Protein AF-A0A7Y2GAU6-F1 (afdb_monomer)

Sequence (431 aa):
MNALSLNPGHFRSIVGKLAIVAILATTTVGCLQSTEPDIDGARDGLGEFEGQIDPGANVILLKQLEIVTTDGIPVRIELVGRFVRPATGSGDVAMAVGVRNVDQRSLYAPAEIVLSGFQPSSVAPAWDNPDWTTCPGDSTLTVVPFPVTDQCLYGYNYSELLGADNVLTPGELSGEKLIVFMDPTGVSFAFNVQARFGLSPDRPRIAGLYYSDNNRNGRYDEGEPPFGGGWIHVAGPGLSDRVVSVDGDGHYAIPVRETGLYSLWAMPPPTFAPVEPTTSNPLEVVILGGSDGNVQSFLHADFGWTNSLQLPPVYFIESTDSLSLDQYAVDAIDLRAQVLSLRVGFSGCSPDHPLNLYMVGGLMESFPPQARLILDHDDRGELCDAYFERDLAFDLWPILRLTTGPDGQVMPVIIHFEAWDGQTYTFELNP

pLDDT: mean 77.51, std 20.77, range [23.2, 98.19]

Radius of gyration: 35.13 Å; Cα contacts (8 Å, |Δi|>4): 902; chains: 1; bounding box: 108×70×96 Å

Structure (mmCIF, N/CA/C/O backbone):
data_AF-A0A7Y2GAU6-F1
#
_entry.id   AF-A0A7Y2GAU6-F1
#
loop_
_atom_site.group_PDB
_atom_site.id
_atom_site.type_symbol
_atom_site.label_atom_id
_atom_site.label_alt_id
_atom_site.label_comp_id
_atom_site.label_asym_id
_atom_site.label_entity_id
_atom_site.label_seq_id
_atom_site.pdbx_PDB_ins_code
_atom_site.Cartn_x
_atom_site.Cartn_y
_atom_site.Cartn_z
_atom_site.occupancy
_atom_site.B_iso_or_equiv
_atom_site.auth_seq_id
_atom_site.auth_comp_id
_atom_site.auth_asym_id
_atom_site.auth_atom_id
_atom_site.pdbx_PDB_model_num
ATOM 1 N N . MET A 1 1 ? -71.398 -6.418 -7.559 1.00 35.41 1 MET A N 1
ATOM 2 C CA . MET A 1 1 ? -72.173 -7.572 -7.060 1.00 35.41 1 MET A CA 1
ATOM 3 C C . MET A 1 1 ? -71.473 -8.080 -5.809 1.00 35.41 1 MET A C 1
ATOM 5 O O . MET A 1 1 ? -70.287 -8.347 -5.909 1.00 35.41 1 MET A O 1
ATOM 9 N N . ASN A 1 2 ? -72.215 -8.132 -4.692 1.00 36.16 2 ASN A N 1
ATOM 10 C CA . ASN A 1 2 ? -71.919 -8.711 -3.362 1.00 36.16 2 ASN A CA 1
ATOM 11 C C . ASN A 1 2 ? -70.698 -8.102 -2.632 1.00 36.16 2 ASN A C 1
ATOM 13 O O . ASN A 1 2 ? -69.575 -8.331 -3.047 1.00 36.16 2 ASN A O 1
ATOM 17 N N . ALA A 1 3 ? -70.770 -7.258 -1.592 1.00 32.06 3 ALA A N 1
ATOM 18 C CA . ALA A 1 3 ? -71.671 -7.114 -0.436 1.00 32.06 3 ALA A CA 1
ATOM 19 C C . ALA A 1 3 ? -71.834 -8.392 0.401 1.00 32.06 3 ALA A C 1
ATOM 21 O O . ALA A 1 3 ? -72.439 -9.341 -0.085 1.00 32.06 3 ALA A O 1
ATOM 22 N N . LEU A 1 4 ? -71.310 -8.360 1.637 1.00 31.28 4 LEU A N 1
ATOM 23 C CA . LEU A 1 4 ? -71.784 -8.982 2.893 1.00 31.28 4 LEU A CA 1
ATOM 24 C C . LEU A 1 4 ? -70.668 -8.835 3.959 1.00 31.28 4 LEU A C 1
ATOM 26 O O . LEU A 1 4 ? -69.504 -8.995 3.620 1.00 31.28 4 LEU A O 1
ATOM 30 N N . SER A 1 5 ? -70.891 -8.713 5.265 1.00 31.38 5 SER A N 1
ATOM 31 C CA . SER A 1 5 ? -71.672 -7.802 6.118 1.00 31.38 5 SER A CA 1
ATOM 32 C C . SER A 1 5 ? -71.384 -8.220 7.575 1.00 31.38 5 SER A C 1
ATOM 34 O O . SER A 1 5 ? -71.290 -9.424 7.796 1.00 31.38 5 SER A O 1
ATOM 36 N N . LEU A 1 6 ? -71.430 -7.268 8.528 1.00 29.88 6 LEU A N 1
ATOM 37 C CA . LEU A 1 6 ? -71.850 -7.428 9.947 1.00 29.88 6 LEU A CA 1
ATOM 38 C C . LEU A 1 6 ? -70.950 -8.268 10.890 1.00 29.88 6 LEU A C 1
ATOM 40 O O . LEU A 1 6 ? -70.432 -9.300 10.503 1.00 29.88 6 LEU A O 1
ATOM 44 N N . ASN A 1 7 ? -70.814 -8.011 12.197 1.00 32.47 7 ASN A N 1
ATOM 45 C CA . ASN A 1 7 ? -70.992 -6.872 13.119 1.00 32.47 7 ASN A CA 1
ATOM 46 C C . ASN A 1 7 ? -70.456 -7.351 14.514 1.00 32.47 7 ASN A C 1
ATOM 48 O O . ASN A 1 7 ? -70.211 -8.547 14.676 1.00 32.47 7 ASN A O 1
ATOM 52 N N . PRO A 1 8 ? -70.302 -6.468 15.524 1.00 52.97 8 PRO A N 1
ATOM 53 C CA . PRO A 1 8 ? -69.562 -6.678 16.773 1.00 52.97 8 PRO A CA 1
ATOM 54 C C . PRO A 1 8 ? -70.441 -6.967 18.013 1.00 52.97 8 PRO A C 1
ATOM 56 O O . PRO A 1 8 ? -71.667 -6.907 17.968 1.00 52.97 8 PRO A O 1
ATOM 59 N N . GLY A 1 9 ? -69.776 -7.192 19.152 1.00 28.95 9 GLY A N 1
ATOM 60 C CA . GLY A 1 9 ? -70.305 -7.228 20.529 1.00 28.95 9 GLY A CA 1
ATOM 61 C C . GLY A 1 9 ? -69.359 -8.068 21.404 1.00 28.95 9 GLY A C 1
ATOM 62 O O . GLY A 1 9 ? -68.777 -9.013 20.895 1.00 28.95 9 GLY A O 1
ATOM 63 N N . HIS A 1 10 ? -69.095 -7.844 22.693 1.00 32.62 10 HIS A N 1
ATOM 64 C CA . HIS A 1 10 ? -69.683 -7.036 23.765 1.00 32.62 10 HIS A CA 1
ATOM 65 C C . HIS A 1 10 ? -68.724 -7.083 24.993 1.00 32.62 10 HIS A C 1
ATOM 67 O O . HIS A 1 10 ? -67.846 -7.937 25.021 1.00 32.62 10 HIS A O 1
ATOM 73 N N . PHE A 1 11 ? -69.013 -6.254 26.019 1.00 30.05 11 PHE A N 1
ATOM 74 C CA . PHE A 1 11 ? -68.671 -6.302 27.475 1.00 30.05 11 PHE A CA 1
ATOM 75 C C . PHE A 1 11 ? -67.866 -5.088 27.993 1.00 30.05 11 PHE A C 1
ATOM 77 O O . PHE A 1 11 ? -66.677 -4.969 27.748 1.00 30.05 11 PHE A O 1
ATOM 84 N N . ARG A 1 12 ? -68.544 -4.037 28.502 1.00 30.91 12 ARG A N 1
ATOM 85 C CA . ARG A 1 12 ? -68.995 -3.767 29.906 1.00 30.91 12 ARG A CA 1
ATOM 86 C C . ARG A 1 12 ? -67.833 -3.373 30.844 1.00 30.91 12 ARG A C 1
ATOM 88 O O . ARG A 1 12 ? -66.998 -4.205 31.141 1.00 30.91 12 ARG A O 1
ATOM 95 N N . SER A 1 13 ? -67.745 -2.087 31.227 1.00 30.36 13 SER A N 1
ATOM 96 C CA . SER A 1 13 ? -68.234 -1.482 32.501 1.00 30.36 13 SER A CA 1
ATOM 97 C C . SER A 1 13 ? -67.165 -1.563 33.611 1.00 30.36 13 SER A C 1
ATOM 99 O O . SER A 1 13 ? -66.624 -2.632 33.836 1.00 30.36 13 SER A O 1
ATOM 101 N N . ILE A 1 14 ? -66.761 -0.476 34.283 1.00 32.12 14 ILE A N 1
ATOM 102 C CA . ILE A 1 14 ? -67.414 0.054 35.496 1.00 32.12 14 ILE A CA 1
ATOM 103 C C . ILE A 1 14 ? -66.911 1.481 35.816 1.00 32.12 14 ILE A C 1
ATOM 105 O O . ILE A 1 14 ? -65.757 1.834 35.601 1.00 32.12 14 ILE A O 1
ATOM 109 N N . VAL A 1 15 ? -67.841 2.271 36.352 1.00 31.62 15 VAL A N 1
ATOM 110 C CA . VAL A 1 15 ? -67.754 3.646 36.861 1.00 31.62 15 VAL A CA 1
ATOM 111 C C . VAL A 1 15 ? -67.250 3.671 38.314 1.00 31.62 15 VAL A C 1
ATOM 113 O O . VAL A 1 15 ? -67.670 2.837 39.109 1.00 31.62 15 VAL A O 1
ATOM 116 N N . GLY A 1 16 ? -66.476 4.692 38.699 1.00 28.55 16 GLY A N 1
ATOM 117 C CA . GLY A 1 16 ? -66.222 5.057 40.101 1.00 28.55 16 GLY A CA 1
ATOM 118 C C . GLY A 1 16 ? -65.718 6.499 40.231 1.00 28.55 16 GLY A C 1
ATOM 119 O O . GLY A 1 16 ? -64.779 6.884 39.551 1.00 28.55 16 GLY A O 1
ATOM 120 N N . LYS A 1 17 ? -66.391 7.310 41.051 1.00 28.83 17 LYS A N 1
ATOM 121 C 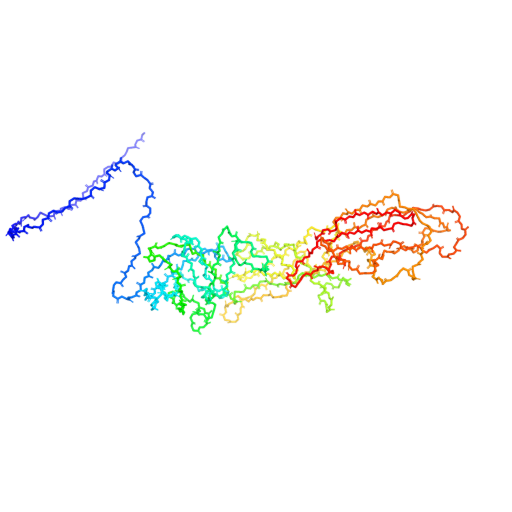CA . LYS A 1 17 ? -66.355 8.783 41.144 1.00 28.83 17 LYS A CA 1
ATOM 122 C C . LYS A 1 17 ? -65.925 9.237 42.556 1.00 28.83 17 LYS A C 1
ATOM 124 O O . LYS A 1 17 ? -66.260 8.537 43.504 1.00 28.83 17 LYS A O 1
ATOM 129 N N . LEU A 1 18 ? -65.433 10.491 42.645 1.00 27.39 18 LEU A N 1
ATOM 130 C CA . LEU A 1 18 ? -65.402 11.431 43.804 1.00 27.39 18 LEU A CA 1
ATOM 131 C C . LEU A 1 18 ? -64.428 11.108 44.971 1.00 27.39 18 LEU A C 1
ATOM 133 O O . LEU A 1 18 ? -64.270 9.949 45.311 1.00 27.39 18 LEU A O 1
ATOM 137 N N . ALA A 1 19 ? -63.837 12.042 45.740 1.00 28.66 19 ALA A N 1
ATOM 138 C CA . ALA A 1 19 ? -63.581 13.502 45.718 1.00 28.66 19 ALA A CA 1
ATOM 139 C C . ALA A 1 19 ? -62.899 13.915 47.065 1.00 28.66 19 ALA A C 1
ATOM 141 O O . ALA A 1 19 ? -62.862 13.094 47.976 1.00 28.66 19 ALA A O 1
ATOM 142 N N . ILE A 1 20 ? -62.531 15.212 47.206 1.00 26.89 20 ILE A N 1
ATOM 143 C CA . ILE A 1 20 ? -62.208 16.004 48.440 1.00 26.89 20 ILE A CA 1
ATOM 144 C C . ILE A 1 20 ? -60.694 16.066 48.774 1.00 26.89 20 ILE A C 1
ATOM 146 O O . ILE A 1 20 ? -60.113 15.062 49.157 1.00 26.89 20 ILE A O 1
ATOM 150 N N . VAL A 1 21 ? -59.938 17.135 48.451 1.00 27.30 21 VAL A N 1
ATOM 151 C CA . VAL A 1 21 ? -59.851 18.539 48.964 1.00 27.30 21 VAL A CA 1
ATOM 152 C C . VAL A 1 21 ? -59.234 18.674 50.368 1.00 27.30 21 VAL A C 1
ATOM 154 O O . VAL A 1 21 ? -59.873 18.342 51.359 1.00 27.30 21 VAL A O 1
ATOM 157 N N . ALA A 1 22 ? -58.056 19.312 50.444 1.00 26.36 22 ALA A N 1
ATOM 158 C CA . ALA A 1 22 ? -57.634 20.155 51.568 1.00 26.36 22 ALA A CA 1
ATOM 159 C C . ALA A 1 22 ? -56.689 21.274 51.076 1.00 26.36 22 ALA A C 1
ATOM 161 O O . ALA A 1 22 ? -55.848 21.059 50.208 1.00 26.36 22 ALA A O 1
ATOM 162 N N . ILE A 1 23 ? -56.908 22.472 51.617 1.00 28.95 23 ILE A N 1
ATOM 163 C CA . ILE A 1 23 ? -56.356 23.793 51.271 1.00 28.95 23 ILE A CA 1
ATOM 164 C C . ILE A 1 23 ? -55.433 24.255 52.429 1.00 28.95 23 ILE A C 1
ATOM 166 O O . ILE A 1 23 ? -55.592 23.749 53.537 1.00 28.95 23 ILE A O 1
ATOM 170 N N . LEU A 1 24 ? -54.598 25.282 52.170 1.00 27.36 24 LEU A N 1
ATOM 171 C CA . LEU A 1 24 ? -53.802 26.181 53.053 1.00 27.36 24 LEU A CA 1
ATOM 172 C C . LEU A 1 24 ? -52.313 25.779 53.207 1.00 27.36 24 LEU A C 1
ATOM 174 O O . LEU A 1 24 ? -52.019 24.623 53.457 1.00 27.36 24 LEU A O 1
ATOM 178 N N . ALA A 1 25 ? -51.312 26.665 53.107 1.00 26.89 25 ALA A N 1
ATOM 179 C CA . ALA A 1 25 ? -51.304 28.124 53.221 1.00 26.89 25 ALA A CA 1
ATOM 180 C C . ALA A 1 25 ? -50.181 28.785 52.390 1.00 26.89 25 ALA A C 1
ATOM 182 O O . ALA A 1 25 ? -49.070 28.278 52.269 1.00 26.89 25 ALA A O 1
ATOM 183 N N . THR A 1 26 ? -50.505 29.964 51.869 1.00 30.95 26 THR A N 1
ATOM 184 C CA . THR A 1 26 ? -49.633 30.991 51.287 1.00 30.95 26 THR A CA 1
ATOM 185 C C . THR A 1 26 ? -48.855 31.768 52.354 1.00 30.95 26 THR A C 1
ATOM 187 O O . THR A 1 26 ? -49.488 32.263 53.285 1.00 30.95 26 THR A O 1
ATOM 190 N N . THR A 1 27 ? -47.566 32.040 52.123 1.00 33.12 27 THR A N 1
ATOM 191 C CA . THR A 1 27 ? -46.953 33.361 52.373 1.00 33.12 27 THR A CA 1
ATOM 192 C C . THR A 1 27 ? -45.835 33.644 51.366 1.00 33.12 27 THR A C 1
ATOM 194 O O . THR A 1 27 ? -44.946 32.840 51.114 1.00 33.12 27 THR A O 1
ATOM 197 N N . THR A 1 28 ? -45.946 34.827 50.776 1.00 35.97 28 THR A N 1
ATOM 198 C CA . THR A 1 28 ? -45.123 35.472 49.750 1.00 35.97 28 THR A CA 1
ATOM 199 C C . THR A 1 28 ? -44.071 36.391 50.369 1.00 35.97 28 THR A C 1
ATOM 201 O O . THR A 1 28 ? -44.446 37.154 51.253 1.00 35.97 28 THR A O 1
ATOM 204 N N . VAL A 1 29 ? -42.847 36.422 49.825 1.00 34.25 29 VAL A N 1
ATOM 205 C CA . VAL A 1 29 ? -41.954 37.592 49.598 1.00 34.25 29 VAL A CA 1
ATOM 206 C C . VAL A 1 29 ? -40.907 37.093 48.581 1.00 34.25 29 VAL A C 1
ATOM 208 O O . VAL A 1 29 ? -40.386 36.007 48.780 1.00 34.25 29 VAL A O 1
ATOM 211 N N . GLY A 1 30 ? -40.526 37.722 47.475 1.00 26.80 30 GLY A N 1
ATOM 212 C CA . GLY A 1 30 ? -40.805 39.005 46.845 1.00 26.80 30 GLY A CA 1
ATOM 213 C C . GLY A 1 30 ? -40.007 39.033 45.525 1.00 26.80 30 GLY A C 1
ATOM 214 O O . GLY A 1 30 ? -38.991 38.353 45.399 1.00 26.80 30 GLY A O 1
ATOM 215 N N . CYS A 1 31 ? -40.531 39.755 44.537 1.00 34.31 31 CYS A N 1
ATOM 216 C CA . CYS A 1 31 ? -40.077 39.854 43.149 1.00 34.31 31 CYS A CA 1
ATOM 217 C C . CYS A 1 31 ? -38.592 40.202 42.954 1.00 34.31 31 CYS A C 1
ATOM 219 O O . CYS A 1 31 ? -38.034 40.941 43.757 1.00 34.31 31 CYS A O 1
ATOM 221 N N . LEU A 1 32 ? -38.052 39.856 41.778 1.00 28.55 32 LEU A N 1
ATOM 222 C CA . LEU A 1 32 ? -37.591 40.845 40.789 1.00 28.55 32 LEU A CA 1
ATOM 223 C C . LEU A 1 32 ? -37.551 40.207 39.387 1.00 28.55 32 LEU A C 1
ATOM 225 O O . LEU A 1 32 ? -36.882 39.204 39.163 1.00 28.55 32 LEU A O 1
ATOM 229 N N . GLN A 1 33 ? -38.311 40.793 38.459 1.00 36.81 33 GLN A N 1
ATOM 230 C CA . GLN A 1 33 ? -38.206 40.555 37.020 1.00 36.81 33 GLN A CA 1
ATOM 231 C C . GLN A 1 33 ? -36.880 41.118 36.494 1.00 36.81 33 GLN A C 1
ATOM 233 O O . GLN A 1 33 ? -36.485 42.216 36.881 1.00 36.81 33 GLN A O 1
ATOM 238 N N . SER A 1 34 ? -36.272 40.422 35.536 1.00 29.73 34 SER A N 1
ATOM 239 C CA . SER A 1 34 ? -35.301 40.997 34.604 1.00 29.73 34 SER A CA 1
ATOM 240 C C . SER A 1 34 ? -35.429 40.291 33.252 1.00 29.73 34 SER A C 1
ATOM 242 O O . SER A 1 34 ? -34.872 39.222 33.051 1.00 29.73 34 SER A O 1
ATOM 244 N N . THR A 1 35 ? -36.243 40.901 32.387 1.00 33.00 35 THR A N 1
ATOM 245 C CA . THR A 1 35 ? -36.209 40.909 30.911 1.00 33.00 35 THR A CA 1
ATOM 246 C C . THR A 1 35 ? -35.450 39.787 30.188 1.00 33.00 35 THR A C 1
ATOM 248 O O . THR A 1 35 ? -34.265 39.934 29.893 1.00 33.00 35 THR A O 1
ATOM 251 N N . GLU A 1 36 ? -36.177 38.760 29.754 1.00 32.50 36 GLU A N 1
ATOM 252 C CA . GLU A 1 36 ? -35.872 38.066 28.498 1.00 32.50 36 GLU A CA 1
ATOM 253 C C . GLU A 1 36 ? -36.775 38.640 27.394 1.00 32.50 36 GLU A C 1
ATOM 255 O O . GLU A 1 36 ? -37.948 38.929 27.663 1.00 32.50 36 GLU A O 1
ATOM 260 N N . PRO A 1 37 ? -36.268 38.860 26.169 1.00 33.69 37 PRO A N 1
ATOM 261 C CA . PRO A 1 37 ? -37.130 39.128 25.037 1.00 33.69 37 PRO A CA 1
ATOM 262 C C . PRO A 1 37 ? -37.823 37.833 24.610 1.00 33.69 37 PRO A C 1
ATOM 264 O O . PRO A 1 37 ? -37.183 36.849 24.251 1.00 33.69 37 PRO A O 1
ATOM 267 N N . ASP A 1 38 ? -39.148 37.897 24.632 1.00 33.28 38 ASP A N 1
ATOM 268 C CA . ASP A 1 38 ? -40.065 36.967 23.990 1.00 33.28 38 ASP A CA 1
ATOM 269 C C . ASP A 1 38 ? -39.805 36.958 22.473 1.00 33.28 38 ASP A C 1
ATOM 271 O O . ASP A 1 38 ? -39.935 37.991 21.806 1.00 33.28 38 ASP A O 1
ATOM 275 N N . ILE A 1 39 ? -39.400 35.809 21.931 1.00 33.59 39 ILE A N 1
ATOM 276 C CA . ILE A 1 39 ? -39.427 35.542 20.491 1.00 33.59 39 ILE A CA 1
ATOM 277 C C . ILE A 1 39 ? -40.222 34.256 20.288 1.00 33.59 39 ILE A C 1
ATOM 279 O O . ILE A 1 39 ? -39.676 33.155 20.240 1.00 33.59 39 ILE A O 1
ATOM 283 N N . ASP A 1 40 ? -41.534 34.421 20.163 1.00 37.00 40 ASP A N 1
ATOM 284 C CA . ASP A 1 40 ? -42.416 33.410 19.600 1.00 37.00 40 ASP A CA 1
ATOM 285 C C . ASP A 1 40 ? -42.200 33.355 18.077 1.00 37.00 40 ASP A C 1
ATOM 287 O O . ASP A 1 40 ? -42.348 34.353 17.363 1.00 37.00 40 ASP A O 1
ATOM 291 N N . GLY A 1 41 ? -41.794 32.188 17.578 1.00 28.23 41 GLY A N 1
ATOM 292 C CA . GLY A 1 41 ? -41.442 31.988 16.176 1.00 28.23 41 GLY A CA 1
ATOM 293 C C . GLY A 1 41 ? -41.022 30.557 15.857 1.00 28.23 41 GLY A C 1
ATOM 294 O O . GLY A 1 41 ? -39.849 30.305 15.639 1.00 28.23 41 GLY A O 1
ATOM 295 N N . ALA A 1 42 ? -42.008 29.656 15.809 1.00 25.64 42 ALA A N 1
ATOM 296 C CA . ALA A 1 42 ? -42.032 28.393 15.058 1.00 25.64 42 ALA A CA 1
ATOM 297 C C . ALA A 1 42 ? -40.849 27.404 15.216 1.00 25.64 42 ALA A C 1
ATOM 299 O O . ALA A 1 42 ? -39.735 27.592 14.740 1.00 25.64 42 ALA A O 1
ATOM 300 N N . ARG A 1 43 ? -41.191 26.257 15.811 1.00 34.47 43 ARG A N 1
ATOM 301 C CA . ARG A 1 43 ? -40.423 25.007 15.866 1.00 34.47 43 ARG A CA 1
ATOM 302 C C . ARG A 1 43 ? -39.966 24.548 14.476 1.00 34.47 43 ARG A C 1
ATOM 304 O O . ARG A 1 43 ? -40.780 24.560 13.563 1.00 34.47 43 ARG A O 1
ATOM 311 N N . ASP A 1 44 ? -38.724 24.062 14.391 1.00 27.22 44 ASP A N 1
ATOM 312 C CA . ASP A 1 44 ? -38.388 22.727 13.871 1.00 27.22 44 ASP A CA 1
ATOM 313 C C . ASP A 1 44 ? -36.916 22.374 14.189 1.00 27.22 44 ASP A C 1
ATOM 315 O O . ASP A 1 44 ? -35.991 23.065 13.769 1.00 27.22 44 ASP A O 1
ATOM 319 N N . GLY A 1 45 ? -36.707 21.284 14.945 1.00 25.88 45 GLY A N 1
ATOM 320 C CA . GLY A 1 45 ? -35.414 20.587 15.040 1.00 25.88 45 GLY A CA 1
ATOM 321 C C . GLY A 1 45 ? -34.507 20.842 16.254 1.00 25.88 45 GLY A C 1
ATOM 322 O O . GLY A 1 45 ? -33.294 20.736 16.105 1.00 25.88 45 GLY A O 1
ATOM 323 N N . LEU A 1 46 ? -35.025 21.135 17.453 1.00 24.16 46 LEU A N 1
ATOM 324 C CA . LEU A 1 46 ? -34.201 21.062 18.671 1.00 24.16 46 LEU A CA 1
ATOM 325 C C . LEU A 1 46 ? -34.109 19.603 19.139 1.00 24.16 46 LEU A C 1
ATOM 327 O O . LEU A 1 46 ? -35.044 19.072 19.734 1.00 24.16 46 LEU A O 1
ATOM 331 N N . GLY A 1 47 ? -32.986 18.948 18.844 1.00 23.20 47 GLY A N 1
ATOM 332 C CA . GLY A 1 47 ? -32.585 17.740 19.557 1.00 23.20 47 GLY A CA 1
ATOM 333 C C . GLY A 1 47 ? -32.124 18.133 20.956 1.00 23.20 47 GLY A C 1
ATOM 334 O O . GLY A 1 47 ? -30.998 18.597 21.121 1.00 23.20 47 GLY A O 1
ATOM 335 N N . GLU A 1 48 ? -33.005 17.995 21.946 1.00 26.80 48 GLU A N 1
ATOM 336 C CA . GLU A 1 48 ? -32.640 18.100 23.358 1.00 26.80 48 GLU A CA 1
ATOM 337 C C . GLU A 1 48 ? -31.654 16.984 23.724 1.00 26.80 48 GLU A C 1
ATOM 339 O O . GLU A 1 48 ? -31.868 15.806 23.432 1.00 26.80 48 GLU A O 1
ATOM 344 N N . PHE A 1 49 ? -30.553 17.372 24.362 1.00 33.81 49 PHE A N 1
ATOM 345 C CA . PHE A 1 49 ? -29.627 16.456 25.008 1.00 33.81 49 PHE A CA 1
ATOM 346 C C . PHE A 1 49 ? -30.124 16.182 26.430 1.00 33.81 49 PHE A C 1
ATOM 348 O O . PHE A 1 49 ? -30.126 17.086 27.263 1.00 33.81 49 PHE A O 1
ATOM 355 N N . GLU A 1 50 ? -30.488 14.938 26.734 1.00 37.44 50 GLU A N 1
ATOM 356 C CA . GLU A 1 50 ? -30.598 14.462 28.115 1.00 37.44 50 GLU A CA 1
ATOM 357 C C . GLU A 1 50 ? -29.304 13.731 28.487 1.00 37.44 50 GLU A C 1
ATOM 359 O O . GLU A 1 50 ? -29.186 12.510 28.388 1.00 37.44 50 GLU A O 1
ATOM 364 N N . GLY A 1 51 ? -28.302 14.487 28.934 1.00 42.69 51 GLY A N 1
ATOM 365 C CA . GLY A 1 51 ? -27.237 13.904 29.740 1.00 42.69 51 GLY A CA 1
ATOM 366 C C . GLY A 1 51 ? -27.844 13.474 31.069 1.00 42.69 51 GLY A C 1
ATOM 367 O O . GLY A 1 51 ? -28.059 14.313 31.942 1.00 42.69 51 GLY A O 1
ATOM 368 N N . GLN A 1 52 ? -28.158 12.188 31.235 1.00 42.03 52 GLN A N 1
ATOM 369 C CA . GLN A 1 52 ? -28.542 11.676 32.546 1.00 42.03 52 GLN A CA 1
ATOM 370 C C . GLN A 1 52 ? -27.311 11.683 33.452 1.00 42.03 52 GLN A C 1
ATOM 372 O O . GLN A 1 52 ? -26.419 10.841 33.348 1.00 42.03 52 GLN A O 1
ATOM 377 N N . ILE A 1 53 ? -27.265 12.658 34.357 1.00 49.81 53 ILE A N 1
ATOM 378 C CA . ILE A 1 53 ? -26.447 12.560 35.559 1.00 49.81 53 ILE A CA 1
ATOM 379 C C . ILE A 1 53 ? -27.199 11.602 36.474 1.00 49.81 53 ILE A C 1
ATOM 381 O O . ILE A 1 53 ? -28.307 11.919 36.901 1.00 49.81 53 ILE A O 1
ATOM 385 N N . ASP A 1 54 ? -26.619 10.441 36.769 1.00 49.69 54 ASP A N 1
ATOM 386 C CA . ASP A 1 54 ? -27.090 9.618 37.879 1.00 49.69 54 ASP A CA 1
ATOM 387 C C . ASP A 1 54 ? -26.466 10.179 39.171 1.00 49.69 54 ASP A C 1
ATOM 389 O O . ASP A 1 54 ? -25.276 9.946 39.433 1.00 49.69 54 ASP A O 1
ATOM 393 N N . PRO A 1 55 ? -27.222 10.935 39.994 1.00 47.53 55 PRO A N 1
ATOM 394 C CA . PRO A 1 55 ? -26.693 11.525 41.219 1.00 47.53 55 PRO A CA 1
ATOM 395 C C . PRO A 1 55 ? -26.271 10.467 42.253 1.00 47.53 55 PRO A C 1
ATOM 397 O O . PRO A 1 55 ? -25.587 10.810 43.216 1.00 47.53 55 PRO A O 1
ATOM 400 N N . GLY A 1 56 ? -26.650 9.193 42.076 1.00 49.41 56 GLY A N 1
ATOM 401 C CA . GLY A 1 56 ? -26.241 8.084 42.935 1.00 49.41 56 GLY A CA 1
ATOM 402 C C . GLY A 1 56 ? -24.912 7.428 42.546 1.00 49.41 56 GLY A C 1
ATOM 403 O O . GLY A 1 56 ? -24.291 6.794 43.399 1.00 49.41 56 GLY A O 1
ATOM 404 N N . ALA A 1 57 ? -24.451 7.581 41.297 1.00 53.66 57 ALA A N 1
ATOM 405 C CA . ALA A 1 57 ? -23.339 6.793 40.755 1.00 53.66 57 ALA A CA 1
ATOM 406 C C . ALA A 1 57 ? -22.021 7.564 40.545 1.00 53.66 57 ALA A C 1
ATOM 408 O O . ALA A 1 57 ? -20.996 6.927 40.299 1.00 53.66 57 ALA A O 1
ATOM 409 N N . ASN A 1 58 ? -22.001 8.904 40.646 1.00 65.38 58 ASN A N 1
ATOM 410 C CA . ASN A 1 58 ? -20.856 9.747 40.230 1.00 65.38 58 ASN A CA 1
ATOM 411 C C . ASN A 1 58 ? -20.407 9.490 38.774 1.00 65.38 58 ASN A C 1
ATOM 413 O O . ASN A 1 58 ? -19.240 9.697 38.431 1.00 65.38 58 ASN A O 1
ATOM 417 N N . VAL A 1 59 ? -21.331 9.029 37.929 1.00 70.81 59 VAL A N 1
ATOM 418 C CA . VAL A 1 59 ? -21.108 8.721 36.517 1.00 70.81 59 VAL A CA 1
ATOM 419 C C . VAL A 1 59 ? -21.925 9.684 35.661 1.00 70.81 59 VAL A C 1
ATOM 421 O O . VAL A 1 59 ? -23.096 9.933 35.942 1.00 70.81 59 VAL A O 1
ATOM 424 N N . ILE A 1 60 ? -21.300 10.207 34.612 1.00 77.31 60 ILE A N 1
ATOM 425 C CA . ILE A 1 60 ? -21.905 11.081 33.613 1.00 77.31 60 ILE A CA 1
ATOM 426 C C . ILE A 1 60 ? -21.761 10.392 32.259 1.00 77.31 60 ILE A C 1
ATOM 428 O O . ILE A 1 60 ? -20.646 10.098 31.829 1.00 77.31 60 ILE A O 1
ATOM 432 N N . LEU A 1 61 ? -22.875 10.141 31.572 1.00 79.81 61 LEU A N 1
ATOM 433 C CA . LEU A 1 61 ? -22.826 9.757 30.164 1.00 79.81 61 LEU A CA 1
ATOM 434 C C . LEU A 1 61 ? -22.464 10.998 29.340 1.00 79.81 61 LEU A C 1
ATOM 436 O O . LEU A 1 61 ? -23.261 11.926 29.225 1.00 79.81 61 LEU A O 1
ATOM 440 N N . LEU A 1 62 ? -21.253 11.023 28.786 1.00 77.44 62 LEU A N 1
ATOM 441 C CA . LEU A 1 62 ? -20.750 12.155 28.004 1.00 77.44 62 LEU A CA 1
ATOM 442 C C . LEU A 1 62 ? -21.301 12.123 26.585 1.00 77.44 62 LEU A C 1
ATOM 444 O O . LEU A 1 62 ? -21.728 13.141 26.043 1.00 77.44 62 LEU A O 1
ATOM 448 N N . LYS A 1 63 ? -21.271 10.939 25.969 1.00 79.88 63 LYS A N 1
ATOM 449 C CA . LYS A 1 63 ? -21.688 10.758 24.584 1.00 79.88 63 LYS A CA 1
ATOM 450 C C . LYS A 1 63 ? -22.011 9.300 24.305 1.00 79.88 63 LYS A C 1
ATOM 452 O O . LYS A 1 63 ? -21.241 8.420 24.673 1.00 79.88 63 LYS A O 1
ATOM 457 N N . GLN A 1 64 ? -23.097 9.064 23.581 1.00 83.69 64 GLN A N 1
ATOM 458 C CA . GLN A 1 64 ? -23.298 7.816 22.857 1.00 83.69 64 GLN A CA 1
ATOM 459 C C . GLN A 1 64 ? -22.824 8.016 21.415 1.00 83.69 64 GLN A C 1
ATOM 461 O O . GLN A 1 64 ? -23.195 8.998 20.764 1.00 83.69 64 GLN A O 1
ATOM 466 N N . LEU A 1 65 ? -21.964 7.120 20.946 1.00 77.75 65 LEU A N 1
ATOM 467 C CA . LEU A 1 65 ? -21.372 7.162 19.614 1.00 77.75 65 LEU A CA 1
ATOM 468 C C . LEU A 1 65 ? -21.816 5.926 18.841 1.00 77.75 65 LEU A C 1
ATOM 470 O O . LEU A 1 65 ? -21.784 4.815 19.368 1.00 77.75 65 LEU A O 1
ATOM 474 N N . GLU A 1 66 ? -22.189 6.129 17.583 1.00 81.06 66 GLU A N 1
ATOM 475 C CA . GLU A 1 66 ? -22.290 5.062 16.597 1.00 81.06 66 GLU A CA 1
ATOM 476 C C . GLU A 1 66 ? -21.042 5.144 15.718 1.00 81.06 66 GLU A C 1
ATOM 478 O O . GLU A 1 66 ? -20.861 6.104 14.970 1.00 81.06 66 GLU A O 1
ATOM 483 N N . ILE A 1 67 ? -20.135 4.184 15.879 1.00 69.88 67 ILE A N 1
ATOM 484 C CA . ILE A 1 67 ? -18.873 4.134 15.144 1.00 69.88 67 ILE A CA 1
ATOM 485 C C . ILE A 1 67 ? -18.980 3.120 14.016 1.00 69.88 67 ILE A C 1
ATOM 487 O O . ILE A 1 67 ? -19.460 2.005 14.213 1.00 69.88 67 ILE A O 1
ATOM 491 N N . VAL A 1 68 ? -18.503 3.480 12.830 1.00 57.44 68 VAL A N 1
ATOM 492 C CA . VAL A 1 68 ? -18.363 2.524 11.731 1.00 57.44 68 VAL A CA 1
ATOM 493 C C . VAL A 1 68 ? -17.040 1.796 11.933 1.00 57.44 68 VAL A C 1
ATOM 495 O O . VAL A 1 68 ? -15.975 2.406 11.855 1.00 57.44 68 VAL A O 1
ATOM 498 N N . THR A 1 69 ? -17.093 0.497 12.232 1.00 57.00 69 THR A N 1
ATOM 499 C CA . THR A 1 69 ? -15.878 -0.325 12.267 1.00 57.00 69 THR A CA 1
ATOM 500 C C . THR A 1 69 ? -15.339 -0.531 10.855 1.00 57.00 69 THR A C 1
ATOM 502 O O . THR A 1 69 ? -16.047 -0.351 9.867 1.00 57.00 69 THR A O 1
ATOM 505 N N . THR A 1 70 ? -14.085 -0.955 10.731 1.00 50.09 70 THR A N 1
ATOM 506 C CA . THR A 1 70 ? -13.410 -1.213 9.444 1.00 50.09 70 THR A CA 1
ATOM 507 C C . THR A 1 70 ? -14.117 -2.246 8.551 1.00 50.09 70 THR A C 1
ATOM 509 O O . THR A 1 70 ? -13.809 -2.342 7.368 1.00 50.09 70 THR A O 1
ATOM 512 N N . ASP A 1 71 ? -15.084 -3.008 9.075 1.00 49.53 71 ASP A N 1
ATOM 513 C CA . ASP A 1 71 ? -15.964 -3.901 8.308 1.00 49.53 71 ASP A CA 1
ATOM 514 C C . ASP A 1 71 ? -17.296 -3.257 7.866 1.00 49.53 71 ASP A C 1
ATOM 516 O O . ASP A 1 71 ? -18.168 -3.957 7.355 1.00 49.53 71 ASP A O 1
ATOM 520 N N . GLY A 1 72 ? -17.459 -1.944 8.049 1.00 51.72 72 GLY A N 1
ATOM 521 C CA . GLY A 1 72 ? -18.622 -1.170 7.610 1.00 51.72 72 GLY A CA 1
ATOM 522 C C . GLY A 1 72 ? -19.873 -1.335 8.476 1.00 51.72 72 GLY A C 1
ATOM 523 O O . GLY A 1 72 ? -20.916 -0.778 8.140 1.00 51.72 72 GLY A O 1
ATOM 524 N N . ILE A 1 73 ? -19.804 -2.091 9.577 1.00 56.31 73 ILE A N 1
ATOM 525 C CA . ILE A 1 73 ? -20.964 -2.350 10.438 1.00 56.31 73 ILE A CA 1
ATOM 526 C C . ILE A 1 73 ? -20.935 -1.385 11.633 1.00 56.31 73 ILE A C 1
ATOM 528 O O . ILE A 1 73 ? -19.967 -1.408 12.394 1.00 56.31 73 ILE A O 1
ATOM 532 N N . PRO A 1 74 ? -21.989 -0.592 11.878 1.00 67.00 74 PRO A N 1
ATOM 533 C CA . PRO A 1 74 ? -22.017 0.335 13.006 1.00 67.00 74 PRO A CA 1
ATOM 534 C C . PRO A 1 74 ? -22.004 -0.387 14.365 1.00 67.00 74 PRO A C 1
ATOM 536 O O . PRO A 1 74 ? -22.718 -1.374 14.559 1.00 67.00 74 PRO A O 1
ATOM 539 N N . VAL A 1 75 ? -21.173 0.076 15.301 1.00 73.31 75 VAL A N 1
ATOM 540 C CA . VAL A 1 75 ? -21.140 -0.332 16.719 1.00 73.31 75 VAL A CA 1
ATOM 541 C C . VAL A 1 75 ? -21.596 0.842 17.570 1.00 73.31 75 VAL A C 1
ATOM 543 O O . VAL A 1 75 ? -21.179 1.973 17.324 1.00 73.31 75 VAL A O 1
ATOM 546 N N . ARG A 1 76 ? -22.369 0.581 18.624 1.00 85.50 76 ARG A N 1
ATOM 547 C CA . ARG A 1 76 ? -22.658 1.592 19.650 1.00 85.50 76 ARG A CA 1
ATOM 548 C C . ARG A 1 76 ? -21.728 1.500 20.859 1.00 85.50 76 ARG A C 1
ATOM 550 O O . ARG A 1 76 ? -21.623 0.454 21.496 1.00 85.50 76 ARG A O 1
ATOM 557 N N . ILE A 1 77 ? -21.130 2.630 21.223 1.00 88.62 77 ILE A N 1
ATOM 558 C CA . ILE A 1 77 ? -20.343 2.795 22.451 1.00 88.62 77 ILE A CA 1
ATOM 559 C C . ILE A 1 77 ? -20.842 3.994 23.260 1.00 88.62 77 ILE A C 1
ATOM 561 O O . ILE A 1 77 ? -21.457 4.917 22.723 1.00 88.62 77 ILE A O 1
ATOM 565 N N . GLU A 1 78 ? -20.542 3.994 24.552 1.00 91.06 78 GLU A N 1
ATOM 566 C CA . GLU A 1 78 ? -20.786 5.105 25.467 1.00 91.06 78 GLU A CA 1
ATOM 567 C C . GLU A 1 78 ? -19.461 5.619 26.032 1.00 91.06 78 GLU A C 1
ATOM 569 O O . GLU A 1 78 ? -18.638 4.842 26.513 1.00 91.06 78 GLU A O 1
ATOM 574 N N . LEU A 1 79 ? -19.269 6.936 26.025 1.00 89.25 79 LEU A N 1
ATOM 575 C CA . LEU A 1 79 ? -18.221 7.592 26.797 1.00 89.25 79 LEU A CA 1
ATOM 576 C C . LEU A 1 79 ? -18.754 7.941 28.173 1.00 89.25 79 LEU A C 1
ATOM 578 O O . LEU A 1 79 ? -19.728 8.683 28.316 1.00 89.25 79 LEU A O 1
ATOM 582 N N . VAL A 1 80 ? -18.096 7.393 29.182 1.00 89.75 80 VAL A N 1
ATOM 583 C CA . VAL A 1 80 ? -18.542 7.407 30.566 1.00 89.75 80 VAL A CA 1
ATOM 584 C C . VAL A 1 80 ? -17.542 8.222 31.375 1.00 89.75 80 VAL A C 1
ATOM 586 O O . VAL A 1 80 ? -16.417 7.789 31.605 1.00 89.75 80 VAL A O 1
ATOM 589 N N . GLY A 1 81 ? -17.947 9.421 31.782 1.00 86.44 81 GLY A N 1
ATOM 590 C CA . GLY A 1 81 ? -17.161 10.324 32.614 1.00 86.44 81 GLY A CA 1
ATOM 591 C C . GLY A 1 81 ? -17.405 10.098 34.106 1.00 86.44 81 GLY A C 1
ATOM 592 O O . GLY A 1 81 ? -18.529 9.826 34.529 1.00 86.44 81 GLY A O 1
ATOM 593 N N . ARG A 1 82 ? -16.369 10.269 34.926 1.00 81.12 82 ARG A N 1
ATOM 594 C CA . ARG A 1 82 ? -16.439 10.331 36.390 1.00 81.12 82 ARG A CA 1
ATOM 595 C C . ARG A 1 82 ? -15.635 11.512 36.921 1.00 81.12 82 ARG A C 1
ATOM 597 O O . ARG A 1 82 ? -14.647 11.935 36.325 1.00 81.12 82 ARG A O 1
ATOM 604 N N . PHE A 1 83 ? -16.049 12.004 38.089 1.00 66.19 83 PHE A N 1
ATOM 605 C CA . PHE A 1 83 ? -15.334 13.012 38.881 1.00 66.19 83 PHE A CA 1
ATOM 606 C C . PHE A 1 83 ? -14.958 14.294 38.120 1.00 66.19 83 PHE A C 1
ATOM 608 O O . PHE A 1 83 ? -13.784 14.643 38.057 1.00 66.19 83 PHE A O 1
ATOM 615 N N . VAL A 1 84 ? -15.946 15.046 37.626 1.00 67.88 84 VAL A N 1
ATOM 616 C CA . VAL A 1 84 ? -15.691 16.404 37.115 1.00 67.88 84 VAL A CA 1
ATOM 617 C C . VAL A 1 84 ? -15.298 17.294 38.286 1.00 67.88 84 VAL A C 1
ATOM 619 O O . VAL A 1 84 ? -16.132 17.629 39.131 1.00 67.88 84 VAL A O 1
ATOM 622 N N . ARG A 1 85 ? -14.012 17.627 38.387 1.00 68.31 85 ARG A N 1
ATOM 623 C CA . ARG A 1 85 ? -13.499 18.501 39.443 1.00 68.31 85 ARG A CA 1
ATOM 624 C C . ARG A 1 85 ? -12.578 19.554 38.847 1.00 68.31 85 ARG A C 1
ATOM 626 O O . ARG A 1 85 ? -11.826 19.234 37.927 1.00 68.31 85 ARG A O 1
ATOM 633 N N . PRO A 1 86 ? -12.575 20.772 39.410 1.00 64.12 86 PRO A N 1
ATOM 634 C CA . PRO A 1 86 ? -11.490 21.700 39.167 1.00 64.12 86 PRO A CA 1
ATOM 635 C C . PRO A 1 86 ? -10.166 21.023 39.540 1.00 64.12 86 PRO A C 1
ATOM 637 O O . PRO A 1 86 ? -10.032 20.519 40.663 1.00 64.12 86 PRO A O 1
ATOM 640 N N . ALA A 1 87 ? -9.197 20.995 38.628 1.00 63.16 87 ALA A N 1
ATOM 641 C CA . ALA A 1 87 ? -7.828 20.682 38.993 1.00 63.16 87 ALA A CA 1
ATOM 642 C C . ALA A 1 87 ? -7.368 21.770 39.973 1.00 63.16 87 ALA A C 1
ATOM 644 O O . ALA A 1 87 ? -7.665 22.958 39.817 1.00 63.16 87 ALA A O 1
ATOM 645 N N . THR A 1 88 ? -6.742 21.366 41.072 1.00 57.75 88 THR A N 1
ATOM 646 C CA . THR A 1 88 ? -6.487 22.266 42.199 1.00 57.75 88 THR A CA 1
ATOM 647 C C . THR A 1 88 ? -5.671 23.490 41.773 1.00 57.75 88 THR A C 1
ATOM 649 O O . THR A 1 88 ? -4.504 23.353 41.423 1.00 57.75 88 THR A O 1
ATOM 652 N N . GLY A 1 89 ? -6.260 24.685 41.886 1.00 58.69 89 GLY A N 1
ATOM 653 C CA . GLY A 1 89 ? -5.550 25.968 41.819 1.00 58.69 89 GLY A CA 1
ATOM 654 C C . GLY A 1 89 ? -5.377 26.611 40.436 1.00 58.69 89 GLY A C 1
ATOM 655 O O . GLY A 1 89 ? -4.890 27.738 40.404 1.00 58.69 89 GLY A O 1
ATOM 656 N N . SER A 1 90 ? -5.782 25.965 39.334 1.00 63.66 90 SER A N 1
ATOM 657 C CA . SER A 1 90 ? -5.562 26.476 37.962 1.00 63.66 90 SER A CA 1
ATOM 658 C C . SER A 1 90 ? -6.827 26.869 37.189 1.00 63.66 90 SER A C 1
ATOM 660 O O . SER A 1 90 ? -6.717 27.586 36.203 1.00 63.66 90 SER A O 1
ATOM 662 N N . GLY A 1 91 ? -8.019 26.455 37.636 1.00 69.81 91 GLY A N 1
ATOM 663 C CA . GLY A 1 91 ? -9.263 26.646 36.870 1.00 69.81 91 GLY A CA 1
ATOM 664 C C . GLY A 1 91 ? -9.518 25.553 35.826 1.00 69.81 91 GLY A C 1
ATOM 665 O O . GLY A 1 91 ? -10.617 25.488 35.288 1.00 69.81 91 GLY A O 1
ATOM 666 N N . ASP A 1 92 ? -8.556 24.650 35.616 1.00 81.12 92 ASP A N 1
ATOM 667 C CA . ASP A 1 92 ? -8.703 23.501 34.720 1.00 81.12 92 ASP A CA 1
ATOM 668 C C . ASP A 1 92 ? -9.776 22.539 35.225 1.00 81.12 92 ASP A C 1
ATOM 670 O O . ASP A 1 92 ? -10.036 22.438 36.426 1.00 81.12 92 ASP A O 1
ATOM 674 N N . VAL A 1 93 ? -10.352 21.761 34.317 1.00 83.06 93 VAL A N 1
ATOM 675 C CA . VAL A 1 93 ? -11.339 20.731 34.639 1.00 83.06 93 VAL A CA 1
ATOM 676 C C . VAL A 1 93 ? -10.750 19.368 34.316 1.00 83.06 93 VAL A C 1
ATOM 678 O O . VAL A 1 93 ? -10.369 19.105 33.180 1.00 83.06 93 VAL A O 1
ATOM 681 N N . ALA A 1 94 ? -10.697 18.482 35.307 1.00 85.75 94 ALA A N 1
ATOM 682 C CA . ALA A 1 94 ? -10.270 17.103 35.113 1.00 85.75 94 ALA A CA 1
ATOM 683 C C . ALA A 1 94 ? -11.475 16.158 35.125 1.00 85.75 94 ALA A C 1
ATOM 685 O O . ALA A 1 94 ? -12.408 16.333 35.914 1.00 85.75 94 ALA A O 1
ATOM 686 N N . MET A 1 95 ? -11.437 15.147 34.260 1.00 87.19 95 MET A N 1
ATOM 687 C CA . MET A 1 95 ? -12.475 14.131 34.135 1.00 87.19 95 MET A CA 1
ATOM 688 C C . MET A 1 95 ? -11.844 12.767 33.861 1.00 87.19 95 MET A C 1
ATOM 690 O O . MET A 1 95 ? -11.046 12.626 32.940 1.00 87.19 95 MET A O 1
ATOM 694 N N . ALA A 1 96 ? -12.202 11.751 34.643 1.00 89.94 96 ALA A N 1
ATOM 695 C CA . ALA A 1 96 ? -11.838 10.372 34.329 1.00 89.94 96 ALA A CA 1
ATOM 696 C C . ALA A 1 96 ? -12.831 9.831 33.296 1.00 89.94 96 ALA A C 1
ATOM 698 O O . ALA A 1 96 ? -14.034 9.868 33.540 1.00 89.94 96 ALA A O 1
ATOM 699 N N . VAL A 1 97 ? -12.356 9.371 32.143 1.00 92.31 97 VAL A N 1
ATOM 700 C CA . VAL A 1 97 ? -13.199 8.942 31.024 1.00 92.31 97 VAL A CA 1
ATOM 701 C C . VAL A 1 97 ? -12.897 7.494 30.672 1.00 92.31 97 VAL A C 1
ATOM 703 O O . VAL A 1 97 ? -11.769 7.157 30.308 1.00 92.31 97 VAL A O 1
ATOM 706 N N . GLY A 1 98 ? -13.915 6.643 30.757 1.00 93.25 98 GLY A N 1
ATOM 707 C CA . GLY A 1 98 ? -13.905 5.274 30.249 1.00 93.25 98 GLY A CA 1
ATOM 708 C C . GLY A 1 98 ? -14.805 5.118 29.024 1.00 93.25 98 GLY A C 1
ATOM 709 O O . GLY A 1 98 ? -15.676 5.951 28.759 1.00 93.25 98 GLY A O 1
ATOM 710 N N . VAL A 1 99 ? -14.617 4.025 28.291 1.00 92.69 99 VAL A N 1
ATOM 711 C CA . VAL A 1 99 ? -15.454 3.631 27.156 1.00 92.69 99 VAL A CA 1
ATOM 712 C C . VAL A 1 99 ? -16.231 2.380 27.528 1.00 92.69 99 VAL A C 1
ATOM 714 O O . VAL A 1 99 ? -15.642 1.364 27.891 1.00 92.69 99 VAL A O 1
ATOM 717 N N . ARG A 1 100 ? -17.557 2.435 27.434 1.00 93.38 100 ARG A N 1
ATOM 718 C CA . ARG A 1 100 ? -18.423 1.271 27.604 1.00 93.38 100 ARG A CA 1
ATOM 719 C C . ARG A 1 100 ? -18.895 0.769 26.252 1.00 93.38 100 ARG A C 1
ATOM 721 O O . ARG A 1 100 ? -19.416 1.532 25.439 1.00 93.38 100 ARG A O 1
ATOM 728 N N . ASN A 1 101 ? -18.772 -0.532 26.043 1.00 91.25 101 ASN A N 1
ATOM 729 C CA . ASN A 1 101 ? -19.362 -1.193 24.895 1.00 91.25 101 ASN A CA 1
ATOM 730 C C . ASN A 1 101 ? -20.834 -1.512 25.185 1.00 91.25 101 ASN A C 1
ATOM 732 O O . ASN A 1 101 ? -21.132 -2.330 26.051 1.00 91.25 101 ASN A O 1
ATOM 736 N N . VAL A 1 102 ? -21.761 -0.867 24.476 1.00 90.62 102 VAL A N 1
ATOM 737 C CA . VAL A 1 102 ? -23.211 -1.118 24.617 1.00 90.62 102 VAL A CA 1
ATOM 738 C C . VAL A 1 102 ? -23.790 -1.898 23.438 1.00 90.62 102 VAL A C 1
ATOM 740 O O . VAL A 1 102 ? -25.006 -2.075 23.323 1.00 90.62 102 VAL A O 1
ATOM 743 N N . ASP A 1 103 ? -22.923 -2.373 22.551 1.00 85.62 103 ASP A N 1
ATOM 744 C CA . ASP A 1 103 ? -23.270 -3.269 21.462 1.00 85.62 103 ASP A CA 1
ATOM 745 C C . ASP A 1 103 ? -23.185 -4.740 21.905 1.00 85.62 103 ASP A C 1
ATOM 747 O O . ASP A 1 103 ? -22.816 -5.060 23.031 1.00 85.62 103 ASP A O 1
ATOM 751 N N . GLN A 1 104 ? -23.555 -5.658 21.014 1.00 82.12 104 GLN A N 1
ATOM 752 C CA . GLN A 1 104 ? -23.442 -7.106 21.213 1.00 82.12 104 GLN A CA 1
ATOM 753 C C . GLN A 1 104 ? -22.118 -7.676 20.679 1.00 82.12 104 GLN A C 1
ATOM 755 O O . GLN A 1 104 ? -21.887 -8.881 20.760 1.00 82.12 104 GLN A O 1
ATOM 760 N N . ARG A 1 105 ? -21.245 -6.834 20.114 1.00 78.19 105 ARG A N 1
ATOM 761 C CA . ARG A 1 105 ? -19.960 -7.232 19.524 1.00 78.19 105 ARG A CA 1
ATOM 762 C C . ARG A 1 105 ? -18.799 -6.775 20.391 1.00 78.19 105 ARG A C 1
ATOM 764 O O . ARG A 1 105 ? -18.782 -5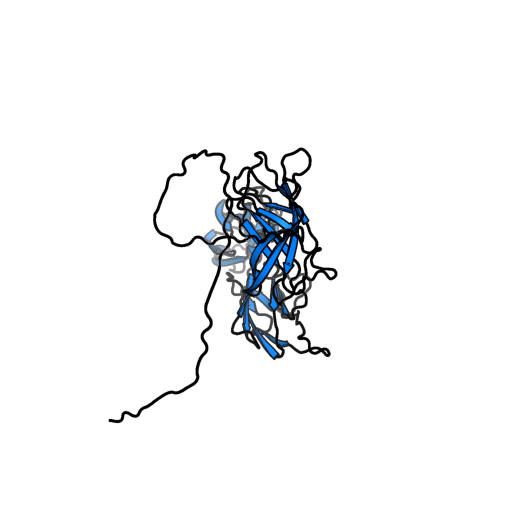.618 20.782 1.00 78.19 105 ARG A O 1
ATOM 771 N N . SER A 1 106 ? -17.808 -7.633 20.617 1.00 83.31 106 SER A N 1
ATOM 772 C CA . SER A 1 106 ? -16.555 -7.238 21.269 1.00 83.31 106 SER A CA 1
ATOM 773 C C . SER A 1 106 ? -15.739 -6.264 20.412 1.00 83.31 106 SER A C 1
ATOM 775 O O . SER A 1 106 ? -15.746 -6.365 19.180 1.00 83.31 106 SER A O 1
ATOM 777 N N . LEU A 1 107 ? -15.016 -5.354 21.066 1.00 82.81 107 LEU A N 1
ATOM 778 C CA . LEU A 1 107 ? -14.140 -4.362 20.436 1.00 82.81 107 LEU A CA 1
ATOM 779 C C . LEU A 1 107 ? -12.678 -4.613 20.801 1.00 82.81 107 LEU A C 1
ATOM 781 O O . LEU A 1 107 ? -12.386 -5.099 21.890 1.00 82.81 107 LEU A O 1
ATOM 785 N N . TYR A 1 108 ? -11.772 -4.285 19.883 1.00 82.50 108 TYR A N 1
ATOM 786 C CA . TYR A 1 108 ? -10.358 -4.651 19.958 1.00 82.50 108 TYR A CA 1
ATOM 787 C C . TYR A 1 108 ? -9.457 -3.451 19.658 1.00 82.50 108 TYR A C 1
ATOM 789 O O . TYR A 1 108 ? -9.916 -2.414 19.170 1.00 82.50 108 TYR A O 1
ATOM 797 N N . ALA A 1 109 ? -8.164 -3.605 19.932 1.00 77.25 109 ALA A N 1
ATOM 798 C CA . ALA A 1 109 ? -7.140 -2.648 19.534 1.00 77.25 109 ALA A CA 1
ATOM 799 C C . ALA A 1 109 ? -6.951 -2.607 17.994 1.00 77.25 109 ALA A C 1
ATOM 801 O O . ALA A 1 109 ? -7.129 -3.639 17.342 1.00 77.25 109 ALA A O 1
ATOM 802 N N . PRO A 1 110 ? -6.560 -1.461 17.399 1.00 77.19 110 PRO A N 1
ATOM 803 C CA . PRO A 1 110 ? -6.321 -0.181 18.066 1.00 77.19 110 PRO A CA 1
ATOM 804 C C . PRO A 1 110 ? -7.629 0.446 18.552 1.00 77.19 110 PRO A C 1
ATOM 806 O O . PRO A 1 110 ? -8.596 0.501 17.802 1.00 77.19 110 PRO A O 1
ATOM 809 N N . ALA A 1 111 ? -7.655 0.912 19.797 1.00 84.44 111 ALA A N 1
ATOM 810 C CA . ALA A 1 111 ? -8.783 1.635 20.370 1.00 84.44 111 ALA A CA 1
ATOM 811 C C . ALA A 1 111 ? -8.366 3.066 20.678 1.00 84.44 111 ALA A C 1
ATOM 813 O O . ALA A 1 111 ? -7.475 3.297 21.491 1.00 84.44 111 ALA A O 1
ATOM 814 N N . GLU A 1 112 ? -9.010 4.028 20.036 1.00 87.44 112 GLU A N 1
ATOM 815 C CA . GLU A 1 112 ? -8.671 5.440 20.144 1.00 87.44 112 GLU A CA 1
ATOM 816 C C . GLU A 1 112 ? -9.924 6.295 20.244 1.00 87.44 112 GLU A C 1
ATOM 818 O O . GLU A 1 112 ? -10.887 6.103 19.499 1.00 87.44 112 GLU A O 1
ATOM 823 N N . ILE A 1 113 ? -9.871 7.277 21.139 1.00 89.50 113 ILE A N 1
ATOM 824 C CA . ILE A 1 113 ? -10.844 8.359 21.254 1.00 89.50 113 ILE A CA 1
ATOM 825 C C . ILE A 1 113 ? -10.144 9.653 20.854 1.00 89.50 113 ILE A C 1
ATOM 827 O O . ILE A 1 113 ? -9.056 9.943 21.344 1.00 89.50 113 ILE A O 1
ATOM 831 N N . VAL A 1 114 ? -10.766 10.437 19.977 1.00 88.06 114 VAL A N 1
ATOM 832 C CA . VAL A 1 114 ? -10.219 11.710 19.499 1.00 88.06 114 VAL A CA 1
ATOM 833 C C . VAL A 1 114 ? -11.179 12.838 19.813 1.00 88.06 114 VAL A C 1
ATOM 835 O O . VAL A 1 114 ? -12.348 12.802 19.423 1.00 88.06 114 VAL A O 1
ATOM 838 N N . LEU A 1 115 ? -10.667 13.852 20.505 1.00 90.50 115 LEU A N 1
ATOM 839 C CA . LEU A 1 115 ? -11.386 15.081 20.811 1.00 90.50 115 LEU A CA 1
ATOM 840 C C . LEU A 1 115 ? -10.993 16.184 19.824 1.00 90.50 115 LEU A C 1
ATOM 842 O O . LEU A 1 115 ? -9.845 16.271 19.393 1.00 90.50 115 LEU A O 1
ATOM 846 N N . SER A 1 116 ? -11.951 17.029 19.462 1.00 89.12 116 SER A N 1
ATOM 847 C CA . SER A 1 116 ? -11.770 18.184 18.566 1.00 89.12 116 SER A CA 1
ATOM 848 C C . SER A 1 116 ? -12.918 19.175 18.777 1.00 89.12 116 SER A C 1
ATOM 850 O O . SER A 1 116 ? -13.723 18.984 19.686 1.00 89.12 116 SER A O 1
ATOM 852 N N . GLY A 1 117 ? -13.068 20.222 17.959 1.00 85.25 117 GLY A N 1
ATOM 853 C CA . GLY A 1 117 ? -14.323 20.987 17.973 1.00 85.25 117 GLY A CA 1
ATOM 854 C C . GLY A 1 117 ? -14.549 21.864 19.200 1.00 85.25 117 GLY A C 1
ATOM 855 O O . GLY A 1 117 ? -15.704 22.160 19.494 1.00 85.25 117 GLY A O 1
ATOM 856 N N . PHE A 1 118 ? -13.502 22.236 19.940 1.00 86.88 118 PHE A N 1
ATOM 857 C CA . PHE A 1 118 ? -13.669 22.921 21.220 1.00 86.88 118 PHE A CA 1
ATOM 858 C C . PHE A 1 118 ? -14.300 24.313 21.070 1.00 86.88 118 PHE A C 1
ATOM 860 O O . PHE A 1 118 ? -13.859 25.139 20.264 1.00 86.88 118 PHE A O 1
ATOM 867 N N . GLN A 1 119 ? -15.335 24.572 21.871 1.00 86.25 119 GLN A N 1
ATOM 868 C CA . GLN A 1 119 ? -16.023 25.858 21.967 1.00 86.25 119 GLN A CA 1
ATOM 869 C C . GLN A 1 119 ? -16.245 26.240 23.439 1.00 86.25 119 GLN A C 1
ATOM 871 O O . GLN A 1 119 ? -16.893 25.473 24.145 1.00 86.25 119 GLN A O 1
ATOM 876 N N . PRO A 1 120 ? -15.786 27.417 23.903 1.00 86.12 120 PRO A N 1
ATOM 877 C CA . PRO A 1 120 ? -14.987 28.381 23.148 1.00 86.12 120 PRO A CA 1
ATOM 878 C C . PRO A 1 120 ? -13.606 27.814 22.792 1.00 86.12 120 PRO A C 1
ATOM 880 O O . PRO A 1 120 ? -13.096 26.924 23.463 1.00 86.12 120 PRO A O 1
ATOM 883 N N . SER A 1 121 ? -12.975 28.367 21.754 1.00 83.81 121 SER A N 1
ATOM 884 C CA . SER A 1 121 ? -11.643 27.937 21.297 1.00 83.81 121 SER A CA 1
ATOM 885 C C . SER A 1 121 ? -10.519 28.221 22.302 1.00 83.81 121 SER A C 1
ATOM 887 O O . SER A 1 121 ? -9.368 27.889 22.045 1.00 83.81 121 SER A O 1
ATOM 889 N N . SER A 1 122 ? -10.830 28.884 23.420 1.00 81.75 122 SER A N 1
ATOM 890 C CA . SER A 1 122 ? -9.928 29.056 24.559 1.00 81.75 122 SER A CA 1
ATOM 891 C C . SER A 1 122 ? -9.804 27.799 25.421 1.00 81.75 122 SER A C 1
ATOM 893 O O . SER A 1 122 ? -8.905 27.755 26.254 1.00 81.75 122 SER A O 1
ATOM 895 N N . VAL A 1 123 ? -10.684 26.808 25.241 1.00 85.94 123 VAL A N 1
ATOM 896 C CA . VAL A 1 123 ? -10.607 25.515 25.925 1.00 85.94 123 VAL A CA 1
ATOM 897 C C . VAL A 1 123 ? -9.934 24.491 25.022 1.00 85.94 123 VAL A C 1
ATOM 899 O O . VAL A 1 123 ? -10.278 24.362 23.850 1.00 85.94 123 VAL A O 1
ATOM 902 N N . ALA A 1 124 ? -8.992 23.742 25.582 1.00 89.06 124 ALA A N 1
ATOM 903 C CA . ALA A 1 124 ? -8.342 22.613 24.926 1.00 89.06 124 ALA A CA 1
ATOM 904 C C . ALA A 1 124 ? -7.817 21.632 25.984 1.00 89.06 124 ALA A C 1
ATOM 906 O O . ALA A 1 124 ? -7.675 22.009 27.151 1.00 89.06 124 ALA A O 1
ATOM 907 N N . PRO A 1 125 ? -7.499 20.381 25.619 1.00 90.88 125 PRO A N 1
ATOM 908 C CA . PRO A 1 125 ? -6.737 19.507 26.496 1.00 90.88 125 PRO A CA 1
ATOM 909 C C . PRO A 1 125 ? -5.393 20.129 26.893 1.00 90.88 125 PRO A C 1
ATOM 911 O O . PRO A 1 125 ? -4.767 20.838 26.101 1.00 90.88 125 PRO A O 1
ATOM 914 N N . ALA A 1 126 ? -4.945 19.863 28.119 1.00 89.19 126 ALA A N 1
ATOM 915 C CA . ALA A 1 126 ? -3.619 20.263 28.578 1.00 89.19 126 ALA A CA 1
ATOM 916 C C . ALA A 1 126 ? -2.530 19.655 27.674 1.00 89.19 126 ALA A C 1
ATOM 918 O O . ALA A 1 126 ? -2.672 18.535 27.193 1.00 89.19 126 ALA A O 1
ATOM 919 N N . TRP A 1 127 ? -1.452 20.404 27.433 1.00 80.50 127 TRP A N 1
ATOM 920 C CA . TRP A 1 127 ? -0.467 20.121 26.376 1.00 80.50 127 TRP A CA 1
ATOM 921 C C . TRP A 1 127 ? 0.157 18.713 26.424 1.00 80.50 127 TRP A C 1
ATOM 923 O O . TRP A 1 127 ? 0.454 18.142 25.382 1.00 80.50 127 TRP A O 1
ATOM 933 N N . ASP A 1 128 ? 0.342 18.144 27.613 1.00 84.12 128 ASP A N 1
ATOM 934 C CA . ASP A 1 128 ? 0.944 16.825 27.851 1.00 84.12 128 ASP A CA 1
ATOM 935 C C . ASP A 1 128 ? -0.081 15.733 28.208 1.00 84.12 128 ASP A C 1
ATOM 937 O O . ASP A 1 128 ? 0.292 14.635 28.622 1.00 84.12 128 ASP A O 1
ATOM 941 N N . ASN A 1 129 ? -1.376 16.030 28.087 1.00 91.81 129 ASN A N 1
ATOM 942 C CA . ASN A 1 129 ? -2.440 15.118 28.488 1.00 91.81 129 ASN A CA 1
ATOM 943 C C . ASN A 1 129 ? -2.882 14.121 27.393 1.00 91.81 129 ASN A C 1
ATOM 945 O O . ASN A 1 129 ? -3.107 12.960 27.743 1.00 91.81 129 ASN A O 1
ATOM 949 N N . PRO A 1 130 ? -3.036 14.510 26.112 1.00 92.56 130 PRO A N 1
ATOM 950 C CA . PRO A 1 130 ? -3.280 13.567 25.019 1.00 92.56 130 PRO A CA 1
ATOM 951 C C . PRO A 1 130 ? -2.075 12.655 24.761 1.00 92.56 130 PRO A C 1
ATOM 953 O O . PRO A 1 130 ? -0.931 13.079 24.899 1.00 92.56 130 PRO A O 1
ATOM 956 N N . ASP A 1 131 ? -2.325 11.427 24.299 1.00 91.38 131 ASP A N 1
ATOM 957 C CA . ASP A 1 131 ? -1.256 10.510 23.873 1.00 91.38 131 ASP A CA 1
ATOM 958 C C . ASP A 1 131 ? -0.622 10.965 22.546 1.00 91.38 131 ASP A C 1
ATOM 960 O O . ASP A 1 131 ? 0.549 10.701 22.283 1.00 91.38 131 ASP A O 1
ATOM 964 N N . TRP A 1 132 ? -1.393 11.667 21.712 1.00 88.62 132 TRP A N 1
ATOM 965 C CA . TRP A 1 132 ? -0.898 12.383 20.540 1.00 88.62 132 TRP A CA 1
ATOM 966 C C . TRP A 1 132 ? -1.773 13.601 20.237 1.00 88.62 132 TRP A C 1
ATOM 968 O O . TRP A 1 132 ? -2.951 13.652 20.594 1.00 88.62 132 TRP A O 1
ATOM 978 N N . THR A 1 133 ? -1.193 14.594 19.566 1.00 86.75 133 THR A N 1
ATOM 979 C CA . THR A 1 133 ? -1.901 15.793 19.103 1.00 86.75 133 THR A CA 1
ATOM 980 C C . THR A 1 133 ? -1.498 16.084 17.666 1.00 86.75 133 THR A C 1
ATOM 982 O O . THR A 1 133 ? -0.322 15.986 17.328 1.00 86.75 133 THR A O 1
ATOM 985 N N . THR A 1 134 ? -2.458 16.462 16.827 1.00 83.50 134 THR A N 1
ATOM 986 C CA . THR A 1 134 ? -2.187 16.942 15.466 1.00 83.50 134 THR A CA 1
ATOM 987 C C . THR A 1 134 ? -2.975 18.210 15.210 1.00 83.50 134 THR A C 1
ATOM 989 O O . THR A 1 134 ? -4.196 18.215 15.339 1.00 83.50 134 THR A O 1
ATOM 992 N N . CYS A 1 135 ? -2.289 19.282 14.830 1.00 83.00 135 CYS A N 1
ATOM 993 C CA . CYS A 1 135 ? -2.899 20.572 14.528 1.00 83.00 135 CYS A CA 1
ATOM 994 C C . CYS A 1 135 ? -2.723 20.942 13.048 1.00 83.00 135 CYS A C 1
ATOM 996 O O . CYS A 1 135 ? -1.774 20.480 12.410 1.00 83.00 135 CYS A O 1
ATOM 998 N N . PRO A 1 136 ? -3.594 21.801 12.489 1.00 76.69 136 PRO A N 1
ATOM 999 C CA . PRO A 1 136 ? -3.412 22.325 11.141 1.00 76.69 136 PRO A CA 1
ATOM 1000 C C . PRO A 1 136 ? -2.042 23.002 11.003 1.00 76.69 136 PRO A C 1
ATOM 1002 O O . PRO A 1 136 ? -1.696 23.871 11.803 1.00 76.69 136 PRO A O 1
ATOM 1005 N N . GLY A 1 137 ? -1.274 22.612 9.983 1.00 68.75 137 GLY A N 1
ATOM 1006 C CA . GLY A 1 137 ? 0.058 23.165 9.713 1.00 68.75 137 GLY A CA 1
ATOM 1007 C C . GLY A 1 137 ? 1.228 22.437 10.387 1.00 68.75 137 GLY A C 1
ATOM 1008 O O . GLY A 1 137 ? 2.366 22.862 10.200 1.00 68.75 137 GLY A O 1
ATOM 1009 N N . ASP A 1 138 ? 0.985 21.348 11.122 1.00 66.88 138 ASP A N 1
ATOM 1010 C CA . ASP A 1 138 ? 2.054 20.456 11.581 1.00 66.88 138 ASP A CA 1
ATOM 1011 C C . ASP A 1 138 ? 2.528 19.563 10.421 1.00 66.88 138 ASP A C 1
ATOM 1013 O O . ASP A 1 138 ? 1.822 18.656 9.983 1.00 66.88 138 ASP A O 1
ATOM 1017 N N . SER A 1 139 ? 3.715 19.850 9.881 1.00 52.75 139 SER A N 1
ATOM 1018 C CA . SER A 1 139 ? 4.293 19.144 8.731 1.00 52.75 139 SER A CA 1
ATOM 1019 C C . SER A 1 139 ? 5.126 17.915 9.115 1.00 52.75 139 SER A C 1
ATOM 1021 O O . SER A 1 139 ? 5.861 17.406 8.273 1.00 52.75 139 SER A O 1
ATOM 1023 N N . THR A 1 140 ? 5.092 17.475 10.380 1.00 49.38 140 THR A N 1
ATOM 1024 C CA . THR A 1 140 ? 6.007 16.439 10.900 1.00 49.38 140 THR A CA 1
ATOM 1025 C C . THR A 1 140 ? 5.368 15.074 11.171 1.00 49.38 140 THR A C 1
ATOM 1027 O O . THR A 1 140 ? 6.072 14.150 11.577 1.00 49.38 140 THR A O 1
ATOM 1030 N N . LEU A 1 141 ? 4.066 14.899 10.915 1.00 47.00 141 LEU A N 1
ATOM 1031 C CA . LEU A 1 141 ? 3.345 13.653 11.205 1.00 47.00 141 LEU A CA 1
ATOM 1032 C C . LEU A 1 141 ? 2.938 12.906 9.927 1.00 47.00 141 LEU A C 1
ATOM 1034 O O . LEU A 1 141 ? 2.139 13.395 9.133 1.00 47.00 141 LEU A O 1
ATOM 1038 N N . THR A 1 142 ? 3.475 11.695 9.755 1.00 43.75 142 THR A N 1
ATOM 1039 C CA . THR A 1 142 ? 3.342 10.862 8.546 1.00 43.75 142 THR A CA 1
ATOM 1040 C C . THR A 1 142 ? 2.125 9.931 8.532 1.00 43.75 142 THR A C 1
ATOM 1042 O O . THR A 1 142 ? 1.782 9.413 7.475 1.00 43.75 142 THR A O 1
ATOM 1045 N N . VAL A 1 143 ? 1.400 9.742 9.643 1.00 48.97 143 VAL A N 1
ATOM 1046 C CA . VAL A 1 143 ? 0.157 8.943 9.666 1.00 48.97 143 VAL A CA 1
ATOM 1047 C C . VAL A 1 143 ? -0.806 9.498 10.716 1.00 48.97 143 VAL A C 1
ATOM 1049 O O . VAL A 1 143 ? -0.653 9.230 11.906 1.00 48.97 143 VAL A O 1
ATOM 1052 N N . VAL A 1 144 ? -1.825 10.251 10.290 1.00 47.19 144 VAL A N 1
ATOM 1053 C CA . VAL A 1 144 ? -2.948 10.618 11.168 1.00 47.19 144 VAL A CA 1
ATOM 1054 C C . VAL A 1 144 ? -4.094 9.624 10.978 1.00 47.19 144 VAL A C 1
ATOM 1056 O O . VAL A 1 144 ? -4.547 9.413 9.854 1.00 47.19 144 VAL A O 1
ATOM 1059 N N . PRO A 1 145 ? -4.598 9.011 12.059 1.00 49.97 145 PRO A N 1
ATOM 1060 C CA . PRO A 1 145 ? -5.626 7.979 11.971 1.00 49.97 145 PRO A CA 1
ATOM 1061 C C . PRO A 1 145 ? -7.035 8.482 11.624 1.00 49.97 145 PRO A C 1
ATOM 1063 O O . PRO A 1 145 ? -7.940 7.673 11.416 1.00 49.97 145 PRO A O 1
ATOM 1066 N N . PHE A 1 146 ? -7.212 9.802 11.561 1.00 53.38 146 PHE A N 1
ATOM 1067 C CA . PHE A 1 146 ? -8.452 10.498 11.233 1.00 53.38 146 PHE A CA 1
ATOM 1068 C C . PHE A 1 146 ? -8.157 11.603 10.205 1.00 53.38 146 PHE A C 1
ATOM 1070 O O . PHE A 1 146 ? -7.038 12.120 10.185 1.00 53.38 146 PHE A O 1
ATOM 1077 N N . PRO A 1 147 ? -9.125 11.982 9.348 1.00 52.12 147 PRO A N 1
ATOM 1078 C CA . PRO A 1 147 ? -8.916 13.032 8.354 1.00 52.12 147 PRO A CA 1
ATOM 1079 C C . PRO A 1 147 ? -8.521 14.355 9.022 1.00 52.12 147 PRO A C 1
ATOM 1081 O O . PRO A 1 147 ? -9.124 14.762 10.017 1.00 52.12 147 PRO A O 1
ATOM 1084 N N . VAL A 1 148 ? -7.512 15.026 8.458 1.00 54.00 148 VAL A N 1
ATOM 1085 C CA . VAL A 1 148 ? -7.041 16.337 8.926 1.00 54.00 148 VAL A CA 1
ATOM 1086 C C . VAL A 1 148 ? -8.196 17.336 8.830 1.00 54.00 148 VAL A C 1
ATOM 1088 O O . VAL A 1 148 ? -8.834 17.451 7.784 1.00 54.00 148 VAL A O 1
ATOM 1091 N N . THR A 1 149 ? -8.485 18.036 9.925 1.00 58.00 149 THR A N 1
ATOM 1092 C CA . THR A 1 149 ? -9.515 19.089 9.972 1.00 58.00 149 THR A CA 1
ATOM 1093 C C . THR A 1 149 ? -8.857 20.461 10.094 1.00 58.00 149 THR A C 1
ATOM 1095 O O . THR A 1 149 ? -7.680 20.538 10.431 1.00 58.00 149 THR A O 1
ATOM 1098 N N . ASP A 1 150 ? -9.613 21.549 9.917 1.00 66.94 150 ASP A N 1
ATOM 1099 C CA . ASP A 1 150 ? -9.151 22.926 10.195 1.00 66.94 150 ASP A CA 1
ATOM 1100 C C . ASP A 1 150 ? -8.934 23.206 11.702 1.00 66.94 150 ASP A C 1
ATOM 1102 O O . ASP A 1 150 ? -8.750 24.349 12.123 1.00 66.94 150 ASP A O 1
ATOM 1106 N N . GLN A 1 151 ? -8.986 22.173 12.547 1.00 77.19 151 GLN A N 1
ATOM 1107 C CA . GLN A 1 151 ? -8.833 22.241 13.994 1.00 77.19 151 GLN A CA 1
ATOM 1108 C C . GLN A 1 151 ? -7.877 21.159 14.502 1.00 77.19 151 GLN A C 1
ATOM 1110 O O . GLN A 1 151 ? -7.660 20.139 13.848 1.00 77.19 151 GLN A O 1
ATOM 1115 N N . CYS A 1 152 ? -7.314 21.382 15.692 1.00 84.06 152 CYS A N 1
ATOM 1116 C CA . CYS A 1 152 ? -6.486 20.380 16.352 1.00 84.06 152 CYS A CA 1
ATOM 1117 C C . CYS A 1 152 ? -7.303 19.139 16.743 1.00 84.06 152 CYS A C 1
ATOM 1119 O O . CYS A 1 152 ? -8.433 19.242 17.232 1.00 84.06 152 CYS A O 1
ATOM 1121 N N . LEU A 1 153 ? -6.689 17.976 16.550 1.00 86.25 153 LEU A N 1
ATOM 1122 C CA . LEU A 1 153 ? -7.142 16.667 16.993 1.00 86.25 153 LEU A CA 1
ATOM 1123 C C . LEU A 1 153 ? -6.299 16.236 18.194 1.00 86.25 153 LEU A C 1
ATOM 1125 O O . LEU A 1 153 ? -5.071 16.300 18.141 1.00 86.25 153 LEU A O 1
ATOM 1129 N N . TYR A 1 154 ? -6.959 15.776 19.252 1.00 90.75 154 TYR A N 1
ATOM 1130 C CA . TYR A 1 154 ? -6.319 15.332 20.490 1.00 90.75 154 TYR A CA 1
ATOM 1131 C C . TYR A 1 154 ? -6.686 13.873 20.752 1.00 90.75 154 TYR A C 1
ATOM 1133 O O . TYR A 1 154 ? -7.846 13.567 21.044 1.00 90.75 154 TYR A O 1
ATOM 1141 N N . GLY A 1 155 ? -5.719 12.974 20.593 1.00 89.50 155 GLY A N 1
ATOM 1142 C CA . GLY A 1 155 ? -5.931 11.534 20.631 1.00 89.50 155 GLY A CA 1
ATOM 1143 C C . GLY A 1 155 ? -5.595 10.890 21.969 1.00 89.50 155 GLY A C 1
ATOM 1144 O O . GLY A 1 155 ? -4.594 11.212 22.604 1.00 89.50 155 GLY A O 1
ATOM 1145 N N . TYR A 1 156 ? -6.430 9.930 22.357 1.00 92.88 156 TYR A N 1
ATOM 1146 C CA . TYR A 1 156 ? -6.296 9.122 23.563 1.00 92.88 156 TYR A CA 1
ATOM 1147 C C . TYR A 1 156 ? -6.379 7.634 23.199 1.00 92.88 156 TYR A C 1
ATOM 1149 O O . TYR A 1 156 ? -7.399 7.171 22.687 1.00 92.88 156 TYR A O 1
ATOM 1157 N N . ASN A 1 157 ? -5.317 6.880 23.467 1.00 91.25 157 ASN A N 1
ATOM 1158 C CA . ASN A 1 157 ? -5.160 5.465 23.151 1.00 91.25 157 ASN A CA 1
ATOM 1159 C C . ASN A 1 157 ? -5.659 4.569 24.299 1.00 91.25 157 ASN A C 1
ATOM 1161 O O . ASN A 1 157 ? -5.043 4.468 25.358 1.00 91.25 157 ASN A O 1
ATOM 1165 N N . TYR A 1 158 ? -6.769 3.881 24.068 1.00 92.81 158 TYR A N 1
ATOM 1166 C CA . TYR A 1 158 ? -7.400 2.933 24.984 1.00 92.81 158 TYR A CA 1
ATOM 1167 C C . TYR A 1 158 ? -7.018 1.471 24.713 1.00 92.81 158 TYR A C 1
ATOM 1169 O O . TYR A 1 158 ? -7.580 0.586 25.348 1.00 92.81 158 TYR A O 1
ATOM 1177 N N . SER A 1 159 ? -6.094 1.187 23.791 1.00 85.75 159 SER A N 1
ATOM 1178 C CA . SER A 1 159 ? -5.799 -0.182 23.327 1.00 85.75 159 SER A CA 1
ATOM 1179 C C . SER A 1 159 ? -5.394 -1.142 24.449 1.00 85.75 159 SER A C 1
ATOM 1181 O O . SER A 1 159 ? -5.803 -2.296 24.432 1.00 85.75 159 SER A O 1
ATOM 1183 N N . GLU A 1 160 ? -4.649 -0.659 25.446 1.00 87.94 160 GLU A N 1
ATOM 1184 C CA . GLU A 1 160 ? -4.230 -1.439 26.626 1.00 87.94 160 GLU A CA 1
ATOM 1185 C C . GLU A 1 160 ? -5.224 -1.345 27.798 1.00 87.94 160 GLU A C 1
ATOM 1187 O O . GLU A 1 160 ? -4.977 -1.857 28.886 1.00 87.94 160 GLU A O 1
ATOM 1192 N N . LEU A 1 161 ? -6.343 -0.643 27.603 1.00 92.19 161 LEU A N 1
ATOM 1193 C CA . LEU A 1 161 ? -7.380 -0.418 28.612 1.00 92.19 161 LEU A CA 1
ATOM 1194 C C . LEU A 1 161 ? -8.668 -1.199 28.307 1.00 92.19 161 LEU A C 1
ATOM 1196 O O . LEU A 1 161 ? -9.661 -1.039 29.017 1.00 92.19 161 LEU A O 1
ATOM 1200 N N . LEU A 1 162 ? -8.687 -2.013 27.250 1.00 86.81 162 LEU A N 1
ATOM 1201 C CA . LEU A 1 162 ? -9.842 -2.813 26.848 1.00 86.81 162 LEU A CA 1
ATOM 1202 C C . LEU A 1 162 ? -9.964 -4.053 27.744 1.00 86.81 162 LEU A C 1
ATOM 1204 O O . LEU A 1 162 ? -9.431 -5.101 27.414 1.00 86.81 162 LEU A O 1
ATOM 1208 N N . GLY A 1 163 ? -10.629 -3.941 28.891 1.00 80.38 163 GLY A N 1
ATOM 1209 C CA . GLY A 1 163 ? -10.822 -5.093 29.779 1.00 80.38 163 GLY A CA 1
ATOM 1210 C C . GLY A 1 163 ? -9.515 -5.695 30.318 1.00 80.38 163 GLY A C 1
ATOM 1211 O O . GLY A 1 163 ? -8.437 -5.114 30.203 1.00 80.38 163 GLY A O 1
ATOM 1212 N N . ALA A 1 164 ? -9.602 -6.862 30.960 1.00 77.38 164 ALA A N 1
ATOM 1213 C CA . ALA A 1 164 ? -8.425 -7.567 31.494 1.00 77.38 164 ALA A CA 1
ATOM 1214 C C . ALA A 1 164 ? -7.682 -8.404 30.434 1.00 77.38 164 ALA A C 1
ATOM 1216 O O . ALA A 1 164 ? -6.547 -8.825 30.655 1.00 77.38 164 ALA A O 1
ATOM 1217 N N . ASP A 1 165 ? -8.337 -8.674 29.309 1.00 77.75 165 ASP A N 1
ATOM 1218 C CA . ASP A 1 165 ? -7.888 -9.527 28.211 1.00 77.75 165 ASP A CA 1
ATOM 1219 C C . ASP A 1 165 ? -7.585 -8.737 26.925 1.00 77.75 165 ASP A C 1
ATOM 1221 O O . ASP A 1 165 ? -7.381 -9.337 25.870 1.00 77.75 165 ASP A O 1
ATOM 1225 N N . ASN A 1 166 ? -7.499 -7.403 27.008 1.00 80.88 166 ASN A N 1
ATOM 1226 C CA . ASN A 1 166 ? -7.333 -6.486 25.871 1.00 80.88 166 ASN A CA 1
ATOM 1227 C C . ASN A 1 166 ? -8.488 -6.552 24.850 1.00 80.88 166 ASN A C 1
ATOM 1229 O O . ASN A 1 166 ? -8.324 -6.196 23.678 1.00 80.88 166 ASN A O 1
ATOM 1233 N N . VAL A 1 167 ? -9.668 -6.983 25.298 1.00 85.06 167 VAL A N 1
ATOM 1234 C CA . VAL A 1 167 ? -10.911 -7.013 24.537 1.00 85.06 167 VAL A CA 1
ATOM 1235 C C . VAL A 1 167 ? -11.991 -6.297 25.338 1.00 85.06 167 VAL A C 1
ATOM 1237 O O . VAL A 1 167 ? -12.203 -6.570 26.509 1.00 85.06 167 VAL A O 1
ATOM 1240 N N . LEU A 1 168 ? -12.724 -5.383 24.703 1.00 87.94 168 LEU A N 1
ATOM 1241 C CA . LEU A 1 168 ? -13.865 -4.732 25.338 1.00 87.94 168 LEU A CA 1
ATOM 1242 C C . LEU A 1 168 ? -15.140 -5.481 24.955 1.00 87.94 168 LEU A C 1
ATOM 1244 O O . LEU A 1 168 ? -15.732 -5.244 23.895 1.00 87.94 168 LEU A O 1
ATOM 1248 N N . THR A 1 169 ? -15.534 -6.430 25.795 1.00 89.81 169 THR A N 1
ATOM 1249 C CA . THR A 1 169 ? -16.685 -7.307 25.553 1.00 89.81 169 THR A CA 1
ATOM 1250 C C . THR A 1 169 ? -18.029 -6.574 25.726 1.00 89.81 169 THR A C 1
ATOM 1252 O O . THR A 1 169 ? -18.076 -5.476 26.288 1.00 89.81 169 THR A O 1
ATOM 1255 N N . PRO A 1 170 ? -19.151 -7.112 25.204 1.00 91.00 170 PRO A N 1
ATOM 1256 C CA . PRO A 1 170 ? -20.475 -6.506 25.361 1.00 91.00 170 PRO A CA 1
ATOM 1257 C C . PRO A 1 170 ? -20.830 -6.188 26.819 1.00 91.00 170 PRO A C 1
ATOM 1259 O O . PRO A 1 170 ? -20.845 -7.070 27.674 1.00 91.00 170 PRO A O 1
ATOM 1262 N N . GLY A 1 171 ? -21.164 -4.928 27.096 1.00 88.69 171 GLY A N 1
ATOM 1263 C CA . GLY A 1 171 ? -21.506 -4.427 28.431 1.00 88.69 171 GLY A CA 1
ATOM 1264 C C . GLY A 1 171 ? -20.307 -4.047 29.306 1.00 88.69 171 GLY A C 1
ATOM 1265 O O . GLY A 1 171 ? -20.503 -3.480 30.383 1.00 88.69 171 GLY A O 1
ATOM 1266 N N . GLU A 1 172 ? -19.081 -4.324 28.865 1.00 92.94 172 GLU A N 1
ATOM 1267 C CA . GLU A 1 172 ? -17.864 -4.021 29.613 1.00 92.94 172 GLU A CA 1
ATOM 1268 C C . GLU A 1 172 ? -17.491 -2.533 29.536 1.00 92.94 172 GLU A C 1
ATOM 1270 O O . GLU A 1 172 ? -17.790 -1.840 28.558 1.00 92.94 172 GLU A O 1
ATOM 1275 N N . LEU A 1 173 ? -16.838 -2.042 30.593 1.00 93.06 173 LEU A N 1
ATOM 1276 C CA . LEU A 1 173 ? -16.264 -0.702 30.692 1.00 93.06 173 LEU A CA 1
ATOM 1277 C C . LEU A 1 173 ? -14.737 -0.821 30.675 1.00 93.06 173 LEU A C 1
ATOM 1279 O O . LEU A 1 173 ? -14.176 -1.587 31.456 1.00 93.06 173 LEU A O 1
ATOM 1283 N N . SER A 1 174 ? -14.082 -0.043 29.818 1.00 94.50 174 SER A N 1
ATOM 1284 C CA . SER A 1 174 ? -12.624 0.029 29.746 1.00 94.50 174 SER A CA 1
ATOM 1285 C C . SER A 1 174 ? -12.010 0.591 31.035 1.00 94.50 174 SER A C 1
ATOM 1287 O O . SER A 1 174 ? -12.687 1.225 31.849 1.00 94.50 174 SER A O 1
ATOM 1289 N N . GLY A 1 175 ? -10.687 0.474 31.168 1.00 92.94 175 GLY A N 1
ATOM 1290 C CA . GLY A 1 175 ? -9.919 1.361 32.039 1.00 92.94 175 GLY A CA 1
ATOM 1291 C C . GLY A 1 175 ? -10.162 2.838 31.692 1.00 92.94 175 GLY A C 1
ATOM 1292 O O . GLY A 1 175 ? -10.551 3.178 30.570 1.00 92.94 175 GLY A O 1
ATOM 1293 N N . GLU A 1 176 ? -9.962 3.719 32.668 1.00 92.62 176 GLU A N 1
ATOM 1294 C CA . GLU A 1 176 ? -10.235 5.153 32.536 1.00 92.62 176 GLU A CA 1
ATOM 1295 C C . GLU A 1 176 ? -8.948 5.923 32.206 1.00 92.62 176 GLU A C 1
ATOM 1297 O O . GLU A 1 176 ? -7.889 5.650 32.773 1.00 92.62 176 GLU A O 1
ATOM 1302 N N . LYS A 1 177 ? -9.046 6.934 31.336 1.00 92.62 177 LYS A N 1
ATOM 1303 C CA . LYS A 1 177 ? -8.011 7.964 31.174 1.00 92.62 177 LYS A CA 1
ATOM 1304 C C . LYS A 1 177 ? -8.450 9.251 31.848 1.00 92.62 177 LYS A C 1
ATOM 1306 O O . LYS A 1 177 ? -9.607 9.651 31.743 1.00 92.62 177 LYS A O 1
ATOM 1311 N N . LEU A 1 178 ? -7.521 9.911 32.533 1.00 90.69 178 LEU A N 1
ATOM 1312 C CA . LEU A 1 178 ? -7.759 11.244 33.070 1.00 90.69 178 LEU A CA 1
ATOM 1313 C C . LEU A 1 178 ? -7.565 12.262 31.946 1.00 90.69 178 LEU A C 1
ATOM 1315 O O . LEU A 1 178 ? -6.450 12.428 31.460 1.00 90.69 178 LEU A O 1
ATOM 1319 N N . ILE A 1 179 ? -8.639 12.938 31.553 1.00 91.38 179 ILE A N 1
ATOM 1320 C CA . ILE A 1 179 ? -8.623 14.021 30.574 1.00 91.38 179 ILE A CA 1
ATOM 1321 C C . ILE A 1 179 ? -8.647 15.347 31.329 1.00 91.38 179 ILE A C 1
ATOM 1323 O O . ILE A 1 179 ? -9.543 15.583 32.144 1.00 91.38 179 ILE A O 1
ATOM 1327 N N . VAL A 1 180 ? -7.649 16.194 31.082 1.00 89.56 180 VAL A N 1
ATOM 1328 C CA . VAL A 1 180 ? -7.505 17.504 31.727 1.00 89.56 180 VAL A CA 1
ATOM 1329 C C . VAL A 1 180 ? -7.725 18.587 30.684 1.00 89.56 180 VAL A C 1
ATOM 1331 O O . VAL A 1 180 ? -6.956 18.699 29.734 1.00 89.56 180 VAL A O 1
ATOM 1334 N N . PHE A 1 181 ? -8.771 19.385 30.870 1.00 87.81 181 PHE A N 1
ATOM 1335 C CA . PHE A 1 181 ? -9.114 20.514 30.016 1.00 87.81 181 PHE A CA 1
ATOM 1336 C C . PHE A 1 181 ? -8.588 21.802 30.638 1.00 87.81 181 PHE A C 1
ATOM 1338 O O . PHE A 1 181 ? -8.973 22.151 31.755 1.00 87.81 181 PHE A O 1
ATOM 1345 N N . MET A 1 182 ? -7.737 22.508 29.901 1.00 85.25 182 MET A N 1
ATOM 1346 C CA . MET A 1 182 ? -7.312 23.853 30.251 1.00 85.25 182 MET A CA 1
ATOM 1347 C C . MET A 1 182 ? -8.463 24.820 29.978 1.00 85.25 182 MET A C 1
ATOM 1349 O O . MET A 1 182 ? -8.921 24.927 28.840 1.00 85.25 182 MET A O 1
ATOM 1353 N N . ASP A 1 183 ? -8.924 25.518 31.013 1.00 78.25 183 ASP A N 1
ATOM 1354 C CA . ASP A 1 183 ? -9.962 26.544 30.899 1.00 78.25 183 ASP A CA 1
ATOM 1355 C C . ASP A 1 183 ? -9.459 27.866 31.496 1.00 78.25 183 ASP A C 1
ATOM 1357 O O . ASP A 1 183 ? -9.575 28.102 32.701 1.00 78.25 183 ASP A O 1
ATOM 1361 N N . PRO A 1 184 ? -8.919 28.774 30.665 1.00 65.00 184 PRO A N 1
ATOM 1362 C CA . PRO A 1 184 ? -8.410 30.055 31.142 1.00 65.00 184 PRO A CA 1
ATOM 1363 C C . PRO A 1 184 ? -9.524 31.017 31.593 1.00 65.00 184 PRO A C 1
ATOM 1365 O O . PRO A 1 184 ? -9.225 32.114 32.068 1.00 65.00 184 PRO A O 1
ATOM 1368 N N . THR A 1 185 ? -10.800 30.654 31.413 1.00 68.88 185 THR A N 1
ATOM 1369 C CA . THR A 1 185 ? -11.952 31.553 31.567 1.00 68.88 185 THR A CA 1
ATOM 1370 C C . THR A 1 185 ? -12.993 31.097 32.592 1.00 68.88 185 THR A C 1
ATOM 1372 O O . THR A 1 185 ? -13.820 31.915 32.997 1.00 68.88 185 THR A O 1
ATOM 1375 N N . GLY A 1 186 ? -12.950 29.845 33.055 1.00 73.94 186 GLY A N 1
ATOM 1376 C CA . GLY A 1 186 ? -13.916 29.292 34.010 1.00 73.94 186 GLY A CA 1
ATOM 1377 C C . GLY A 1 186 ? -15.337 29.188 33.440 1.00 73.94 186 GLY A C 1
ATOM 1378 O O . GLY A 1 186 ? -16.306 29.417 34.168 1.00 73.94 186 GLY A O 1
ATOM 1379 N N . VAL A 1 187 ? -15.471 28.925 32.138 1.00 74.56 187 VAL A N 1
ATOM 1380 C CA . VAL A 1 187 ? -16.745 28.907 31.402 1.00 74.56 187 VAL A CA 1
ATOM 1381 C C . VAL A 1 187 ? -17.146 27.487 31.007 1.00 74.56 187 VAL A C 1
ATOM 1383 O O . VAL A 1 187 ? -16.329 26.581 30.895 1.00 74.56 187 VAL A O 1
ATOM 1386 N N . SER A 1 188 ? -18.439 27.275 30.761 1.00 81.44 188 SER A N 1
ATOM 1387 C CA . SER A 1 188 ? -18.903 26.022 30.156 1.00 81.44 188 SER A CA 1
ATOM 1388 C C . SER A 1 188 ? -18.405 25.900 28.715 1.00 81.44 188 SER A C 1
ATOM 1390 O O . SER A 1 188 ? -18.337 26.897 27.995 1.00 81.44 188 SER A O 1
ATOM 1392 N N . PHE A 1 189 ? -18.098 24.676 28.288 1.00 83.50 189 PHE A N 1
ATOM 1393 C CA . PHE A 1 189 ? -17.551 24.403 26.962 1.00 83.50 189 PHE A CA 1
ATOM 1394 C C . PHE A 1 189 ? -18.151 23.145 26.326 1.00 83.50 189 PHE A C 1
ATOM 1396 O O . PHE A 1 189 ? -18.732 22.299 27.007 1.00 83.50 189 PHE A O 1
ATOM 1403 N N . ALA A 1 190 ? -17.997 23.031 25.009 1.00 85.06 190 ALA A N 1
ATOM 1404 C CA . ALA A 1 190 ? -18.392 21.892 24.190 1.00 85.06 190 ALA A CA 1
ATOM 1405 C C . ALA A 1 190 ? -17.203 21.385 23.363 1.00 85.06 190 ALA A C 1
ATOM 1407 O O . ALA A 1 190 ? -16.252 22.127 23.123 1.00 85.06 190 ALA A O 1
ATOM 1408 N N . PHE A 1 191 ? -17.267 20.128 22.928 1.00 87.50 191 PHE A N 1
ATOM 1409 C CA . PHE A 1 191 ? -16.276 19.491 22.063 1.00 87.50 191 PHE A CA 1
ATOM 1410 C C . PHE A 1 191 ? -16.921 18.373 21.234 1.00 87.50 191 PHE A C 1
ATOM 1412 O O . PHE A 1 191 ? -17.964 17.822 21.592 1.00 87.50 191 PHE A O 1
ATOM 1419 N N . ASN A 1 192 ? -16.275 18.026 20.128 1.00 85.31 192 ASN A N 1
ATOM 1420 C CA . ASN A 1 192 ? -16.600 16.880 19.292 1.00 85.31 192 ASN A CA 1
ATOM 1421 C C . ASN A 1 192 ? -15.796 15.658 19.723 1.00 85.31 192 ASN A C 1
ATOM 1423 O O . ASN A 1 192 ? -14.660 15.779 20.186 1.00 85.31 192 ASN A O 1
ATOM 1427 N N . VAL A 1 193 ? -16.373 14.477 19.499 1.00 85.00 193 VAL A N 1
ATOM 1428 C CA . VAL A 1 193 ? -15.698 13.208 19.756 1.00 85.00 193 VAL A CA 1
ATOM 1429 C C . VAL A 1 193 ? -15.813 12.285 18.561 1.00 85.00 193 VAL A C 1
ATOM 1431 O O . VAL A 1 193 ? -16.896 12.113 18.001 1.00 85.00 193 VAL A O 1
ATOM 1434 N N . GLN A 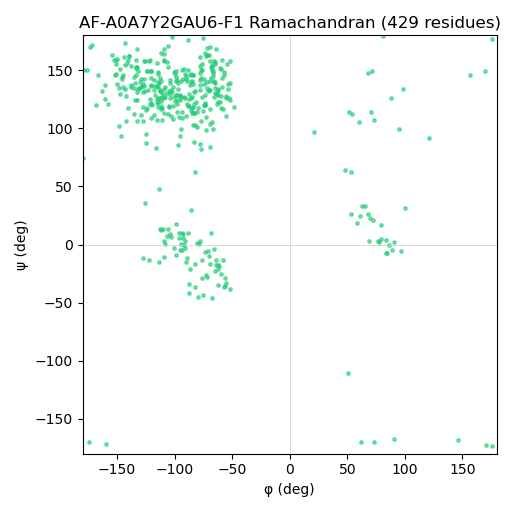1 194 ? -14.693 11.669 18.214 1.00 83.81 194 GLN A N 1
ATOM 1435 C CA . GLN A 1 194 ? -14.600 10.563 17.276 1.00 83.81 194 GLN A CA 1
ATOM 1436 C C . GLN A 1 194 ? -13.952 9.373 17.977 1.00 83.81 194 GLN A C 1
ATOM 1438 O O . GLN A 1 194 ? -13.260 9.529 18.983 1.00 83.81 194 GLN A O 1
ATOM 1443 N N . ALA A 1 195 ? -14.196 8.178 17.457 1.00 84.00 195 ALA A N 1
ATOM 1444 C CA . ALA A 1 195 ? -13.647 6.964 18.024 1.00 84.00 195 ALA A CA 1
ATOM 1445 C C . ALA A 1 195 ? -13.333 5.947 16.930 1.00 84.00 195 ALA A C 1
ATOM 1447 O O . ALA A 1 195 ? -14.057 5.839 15.939 1.00 84.00 195 ALA A O 1
ATOM 1448 N N . ARG A 1 196 ? -12.253 5.197 17.132 1.00 79.75 196 ARG A N 1
ATOM 1449 C CA . ARG A 1 196 ? -11.774 4.142 16.242 1.00 79.75 196 ARG A CA 1
ATOM 1450 C C . ARG A 1 196 ? -11.461 2.914 17.076 1.00 79.75 196 ARG A C 1
ATOM 1452 O O . ARG A 1 196 ? -10.788 3.021 18.091 1.00 79.75 196 ARG A O 1
ATOM 1459 N N . PHE A 1 197 ? -11.963 1.766 16.640 1.00 79.00 197 PHE A N 1
ATOM 1460 C CA . PHE A 1 197 ? -11.702 0.472 17.260 1.00 79.00 197 PHE A CA 1
ATOM 1461 C C . PHE A 1 197 ? -11.252 -0.513 16.188 1.00 79.00 197 PHE A C 1
ATOM 1463 O O . PHE A 1 197 ? -11.748 -0.483 15.056 1.00 79.00 197 PHE A O 1
ATOM 1470 N N . GLY A 1 198 ? -10.312 -1.378 16.544 1.00 67.25 198 GLY A N 1
ATOM 1471 C CA . GLY A 1 198 ? -9.807 -2.415 15.669 1.00 67.25 198 GLY A CA 1
ATOM 1472 C C . GLY A 1 198 ? -10.790 -3.560 15.484 1.00 67.25 198 GLY A C 1
ATOM 1473 O O . GLY A 1 198 ? -11.764 -3.734 16.224 1.00 67.25 198 GLY A O 1
ATOM 1474 N N . LEU A 1 199 ? -10.509 -4.367 14.465 1.00 59.31 199 LEU A N 1
ATOM 1475 C CA . LEU A 1 199 ? -11.181 -5.644 14.261 1.00 59.31 199 LEU A CA 1
ATOM 1476 C C . LEU A 1 199 ? -10.626 -6.669 15.251 1.00 59.31 199 LEU A C 1
ATOM 1478 O O . LEU A 1 199 ? -9.480 -6.567 15.676 1.00 59.31 199 LEU A O 1
ATOM 1482 N N . SER A 1 200 ? -11.418 -7.695 15.559 1.00 58.84 200 SER A N 1
ATOM 1483 C CA . SER A 1 200 ? -10.910 -8.899 16.225 1.00 58.84 200 SER A CA 1
ATOM 1484 C C . SER A 1 200 ? -9.646 -9.397 15.504 1.00 58.84 200 SER A C 1
ATOM 1486 O O . SER A 1 200 ? -9.754 -9.733 14.318 1.00 58.84 200 SER A O 1
ATOM 1488 N N . PRO A 1 201 ? -8.471 -9.439 16.166 1.00 50.00 201 PRO A N 1
ATOM 1489 C CA . PRO A 1 201 ? -7.222 -9.892 15.548 1.00 50.00 201 PRO A CA 1
ATOM 1490 C C . PRO A 1 201 ? -7.295 -11.364 15.103 1.00 50.00 201 PRO A C 1
ATOM 1492 O O . PRO A 1 201 ? -6.595 -11.764 14.168 1.00 50.00 201 PRO A O 1
ATOM 1495 N N . ASP A 1 202 ? -8.222 -12.125 15.695 1.00 53.09 202 ASP A N 1
ATOM 1496 C CA . ASP A 1 202 ? -8.484 -13.539 15.417 1.00 53.09 202 ASP A CA 1
ATOM 1497 C C . ASP A 1 202 ? -9.627 -13.768 14.427 1.00 53.09 202 ASP A C 1
ATOM 1499 O O . ASP A 1 202 ? -10.072 -14.904 14.252 1.00 53.09 202 ASP A O 1
ATOM 1503 N N . ARG A 1 203 ? -10.134 -12.722 13.755 1.00 66.69 203 ARG A N 1
ATOM 1504 C CA . ARG A 1 203 ? -11.089 -12.955 12.671 1.00 66.69 203 ARG A CA 1
ATOM 1505 C C . ARG A 1 203 ? -10.405 -13.772 11.579 1.00 66.69 203 ARG A C 1
ATOM 1507 O O . ARG A 1 203 ? -9.394 -13.314 11.031 1.00 66.69 203 ARG A O 1
ATOM 1514 N N . PRO A 1 204 ? -10.968 -14.944 11.239 1.00 77.69 204 PRO A N 1
ATOM 1515 C CA . PRO A 1 204 ? -10.460 -15.754 10.154 1.00 77.69 204 PRO A CA 1
ATOM 1516 C C . PRO A 1 204 ? -10.382 -14.906 8.892 1.00 77.69 204 PRO A C 1
ATOM 1518 O O . PRO A 1 204 ? -11.288 -14.121 8.596 1.00 77.69 204 PRO A O 1
ATOM 1521 N N . ARG A 1 205 ? -9.263 -14.993 8.183 1.00 88.19 205 ARG A N 1
ATOM 1522 C CA . ARG A 1 205 ? -9.001 -14.157 7.011 1.00 88.19 205 ARG A CA 1
ATOM 1523 C C . ARG A 1 205 ? -8.263 -14.923 5.933 1.00 88.19 205 ARG A C 1
ATOM 1525 O O . ARG A 1 205 ? -7.516 -15.850 6.234 1.00 88.19 205 ARG A O 1
ATOM 1532 N N . ILE A 1 206 ? -8.444 -14.478 4.699 1.00 92.50 206 ILE A N 1
ATOM 1533 C CA . ILE A 1 206 ? -7.538 -14.777 3.596 1.00 92.50 206 ILE A CA 1
ATOM 1534 C C . ILE A 1 206 ? -6.572 -13.600 3.486 1.00 92.50 206 ILE A C 1
ATOM 1536 O O . ILE A 1 206 ? -7.020 -12.461 3.401 1.00 92.50 206 ILE A O 1
ATO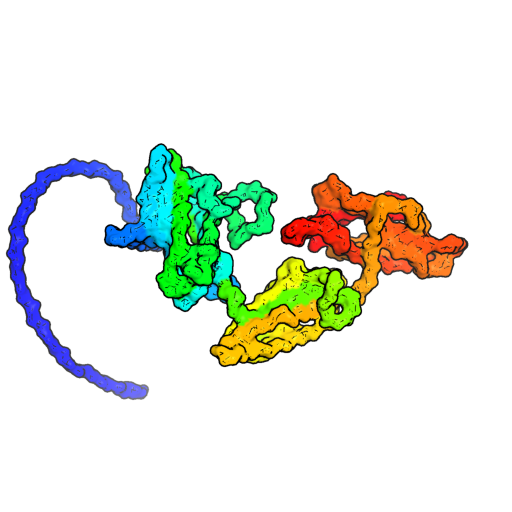M 1540 N N . ALA A 1 207 ? -5.271 -13.845 3.544 1.00 89.88 207 ALA A N 1
ATOM 1541 C CA . ALA A 1 207 ? -4.241 -12.818 3.439 1.00 89.88 207 ALA A CA 1
ATOM 1542 C C . ALA A 1 207 ? -3.061 -13.331 2.611 1.00 89.88 207 ALA A C 1
ATOM 1544 O O . ALA A 1 207 ? -2.879 -14.544 2.481 1.00 89.88 207 ALA A O 1
ATOM 1545 N N . GLY A 1 208 ? -2.270 -12.407 2.078 1.00 92.50 208 GLY A N 1
ATOM 1546 C CA . GLY A 1 208 ? -1.077 -12.728 1.305 1.00 92.50 208 GLY A CA 1
ATOM 1547 C C . GLY A 1 208 ? -0.278 -11.488 0.919 1.00 92.50 208 GLY A C 1
ATOM 1548 O O . GLY A 1 208 ? -0.541 -10.384 1.409 1.00 92.50 208 GLY A O 1
ATOM 1549 N N . LEU A 1 209 ? 0.700 -11.706 0.046 1.00 90.31 209 LEU A N 1
ATOM 1550 C CA . LEU A 1 209 ? 1.645 -10.716 -0.458 1.00 90.31 209 LEU A CA 1
ATOM 1551 C C . LEU A 1 209 ? 1.563 -10.585 -1.988 1.00 90.31 209 LEU A C 1
ATOM 1553 O O . LEU A 1 209 ? 1.542 -11.582 -2.708 1.00 90.31 209 LEU A O 1
ATOM 1557 N N . TYR A 1 210 ? 1.584 -9.353 -2.486 1.00 93.25 210 TYR A N 1
ATOM 1558 C CA . TYR A 1 210 ? 1.975 -9.008 -3.847 1.00 93.25 210 TYR A CA 1
ATOM 1559 C C . TYR A 1 210 ? 3.485 -8.787 -3.907 1.00 93.25 210 TYR A C 1
ATOM 1561 O O . TYR A 1 210 ? 4.032 -8.003 -3.130 1.00 93.25 210 TYR A O 1
ATOM 1569 N N . TYR A 1 211 ? 4.162 -9.424 -4.858 1.00 90.31 211 TYR A N 1
ATOM 1570 C CA . TYR A 1 211 ? 5.610 -9.296 -5.016 1.00 90.31 211 TYR A CA 1
ATOM 1571 C C . TYR A 1 211 ? 6.032 -9.254 -6.486 1.00 90.31 211 TYR A C 1
ATOM 1573 O O . TYR A 1 211 ? 5.312 -9.712 -7.378 1.00 90.31 211 TYR A O 1
ATOM 1581 N N . SER A 1 212 ? 7.204 -8.668 -6.733 1.00 89.31 212 SER A N 1
ATOM 1582 C CA . SER A 1 212 ? 7.818 -8.645 -8.062 1.00 89.31 212 SER A CA 1
ATOM 1583 C C . SER A 1 212 ? 8.594 -9.942 -8.275 1.00 89.31 212 SER A C 1
ATOM 1585 O O . SER A 1 212 ? 9.696 -10.096 -7.751 1.00 89.31 212 SER A O 1
ATOM 1587 N N . ASP A 1 213 ? 8.014 -10.853 -9.049 1.00 90.88 213 ASP A N 1
ATOM 1588 C CA . ASP A 1 213 ? 8.596 -12.146 -9.393 1.00 90.88 213 ASP A CA 1
ATOM 1589 C C . ASP A 1 213 ? 9.568 -11.982 -10.569 1.00 90.88 213 ASP A C 1
ATOM 1591 O O . ASP A 1 213 ? 9.217 -12.054 -11.759 1.00 90.88 213 ASP A O 1
ATOM 1595 N N . ASN A 1 214 ? 10.814 -11.682 -10.220 1.00 83.12 214 ASN A N 1
ATOM 1596 C CA . ASN A 1 214 ? 11.841 -11.327 -11.193 1.00 83.12 214 ASN A CA 1
ATOM 1597 C C . ASN A 1 214 ? 12.370 -12.560 -11.927 1.00 83.12 214 ASN A C 1
ATOM 1599 O O . ASN A 1 214 ? 12.811 -12.458 -13.074 1.00 83.12 214 ASN A O 1
ATOM 1603 N N . ASN A 1 215 ? 12.336 -13.724 -11.276 1.00 83.56 215 ASN A N 1
ATOM 1604 C CA . ASN A 1 215 ? 12.822 -14.975 -11.851 1.00 83.56 215 ASN A CA 1
ATOM 1605 C C . ASN A 1 215 ? 11.708 -15.813 -12.513 1.00 83.56 215 ASN A C 1
ATOM 1607 O O . ASN A 1 215 ? 12.008 -16.810 -13.175 1.00 83.56 215 ASN A O 1
ATOM 1611 N N . ARG A 1 216 ? 10.453 -15.361 -12.404 1.00 90.50 216 ARG A N 1
ATOM 1612 C CA . ARG A 1 216 ? 9.241 -15.919 -13.015 1.00 90.50 216 ARG A CA 1
ATOM 1613 C C . ARG A 1 216 ? 8.914 -17.332 -12.546 1.00 90.50 216 ARG A C 1
ATOM 1615 O O . ARG A 1 216 ? 8.411 -18.140 -13.332 1.00 90.50 216 ARG A O 1
ATOM 1622 N N . ASN A 1 217 ? 9.227 -17.665 -11.299 1.00 89.62 217 ASN A N 1
ATOM 1623 C CA . ASN A 1 217 ? 9.037 -19.019 -10.781 1.00 89.62 217 ASN A CA 1
ATOM 1624 C C . ASN A 1 217 ? 7.692 -19.229 -10.055 1.00 89.62 217 ASN A C 1
ATOM 1626 O O . ASN A 1 217 ? 7.383 -20.361 -9.665 1.00 89.62 217 ASN A O 1
ATOM 1630 N N . GLY A 1 218 ? 6.892 -18.173 -9.890 1.00 92.38 218 GLY A N 1
ATOM 1631 C CA . GLY A 1 218 ? 5.595 -18.198 -9.222 1.00 92.38 218 GLY A CA 1
ATOM 1632 C C . GLY A 1 218 ? 5.686 -18.423 -7.713 1.00 92.38 218 GLY A C 1
ATOM 1633 O O . GLY A 1 218 ? 4.738 -18.937 -7.115 1.00 92.38 218 GLY A O 1
ATOM 1634 N N . ARG A 1 219 ? 6.828 -18.111 -7.093 1.00 92.81 219 ARG A N 1
ATOM 1635 C CA . ARG A 1 219 ? 7.075 -18.213 -5.651 1.00 92.81 219 ARG A CA 1
ATOM 1636 C C . ARG A 1 219 ? 7.781 -16.961 -5.173 1.00 92.81 219 ARG A C 1
ATOM 1638 O O . ARG A 1 219 ? 8.609 -16.422 -5.882 1.00 92.81 219 ARG A O 1
ATOM 1645 N N . TYR A 1 220 ? 7.448 -16.527 -3.968 1.00 91.62 220 TYR A N 1
ATOM 1646 C CA . TYR A 1 220 ? 8.173 -15.437 -3.342 1.00 91.62 220 TYR A CA 1
ATOM 1647 C C . TYR A 1 220 ? 9.541 -15.934 -2.865 1.00 91.62 220 TYR A C 1
ATOM 1649 O O . TYR A 1 220 ? 9.606 -16.849 -2.035 1.00 91.62 220 TYR A O 1
ATOM 1657 N N . ASP A 1 221 ? 10.611 -15.334 -3.379 1.00 88.44 221 ASP A N 1
ATOM 1658 C CA . ASP A 1 221 ? 11.988 -15.625 -2.980 1.00 88.44 221 ASP A CA 1
ATOM 1659 C C . ASP A 1 221 ? 12.610 -14.504 -2.131 1.00 88.44 221 ASP A C 1
ATOM 1661 O O . ASP A 1 221 ? 12.227 -13.334 -2.181 1.00 88.44 221 ASP A O 1
ATOM 1665 N N . GLU A 1 222 ? 13.627 -14.860 -1.341 1.00 83.38 222 GLU A N 1
ATOM 1666 C CA . GLU A 1 222 ? 14.389 -13.884 -0.559 1.00 83.38 222 GLU A CA 1
ATOM 1667 C C . GLU A 1 222 ? 15.062 -12.857 -1.486 1.00 83.38 222 GLU A C 1
ATOM 1669 O O . GLU A 1 222 ? 15.848 -13.209 -2.367 1.00 83.38 222 GLU A O 1
ATOM 1674 N N . GLY A 1 223 ? 14.764 -11.575 -1.266 1.00 77.25 223 GLY A N 1
ATOM 1675 C CA . GLY A 1 223 ? 15.282 -10.462 -2.066 1.00 77.25 223 GLY A CA 1
ATOM 1676 C C . GLY A 1 223 ? 14.338 -9.978 -3.168 1.00 77.25 223 GLY A C 1
ATOM 1677 O O . GLY A 1 223 ? 14.628 -8.956 -3.793 1.00 77.25 223 GLY A O 1
ATOM 1678 N N . GLU A 1 224 ? 13.204 -10.645 -3.390 1.00 84.88 224 GLU A N 1
ATOM 1679 C CA . GLU A 1 224 ? 12.159 -10.103 -4.253 1.00 84.88 224 GLU A CA 1
ATOM 1680 C C . GLU A 1 224 ? 11.426 -8.955 -3.552 1.00 84.88 224 GLU A C 1
ATOM 1682 O O . GLU A 1 224 ? 11.014 -9.088 -2.399 1.00 84.88 224 GLU A O 1
ATOM 1687 N N . PRO A 1 225 ? 11.283 -7.789 -4.204 1.00 80.06 225 PRO A N 1
ATOM 1688 C CA . PRO A 1 225 ? 10.635 -6.657 -3.571 1.00 80.06 225 PRO A CA 1
ATOM 1689 C C . PRO A 1 225 ? 9.110 -6.840 -3.546 1.00 80.06 225 PRO A C 1
ATOM 1691 O O . PRO A 1 225 ? 8.544 -7.418 -4.485 1.00 80.06 225 PRO A O 1
ATOM 1694 N N . PRO A 1 226 ? 8.425 -6.278 -2.535 1.00 79.75 226 PRO A N 1
ATOM 1695 C CA . PRO A 1 226 ? 6.975 -6.184 -2.553 1.00 79.75 226 PRO A CA 1
ATOM 1696 C C . PRO A 1 226 ? 6.502 -5.380 -3.767 1.00 79.75 226 PRO A C 1
ATOM 1698 O O . PRO A 1 226 ? 7.203 -4.503 -4.283 1.00 79.75 226 PRO A O 1
ATOM 1701 N N . PHE A 1 227 ? 5.303 -5.701 -4.235 1.00 79.56 227 PHE A N 1
ATOM 1702 C CA . PHE A 1 227 ? 4.651 -5.037 -5.353 1.00 79.56 227 PHE A CA 1
ATOM 1703 C C . PHE A 1 227 ? 3.385 -4.348 -4.838 1.00 79.56 227 PHE A C 1
ATOM 1705 O O . PHE A 1 227 ? 2.294 -4.911 -4.849 1.00 79.56 227 PHE A O 1
ATOM 1712 N N . GLY A 1 228 ? 3.569 -3.145 -4.297 1.00 74.50 228 GLY A N 1
ATOM 1713 C CA . GLY A 1 228 ? 2.505 -2.387 -3.649 1.00 74.50 228 GLY A CA 1
ATOM 1714 C C . GLY A 1 228 ? 1.415 -1.899 -4.605 1.00 74.50 228 GLY A C 1
ATOM 1715 O O . GLY A 1 228 ? 1.653 -1.642 -5.787 1.00 74.50 228 GLY A O 1
ATOM 1716 N N . GLY A 1 229 ? 0.212 -1.718 -4.058 1.00 70.88 229 GLY A N 1
ATOM 1717 C CA . GLY A 1 229 ? -0.955 -1.223 -4.788 1.00 70.88 229 GLY A CA 1
ATOM 1718 C C . GLY A 1 229 ? -1.701 -2.277 -5.617 1.00 70.88 229 GLY A C 1
ATOM 1719 O O . GLY A 1 229 ? -1.360 -3.456 -5.661 1.00 70.88 229 GLY A O 1
ATOM 1720 N N . GLY A 1 230 ? -2.776 -1.840 -6.279 1.00 81.44 230 GLY A N 1
ATOM 1721 C CA . GLY A 1 230 ? -3.704 -2.720 -6.994 1.00 81.44 230 GLY A CA 1
ATOM 1722 C C . GLY A 1 230 ? -4.862 -3.200 -6.119 1.00 81.44 230 GLY A C 1
ATOM 1723 O O . GLY A 1 230 ? -5.126 -2.655 -5.040 1.00 81.44 230 GLY A O 1
ATOM 1724 N N . TRP A 1 231 ? -5.595 -4.199 -6.615 1.00 87.31 231 TRP A N 1
ATOM 1725 C CA . TRP A 1 231 ? -6.845 -4.644 -5.999 1.00 87.31 231 TRP A CA 1
ATOM 1726 C C . TRP A 1 231 ? -7.054 -6.152 -6.111 1.00 87.31 231 TRP A C 1
ATOM 1728 O O . TRP A 1 231 ? -6.739 -6.759 -7.131 1.00 87.31 231 TRP A O 1
ATOM 1738 N N . ILE A 1 232 ? -7.669 -6.739 -5.085 1.00 90.88 232 ILE A N 1
ATOM 1739 C CA . ILE A 1 232 ? -8.185 -8.107 -5.094 1.00 90.88 232 ILE A CA 1
ATOM 1740 C C . ILE A 1 232 ? -9.700 -8.055 -5.208 1.00 90.88 232 ILE A C 1
ATOM 1742 O O . ILE A 1 232 ? -10.370 -7.545 -4.307 1.00 90.88 232 ILE A O 1
ATOM 1746 N N . HIS A 1 233 ? -10.243 -8.627 -6.276 1.00 93.69 233 HIS A N 1
ATOM 1747 C CA . HIS A 1 233 ? -11.648 -9.009 -6.330 1.00 93.69 233 HIS A CA 1
ATOM 1748 C C . HIS A 1 233 ? -11.808 -10.376 -5.669 1.00 93.69 233 HIS A C 1
ATOM 1750 O O . HIS A 1 233 ? -11.065 -11.304 -5.974 1.00 93.69 233 HIS A O 1
ATOM 1756 N N . VAL A 1 234 ? -12.769 -10.521 -4.763 1.00 93.25 234 VAL A N 1
ATOM 1757 C CA . VAL A 1 234 ? -13.032 -11.781 -4.067 1.00 93.25 234 VAL A CA 1
ATOM 1758 C C . VAL A 1 234 ? -14.514 -12.125 -4.097 1.00 93.25 234 VAL A C 1
ATOM 1760 O O . VAL A 1 234 ? -15.377 -11.300 -3.783 1.00 93.25 234 VAL A O 1
ATOM 1763 N N . ALA A 1 235 ? -14.800 -13.381 -4.424 1.00 93.44 235 ALA A N 1
ATOM 1764 C CA . ALA A 1 235 ? -16.130 -13.966 -4.339 1.00 93.44 235 ALA A CA 1
ATOM 1765 C C . ALA A 1 235 ? -16.087 -15.257 -3.517 1.00 93.44 235 ALA A C 1
ATOM 1767 O O . ALA A 1 235 ? -15.135 -16.031 -3.601 1.00 93.44 235 ALA A O 1
ATOM 1768 N N . GLY A 1 236 ? -17.125 -15.497 -2.719 1.00 93.31 236 GLY A N 1
ATOM 1769 C CA . GLY A 1 236 ? -17.243 -16.722 -1.934 1.00 93.31 236 GLY A CA 1
ATOM 1770 C C . GLY A 1 236 ? -18.395 -16.680 -0.928 1.00 93.31 236 GLY A C 1
ATOM 1771 O O . GLY A 1 236 ? -19.201 -15.746 -0.937 1.00 93.31 236 GLY A O 1
ATOM 1772 N N . PRO A 1 237 ? -18.500 -17.683 -0.044 1.00 90.81 237 PRO A N 1
ATOM 1773 C CA . PRO A 1 237 ? -19.515 -17.725 1.005 1.00 90.81 237 PRO A CA 1
ATOM 1774 C C . PRO A 1 237 ? -19.530 -16.442 1.849 1.00 90.81 237 PRO A C 1
ATOM 1776 O O . PRO A 1 237 ? -18.494 -15.997 2.355 1.00 90.81 237 PRO A O 1
ATOM 1779 N N . GLY A 1 238 ? -20.705 -15.817 1.953 1.00 80.50 238 GLY A N 1
ATOM 1780 C CA . GLY A 1 238 ? -20.902 -14.555 2.671 1.00 80.50 238 GLY A CA 1
ATOM 1781 C C . GLY A 1 238 ? -20.248 -13.314 2.037 1.00 80.50 238 GLY A C 1
ATOM 1782 O O . GLY A 1 238 ? -20.340 -12.233 2.619 1.00 80.50 238 GLY A O 1
ATOM 1783 N N . LEU A 1 239 ? -19.609 -13.434 0.864 1.00 81.00 239 LEU A N 1
ATOM 1784 C CA . LEU A 1 239 ? -18.946 -12.343 0.140 1.00 81.00 239 LEU A CA 1
ATOM 1785 C C . LEU A 1 239 ? -19.437 -12.281 -1.315 1.00 81.00 239 LEU A C 1
ATOM 1787 O O . LEU A 1 239 ? -19.052 -13.092 -2.157 1.00 81.00 239 LEU A O 1
ATOM 1791 N N . SER A 1 240 ? -20.265 -11.285 -1.628 1.00 77.38 240 SER A N 1
ATOM 1792 C CA . SER A 1 240 ? -20.683 -10.986 -3.001 1.00 77.38 240 SER A CA 1
ATOM 1793 C C . SER A 1 240 ? -19.781 -9.911 -3.616 1.00 77.38 240 SER A C 1
ATOM 1795 O O . SER A 1 240 ? -19.992 -8.732 -3.337 1.00 77.38 240 SER A O 1
ATOM 1797 N N . ASP A 1 241 ? -18.807 -10.335 -4.428 1.00 75.62 241 ASP A N 1
ATOM 1798 C CA . ASP A 1 241 ? -17.946 -9.491 -5.283 1.00 75.62 241 ASP A CA 1
ATOM 1799 C C . ASP A 1 241 ? -17.336 -8.282 -4.550 1.00 75.62 241 ASP A C 1
ATOM 1801 O O . ASP A 1 241 ? -17.651 -7.117 -4.801 1.00 75.62 241 ASP A O 1
ATOM 1805 N N . ARG A 1 242 ? -16.497 -8.578 -3.553 1.00 81.81 242 ARG A N 1
ATOM 1806 C CA . ARG A 1 242 ? -15.825 -7.564 -2.735 1.00 81.81 242 ARG A CA 1
ATOM 1807 C C . ARG A 1 242 ? -14.490 -7.188 -3.369 1.00 81.81 242 ARG A C 1
ATOM 1809 O O . ARG A 1 242 ? -13.764 -8.059 -3.829 1.00 81.81 242 ARG A O 1
ATOM 1816 N N . VAL A 1 243 ? -14.135 -5.908 -3.291 1.00 82.44 243 VAL A N 1
ATOM 1817 C CA . VAL A 1 243 ? -12.820 -5.400 -3.702 1.00 82.44 243 VAL A CA 1
ATOM 1818 C C . VAL A 1 243 ? -12.020 -4.982 -2.469 1.00 82.44 243 VAL A C 1
ATOM 1820 O O . VAL A 1 243 ? -12.554 -4.320 -1.576 1.00 82.44 243 VAL A O 1
ATOM 1823 N N . VAL A 1 244 ? -10.753 -5.390 -2.397 1.00 81.75 244 VAL A N 1
ATOM 1824 C CA . VAL A 1 244 ? -9.808 -5.022 -1.332 1.00 81.75 244 VAL A CA 1
ATOM 1825 C C . VAL A 1 244 ? -8.552 -4.429 -1.960 1.00 81.75 244 VAL A C 1
ATOM 1827 O O . VAL A 1 244 ? -8.027 -4.988 -2.916 1.00 81.75 244 VAL A O 1
ATOM 1830 N N . SER A 1 245 ? -8.086 -3.292 -1.446 1.00 78.19 245 SER A N 1
ATOM 1831 C CA . SER A 1 245 ? -6.822 -2.682 -1.866 1.00 78.19 245 SER A CA 1
ATOM 1832 C C . SER A 1 245 ? -5.632 -3.413 -1.256 1.00 78.19 245 SER A C 1
ATOM 1834 O O . SER A 1 245 ? -5.682 -3.806 -0.089 1.00 78.19 245 SER A O 1
ATOM 1836 N N . VAL A 1 246 ? -4.560 -3.528 -2.029 1.00 78.75 246 VAL A N 1
ATOM 1837 C CA . VAL A 1 246 ? -3.243 -3.938 -1.534 1.00 78.75 246 VAL A CA 1
ATOM 1838 C C . VAL A 1 246 ? -2.507 -2.693 -1.038 1.00 78.75 246 VAL A C 1
ATOM 1840 O O . VAL A 1 246 ? -2.599 -1.638 -1.672 1.00 78.75 246 VAL A O 1
ATOM 1843 N N . ASP A 1 247 ? -1.833 -2.781 0.106 1.00 63.19 247 ASP A N 1
ATOM 1844 C CA . ASP A 1 247 ? -1.073 -1.655 0.654 1.00 63.19 247 ASP A CA 1
ATOM 1845 C C . ASP A 1 247 ? 0.259 -1.418 -0.086 1.00 63.19 247 ASP A C 1
ATOM 1847 O O . ASP A 1 247 ? 0.592 -2.103 -1.058 1.00 63.19 247 ASP A O 1
ATOM 1851 N N . GLY A 1 248 ? 0.998 -0.382 0.325 1.00 60.22 248 GLY A N 1
ATOM 1852 C CA . GLY A 1 248 ? 2.275 -0.005 -0.294 1.00 60.22 248 GLY A CA 1
ATOM 1853 C C . GLY A 1 248 ? 3.376 -1.058 -0.130 1.00 60.22 248 GLY A C 1
ATOM 1854 O O . GLY A 1 248 ? 4.267 -1.136 -0.973 1.00 60.22 248 GLY A O 1
ATOM 1855 N N . ASP A 1 249 ? 3.259 -1.914 0.885 1.00 70.00 249 ASP A N 1
ATOM 1856 C CA . ASP A 1 249 ? 4.187 -3.008 1.176 1.00 70.00 249 ASP A CA 1
ATOM 1857 C C . ASP A 1 249 ? 3.731 -4.334 0.541 1.00 70.00 249 ASP A C 1
ATOM 1859 O O . ASP A 1 249 ? 4.300 -5.395 0.798 1.00 70.00 249 ASP A O 1
ATOM 1863 N N . GLY A 1 250 ? 2.711 -4.292 -0.322 1.00 73.81 250 GLY A N 1
ATOM 1864 C CA . GLY A 1 250 ? 2.203 -5.454 -1.044 1.00 73.81 250 GLY A CA 1
ATOM 1865 C C . GLY A 1 250 ? 1.293 -6.355 -0.207 1.00 73.81 250 GLY A C 1
ATOM 1866 O O . GLY A 1 250 ? 0.882 -7.411 -0.685 1.00 73.81 250 GLY A O 1
ATOM 1867 N N . HIS A 1 251 ? 0.948 -5.995 1.026 1.00 80.44 251 HIS A N 1
ATOM 1868 C CA . HIS A 1 251 ? 0.114 -6.824 1.886 1.00 80.44 251 HIS A CA 1
ATOM 1869 C C . HIS A 1 251 ? -1.379 -6.542 1.700 1.00 80.44 251 HIS A C 1
ATOM 1871 O O . HIS A 1 251 ? -1.823 -5.439 1.375 1.00 80.44 251 HIS A O 1
ATOM 1877 N N . TYR A 1 252 ? -2.191 -7.577 1.920 1.00 83.06 252 TYR A N 1
ATOM 1878 C CA . TYR A 1 252 ? -3.645 -7.451 1.937 1.00 83.06 252 TYR A CA 1
ATOM 1879 C C . TYR A 1 252 ? -4.294 -8.489 2.859 1.00 83.06 252 TYR A C 1
ATOM 1881 O O . TYR A 1 252 ? -3.724 -9.540 3.164 1.00 83.06 252 TYR A O 1
ATOM 1889 N N . ALA A 1 253 ? -5.525 -8.207 3.294 1.00 85.31 253 ALA A N 1
ATOM 1890 C CA . ALA A 1 253 ? -6.311 -9.123 4.113 1.00 85.31 253 ALA A CA 1
ATOM 1891 C C . ALA A 1 253 ? -7.818 -9.000 3.846 1.00 85.31 253 ALA A C 1
ATOM 1893 O O . ALA A 1 253 ? -8.393 -7.912 3.834 1.00 85.31 253 ALA A O 1
ATOM 1894 N N . ILE A 1 254 ? -8.479 -10.146 3.702 1.00 86.88 254 ILE A N 1
ATOM 1895 C CA . ILE A 1 254 ? -9.913 -10.297 3.460 1.00 86.88 254 ILE A CA 1
ATOM 1896 C C . ILE A 1 254 ? -10.515 -11.069 4.638 1.00 86.88 254 ILE A C 1
ATOM 1898 O O . ILE A 1 254 ? -10.256 -12.265 4.782 1.00 86.88 254 ILE A O 1
ATOM 1902 N N . PRO A 1 255 ? -11.341 -10.437 5.485 1.00 84.06 255 PRO A N 1
ATOM 1903 C CA . PRO A 1 255 ? -12.064 -11.150 6.532 1.00 84.06 255 PRO A CA 1
ATOM 1904 C C . PRO A 1 255 ? -13.031 -12.185 5.939 1.00 84.06 255 PRO A C 1
ATOM 1906 O O . PRO A 1 255 ? -13.826 -11.846 5.060 1.00 84.06 255 PRO A O 1
ATOM 1909 N N . VAL A 1 256 ? -13.020 -13.406 6.474 1.00 84.88 256 VAL A N 1
ATOM 1910 C CA . VAL A 1 256 ? -13.954 -14.489 6.129 1.00 84.88 256 VAL A CA 1
ATOM 1911 C C . VAL A 1 256 ? -14.729 -14.944 7.365 1.00 84.88 256 VAL A C 1
ATOM 1913 O O . VAL A 1 256 ? -14.266 -14.830 8.499 1.00 84.88 256 VAL A O 1
ATOM 1916 N N . ARG A 1 257 ? -15.964 -15.405 7.159 1.00 82.00 257 ARG A N 1
ATOM 1917 C CA . ARG A 1 257 ? -16.883 -15.806 8.244 1.00 82.00 257 ARG A CA 1
ATOM 1918 C C . ARG A 1 257 ? -17.461 -17.201 8.067 1.00 82.00 257 ARG A C 1
ATOM 1920 O O . ARG A 1 257 ? -18.073 -17.723 8.991 1.00 82.00 257 ARG A O 1
ATOM 1927 N N . GLU A 1 258 ? -17.282 -17.784 6.893 1.00 87.38 258 GLU A N 1
ATOM 1928 C CA . GLU A 1 258 ? -17.893 -19.042 6.504 1.00 87.38 258 GLU A CA 1
ATOM 1929 C C . GLU A 1 258 ? -16.822 -19.954 5.908 1.00 87.38 258 GLU A C 1
ATOM 1931 O O . GLU A 1 258 ? -15.834 -19.504 5.330 1.00 87.38 258 GLU A O 1
ATOM 1936 N N . THR A 1 259 ? -17.006 -21.257 6.073 1.00 91.38 259 THR A N 1
ATOM 1937 C CA . THR A 1 259 ? -16.185 -22.252 5.384 1.00 91.38 259 THR A CA 1
ATOM 1938 C C . THR A 1 259 ? -16.643 -22.392 3.940 1.00 91.38 259 THR A C 1
ATOM 1940 O O . THR A 1 259 ? -17.842 -22.343 3.667 1.00 91.38 259 THR A O 1
ATOM 1943 N N . GLY A 1 260 ? -15.719 -22.677 3.032 1.00 94.38 260 GLY A N 1
ATOM 1944 C CA . GLY A 1 260 ? -16.031 -22.979 1.642 1.00 94.38 260 GLY A CA 1
ATOM 1945 C C . GLY A 1 260 ? -14.958 -22.487 0.684 1.00 94.38 260 GLY A C 1
ATOM 1946 O O . GLY A 1 260 ? -13.851 -22.149 1.095 1.00 94.38 260 GLY A O 1
ATOM 1947 N N . LEU A 1 261 ? -15.290 -22.504 -0.603 1.00 96.38 261 LEU A N 1
ATOM 1948 C CA . LEU A 1 261 ? -14.394 -22.086 -1.672 1.00 96.38 261 LEU A CA 1
ATOM 1949 C C . LEU A 1 261 ? -14.518 -20.579 -1.910 1.00 96.38 261 LEU A C 1
ATOM 1951 O O . LEU A 1 261 ? -15.615 -20.083 -2.168 1.00 96.38 261 LEU A O 1
ATOM 1955 N N . TYR A 1 262 ? -13.390 -19.886 -1.842 1.00 96.50 262 TYR A N 1
ATOM 1956 C CA . TYR A 1 262 ? -13.234 -18.482 -2.185 1.00 96.50 262 TYR A CA 1
ATOM 1957 C C . TYR A 1 262 ? -12.360 -18.365 -3.430 1.00 96.50 262 TYR A C 1
ATOM 1959 O O . TYR A 1 262 ? -11.289 -18.966 -3.485 1.00 96.50 262 TYR A O 1
ATOM 1967 N N . SER A 1 263 ? -12.795 -17.556 -4.388 1.00 96.94 263 SER A N 1
ATOM 1968 C CA . SER A 1 263 ? -12.054 -17.259 -5.613 1.00 96.94 263 SER A CA 1
ATOM 1969 C C . SER A 1 263 ? -11.554 -15.819 -5.544 1.00 96.94 263 SER A C 1
ATOM 1971 O O . SER A 1 263 ? -12.333 -14.900 -5.270 1.00 96.94 263 SER A O 1
ATOM 1973 N N . LEU A 1 264 ? -10.250 -15.628 -5.731 1.00 97.25 264 LEU A N 1
ATOM 1974 C CA . LEU A 1 264 ? -9.574 -14.335 -5.668 1.00 97.25 264 LEU A CA 1
ATOM 1975 C C . LEU A 1 264 ? -9.018 -13.990 -7.049 1.00 97.25 264 LEU A C 1
ATOM 1977 O O . LEU A 1 264 ? -8.229 -14.753 -7.599 1.00 97.25 264 LEU A O 1
ATOM 1981 N N . TRP A 1 265 ? -9.378 -12.827 -7.583 1.00 96.69 265 TRP A N 1
ATOM 1982 C CA . TRP A 1 265 ? -8.807 -12.264 -8.804 1.00 96.69 2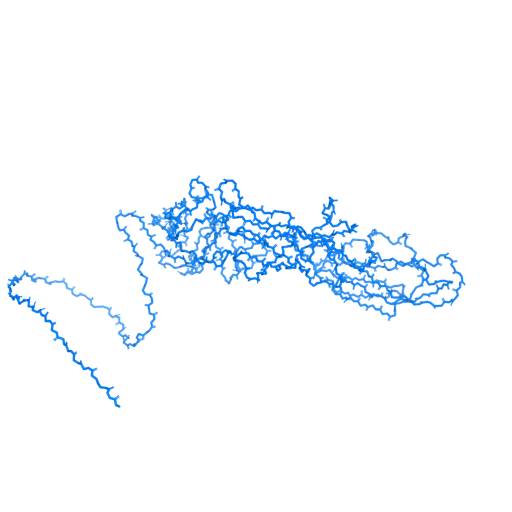65 TRP A CA 1
ATOM 1983 C C . TRP A 1 265 ? -7.941 -11.071 -8.442 1.00 96.69 265 TRP A C 1
ATOM 1985 O O . TRP A 1 265 ? -8.430 -10.039 -7.978 1.00 96.69 265 TRP A O 1
ATOM 1995 N N . ALA A 1 266 ? -6.646 -11.231 -8.663 1.00 95.12 266 ALA A N 1
ATOM 1996 C CA . ALA A 1 266 ? -5.663 -10.198 -8.427 1.00 95.12 266 ALA A CA 1
ATOM 1997 C C . ALA A 1 266 ? -5.574 -9.283 -9.650 1.00 95.12 266 ALA A C 1
ATOM 1999 O O . ALA A 1 266 ? -5.390 -9.740 -10.778 1.00 95.12 266 ALA A O 1
ATOM 2000 N N . MET A 1 267 ? -5.712 -7.983 -9.438 1.00 91.75 267 MET A N 1
ATOM 2001 C CA . MET A 1 267 ? -5.493 -6.965 -10.455 1.00 91.75 267 MET A CA 1
ATOM 2002 C C . MET A 1 267 ? -4.291 -6.128 -10.024 1.00 91.75 267 MET A C 1
ATOM 2004 O O . MET A 1 267 ? -4.283 -5.623 -8.893 1.00 91.75 267 MET A O 1
ATOM 2008 N N . PRO A 1 268 ? -3.269 -5.986 -10.882 1.00 86.88 268 PRO A N 1
ATOM 2009 C CA . PRO A 1 268 ? -2.149 -5.121 -10.572 1.00 86.88 268 PRO A CA 1
ATOM 2010 C C . PRO A 1 268 ? -2.638 -3.662 -10.611 1.00 86.88 268 PRO A C 1
ATOM 2012 O O . PRO A 1 268 ? -3.654 -3.367 -11.260 1.00 86.88 268 PRO A O 1
ATOM 2015 N N . PRO A 1 269 ? -1.951 -2.726 -9.938 1.00 75.94 269 PRO A N 1
ATOM 2016 C CA . PRO A 1 269 ? -2.191 -1.316 -10.186 1.00 75.94 269 PRO A CA 1
ATOM 2017 C C . PRO A 1 269 ? -1.923 -1.011 -11.671 1.00 75.94 269 PRO A C 1
ATOM 2019 O O . PRO A 1 269 ? -1.217 -1.766 -12.343 1.00 75.94 269 PRO A O 1
ATOM 2022 N N . PRO A 1 270 ? -2.469 0.086 -12.215 1.00 69.19 270 PRO A N 1
ATOM 2023 C CA . PRO A 1 270 ? -2.102 0.539 -13.547 1.00 69.19 270 PRO A CA 1
ATOM 2024 C C . PRO A 1 270 ? -0.584 0.742 -13.633 1.00 69.19 270 PRO A C 1
ATOM 2026 O O . PRO A 1 270 ? -0.039 1.658 -13.024 1.00 69.19 270 PRO A O 1
ATOM 2029 N N . THR A 1 271 ? 0.096 -0.119 -14.385 1.00 65.56 271 THR A N 1
ATOM 2030 C CA . THR A 1 271 ? 1.524 -0.005 -14.682 1.00 65.56 271 THR A CA 1
ATOM 2031 C C . THR A 1 271 ? 1.717 0.457 -16.121 1.00 65.56 271 THR A C 1
ATOM 2033 O O . THR A 1 271 ? 0.881 0.210 -16.992 1.00 65.56 271 THR A O 1
ATOM 2036 N N . PHE A 1 272 ? 2.831 1.136 -16.397 1.00 55.59 272 PHE A N 1
ATOM 2037 C CA . PHE A 1 272 ? 3.163 1.546 -17.762 1.00 55.59 272 PHE A CA 1
ATOM 2038 C C . PHE A 1 272 ? 3.490 0.347 -18.660 1.00 55.59 272 PHE A C 1
ATOM 2040 O O . PHE A 1 272 ? 3.008 0.253 -19.788 1.00 55.59 272 PHE A O 1
ATOM 2047 N N . ALA A 1 273 ? 4.310 -0.574 -18.154 1.00 63.75 273 ALA A N 1
ATOM 2048 C CA . ALA A 1 273 ? 4.611 -1.815 -18.844 1.00 63.75 273 ALA A CA 1
ATOM 2049 C C . ALA A 1 273 ? 3.578 -2.885 -18.453 1.00 63.75 273 ALA A C 1
ATOM 2051 O O . ALA A 1 273 ? 3.194 -2.935 -17.279 1.00 63.75 273 ALA A O 1
ATOM 2052 N N . PRO A 1 274 ? 3.110 -3.736 -19.385 1.00 71.50 274 PRO A N 1
ATOM 2053 C CA . PRO A 1 274 ? 2.168 -4.785 -19.036 1.00 71.50 274 PRO A CA 1
ATOM 2054 C C . PRO A 1 274 ? 2.849 -5.745 -18.062 1.00 71.50 274 PRO A C 1
ATOM 2056 O O . PRO A 1 274 ? 3.890 -6.327 -18.374 1.00 71.50 274 PRO A O 1
ATOM 2059 N N . VAL A 1 275 ? 2.276 -5.899 -16.876 1.00 85.00 275 VAL A N 1
ATOM 2060 C CA . VAL A 1 275 ? 2.698 -6.940 -15.942 1.00 85.00 275 VAL A CA 1
ATOM 2061 C C . VAL A 1 275 ? 1.846 -8.182 -16.152 1.00 85.00 275 VAL A C 1
ATOM 2063 O O . VAL A 1 275 ? 0.648 -8.103 -16.427 1.00 85.00 275 VAL A O 1
ATOM 2066 N N . GLU A 1 276 ? 2.483 -9.336 -16.038 1.00 88.44 276 GLU A N 1
ATOM 2067 C CA . GLU A 1 276 ? 1.854 -10.641 -16.166 1.00 88.44 276 GLU A CA 1
ATOM 2068 C C . GLU A 1 276 ? 1.894 -11.356 -14.813 1.00 88.44 276 GLU A C 1
ATOM 2070 O O . GLU A 1 276 ? 2.911 -11.283 -14.113 1.00 88.44 276 GLU A O 1
ATOM 2075 N N . PRO A 1 277 ? 0.807 -12.041 -14.419 1.00 93.31 277 PRO A N 1
ATOM 2076 C CA . PRO A 1 277 ? 0.817 -12.843 -13.210 1.00 93.31 277 PRO A CA 1
ATOM 2077 C C . PRO A 1 277 ? 1.725 -14.059 -13.417 1.00 93.31 277 PRO A C 1
ATOM 2079 O O . PRO A 1 277 ? 1.614 -14.774 -14.413 1.00 93.31 277 PRO A O 1
ATOM 2082 N N . THR A 1 278 ? 2.600 -14.325 -12.455 1.00 94.19 278 THR A N 1
ATOM 2083 C CA . THR A 1 278 ? 3.436 -15.538 -12.421 1.00 94.19 278 THR A CA 1
ATOM 2084 C C . THR A 1 278 ? 2.865 -16.617 -11.500 1.00 94.19 278 THR A C 1
ATOM 2086 O O . THR A 1 278 ? 3.307 -17.765 -11.503 1.00 94.19 278 THR A O 1
ATOM 2089 N N . THR A 1 279 ? 1.835 -16.258 -10.737 1.00 95.69 279 THR A N 1
ATOM 2090 C CA . THR A 1 279 ? 1.037 -17.135 -9.874 1.00 95.69 279 THR A CA 1
ATOM 2091 C C . THR A 1 279 ? -0.332 -17.409 -10.501 1.00 95.69 279 THR A C 1
ATOM 2093 O O . THR A 1 279 ? -0.710 -16.812 -11.511 1.00 95.69 279 THR A O 1
ATOM 2096 N N . SER A 1 280 ? -1.097 -18.342 -9.925 1.00 95.81 280 SER A N 1
ATOM 2097 C CA . SER A 1 280 ? -2.458 -18.622 -10.405 1.00 95.81 280 SER A CA 1
ATOM 2098 C C . SER A 1 280 ? -3.372 -17.421 -10.172 1.00 95.81 280 SER A C 1
ATOM 2100 O O . SER A 1 280 ? -3.484 -16.938 -9.050 1.00 95.81 280 SER A O 1
ATOM 2102 N N . ASN A 1 281 ? -4.046 -16.967 -11.227 1.00 94.38 281 ASN A N 1
ATOM 2103 C CA . ASN A 1 281 ? -5.000 -15.866 -11.171 1.00 94.38 281 ASN A CA 1
ATOM 2104 C C . ASN A 1 281 ? -6.190 -16.172 -12.110 1.00 94.38 281 ASN A C 1
ATOM 2106 O O . ASN A 1 281 ? -6.012 -16.137 -13.332 1.00 94.38 281 ASN A O 1
ATOM 2110 N N . PRO A 1 282 ? -7.382 -16.523 -11.586 1.00 95.94 282 PRO A N 1
ATOM 2111 C CA . PRO A 1 282 ? -7.753 -16.509 -10.169 1.00 95.94 282 PRO A CA 1
ATOM 2112 C C . PRO A 1 282 ? -7.026 -17.541 -9.300 1.00 95.94 282 PRO A C 1
ATOM 2114 O O . PRO A 1 282 ? -6.616 -18.602 -9.775 1.00 95.94 282 PRO A O 1
ATOM 2117 N N . LEU A 1 283 ? -6.922 -17.226 -8.008 1.00 97.06 283 LEU A N 1
ATOM 2118 C CA . LEU A 1 283 ? -6.502 -18.141 -6.955 1.00 97.06 283 LEU A CA 1
ATOM 2119 C C . LEU A 1 283 ? -7.728 -18.692 -6.219 1.00 97.06 283 LEU A C 1
ATOM 2121 O O . LEU A 1 283 ? -8.574 -17.939 -5.740 1.00 97.06 283 LEU A O 1
ATOM 2125 N N . GLU A 1 284 ? -7.789 -20.013 -6.093 1.00 97.31 284 GLU A N 1
ATOM 2126 C CA . GLU A 1 284 ? -8.867 -20.730 -5.415 1.00 97.31 284 GLU A CA 1
ATOM 2127 C C . GLU A 1 284 ? -8.423 -21.153 -4.008 1.00 97.31 284 GLU A C 1
ATOM 2129 O O . GLU A 1 284 ? -7.478 -21.927 -3.848 1.00 97.31 284 GLU A O 1
ATOM 2134 N N . VAL A 1 285 ? -9.115 -20.665 -2.977 1.00 96.69 285 VAL A N 1
ATOM 2135 C CA . VAL A 1 285 ? -8.795 -20.904 -1.563 1.00 96.69 285 VAL A CA 1
ATOM 2136 C C . VAL A 1 285 ? -9.959 -21.611 -0.880 1.00 96.69 285 VAL A C 1
ATOM 2138 O O . VAL A 1 285 ? -11.066 -21.083 -0.797 1.00 96.69 285 VAL A O 1
ATOM 2141 N N . VAL A 1 286 ? -9.714 -22.806 -0.338 1.00 95.94 286 VAL A N 1
ATOM 2142 C CA . VAL A 1 286 ? -10.705 -23.525 0.475 1.00 95.94 286 VAL A CA 1
ATOM 2143 C C . VAL A 1 286 ? -10.479 -23.207 1.945 1.00 95.94 286 VAL A C 1
ATOM 2145 O O . VAL A 1 286 ? -9.478 -23.608 2.534 1.00 95.94 286 VAL A O 1
ATOM 2148 N N . ILE A 1 287 ? -11.446 -22.528 2.547 1.00 94.00 287 ILE A N 1
ATOM 2149 C CA . ILE A 1 287 ? -11.470 -22.247 3.976 1.00 94.00 287 ILE A CA 1
ATOM 2150 C C . ILE A 1 287 ? -12.222 -23.357 4.704 1.00 94.00 287 ILE A C 1
ATOM 2152 O O . ILE A 1 287 ? -13.370 -23.673 4.384 1.00 94.00 287 ILE A O 1
ATOM 2156 N N . LEU A 1 288 ? -11.567 -23.937 5.707 1.00 89.38 288 LEU A N 1
ATOM 2157 C CA . LEU A 1 288 ? -12.088 -25.037 6.512 1.00 89.38 288 LEU A CA 1
ATOM 2158 C C . LEU A 1 288 ? -12.431 -24.578 7.931 1.00 89.38 288 LEU A C 1
ATOM 2160 O O . LEU A 1 288 ? -11.932 -23.565 8.423 1.00 89.38 288 LEU A O 1
ATOM 2164 N N . GLY A 1 289 ? -13.293 -25.353 8.585 1.00 85.75 289 GLY A N 1
ATOM 2165 C CA . GLY A 1 289 ? -13.523 -25.251 10.021 1.00 85.75 289 GLY A CA 1
ATOM 2166 C C . GLY A 1 289 ? -12.464 -26.051 10.779 1.00 85.75 289 GLY A C 1
ATOM 2167 O O . GLY A 1 289 ? -12.113 -27.160 10.374 1.00 85.75 289 GLY A O 1
ATOM 2168 N N . GLY A 1 290 ? -11.962 -25.494 11.874 1.00 75.00 290 GLY A N 1
ATOM 2169 C CA . GLY A 1 290 ? -11.103 -26.168 12.832 1.00 75.00 290 GLY A CA 1
ATOM 2170 C C . GLY A 1 290 ? -11.849 -27.245 13.616 1.00 75.00 290 GLY A C 1
ATOM 2171 O O . GLY A 1 290 ? -13.075 -27.359 13.574 1.00 75.00 290 GLY A O 1
ATOM 2172 N N . SER A 1 291 ? -11.098 -28.049 14.370 1.00 71.94 291 SER A N 1
ATOM 2173 C CA . SER A 1 291 ? -11.648 -29.116 15.223 1.00 71.94 291 SER A CA 1
ATOM 2174 C C . SER A 1 291 ? -12.578 -28.611 16.334 1.00 71.94 291 SER A C 1
ATOM 2176 O O . SER A 1 291 ? -13.323 -29.392 16.917 1.00 71.94 291 SER A O 1
ATOM 2178 N N . ASP A 1 292 ? -12.512 -27.319 16.636 1.00 71.12 292 ASP A N 1
ATOM 2179 C CA . ASP A 1 292 ? -13.349 -26.574 17.576 1.00 71.12 292 ASP A CA 1
ATOM 2180 C C . ASP A 1 292 ? -14.601 -25.956 16.921 1.00 71.12 292 ASP A C 1
ATOM 2182 O O . ASP A 1 292 ? -15.430 -25.369 17.613 1.00 71.12 292 ASP A O 1
ATOM 2186 N N . GLY A 1 293 ? -14.760 -26.106 15.601 1.00 69.62 293 GLY A N 1
ATOM 2187 C CA . GLY A 1 293 ? -15.861 -25.543 14.821 1.00 69.62 293 GLY A CA 1
ATOM 2188 C C . GLY A 1 293 ? -15.635 -24.107 14.335 1.00 69.62 293 GLY A C 1
ATOM 2189 O O . GLY A 1 293 ? -16.503 -23.574 13.645 1.00 69.62 293 GLY A O 1
ATOM 2190 N N . ASN A 1 294 ? -14.493 -23.486 14.643 1.00 75.31 294 ASN A N 1
ATOM 2191 C CA . ASN A 1 294 ? -14.186 -22.121 14.216 1.00 75.31 294 ASN A CA 1
ATOM 2192 C C . ASN A 1 294 ? -13.609 -22.091 12.797 1.00 75.31 294 ASN A C 1
ATOM 2194 O O . ASN A 1 294 ? -12.870 -22.983 12.398 1.00 75.31 294 ASN A O 1
ATOM 2198 N N . VAL A 1 295 ? -13.915 -21.053 12.020 1.00 82.12 295 VAL A N 1
ATOM 2199 C CA . VAL A 1 295 ? -13.332 -20.870 10.679 1.00 82.12 295 VAL A CA 1
ATOM 2200 C C . VAL A 1 295 ? -11.818 -20.624 10.800 1.00 82.12 295 VAL A C 1
ATOM 2202 O O . VAL A 1 295 ? -11.382 -19.945 11.723 1.00 82.12 295 VAL A O 1
ATOM 2205 N N . GLN A 1 296 ? -11.002 -21.180 9.900 1.00 83.25 296 GLN A N 1
ATOM 2206 C CA . GLN A 1 296 ? -9.543 -20.995 9.907 1.00 83.25 296 GLN A CA 1
ATOM 2207 C C . GLN A 1 296 ? -9.082 -19.925 8.910 1.00 83.25 296 GLN A C 1
ATOM 2209 O O . GLN A 1 296 ? -9.688 -19.740 7.858 1.00 83.25 296 GLN A O 1
ATOM 2214 N N . SER A 1 297 ? -7.986 -19.233 9.231 1.00 86.88 297 SER A N 1
ATOM 2215 C CA . SER A 1 297 ? -7.328 -18.303 8.304 1.00 86.88 297 SER A CA 1
ATOM 2216 C C . SER A 1 297 ? -6.478 -19.035 7.265 1.00 86.88 297 SER A C 1
ATOM 2218 O O . SER A 1 297 ? -5.920 -20.095 7.541 1.00 86.88 297 SER A O 1
ATOM 2220 N N . PHE A 1 298 ? -6.295 -18.405 6.107 1.00 92.81 298 PHE A N 1
ATOM 2221 C CA . PHE A 1 298 ? -5.311 -18.778 5.096 1.00 92.81 298 PHE A CA 1
ATOM 2222 C C . PHE A 1 298 ? -4.432 -17.561 4.789 1.00 92.81 298 PHE A C 1
ATOM 2224 O O . PHE A 1 298 ? -4.937 -16.545 4.329 1.00 92.81 298 PHE A O 1
ATOM 2231 N N . LEU A 1 299 ? -3.135 -17.628 5.090 1.00 90.81 299 LEU A N 1
ATOM 2232 C CA . LEU A 1 299 ? -2.246 -16.451 5.102 1.00 90.81 299 LEU A CA 1
ATOM 2233 C C . LEU A 1 299 ? -1.178 -16.464 3.994 1.00 90.81 299 LEU A C 1
ATOM 2235 O O . LEU A 1 299 ? -0.221 -15.703 4.069 1.00 90.81 299 LEU A O 1
ATOM 2239 N N . HIS A 1 300 ? -1.333 -17.345 3.005 1.00 91.06 300 HIS A N 1
ATOM 2240 C CA . HIS A 1 300 ? -0.377 -17.561 1.911 1.00 91.06 300 HIS A CA 1
ATOM 2241 C C . HIS A 1 300 ? -1.054 -17.418 0.543 1.00 91.06 300 HIS A C 1
ATOM 2243 O O . HIS A 1 300 ? -0.806 -18.191 -0.382 1.00 91.06 300 HIS A O 1
ATOM 2249 N N . ALA A 1 301 ? -2.012 -16.494 0.437 1.00 95.56 301 ALA A N 1
ATOM 2250 C CA . ALA A 1 301 ? -2.672 -16.173 -0.823 1.00 95.56 301 ALA A CA 1
ATOM 2251 C C . ALA A 1 301 ? -1.811 -15.185 -1.625 1.00 95.56 301 ALA A C 1
ATOM 2253 O O . ALA A 1 301 ? -2.187 -14.039 -1.850 1.00 95.56 301 ALA A O 1
ATOM 2254 N N . ASP A 1 302 ? -0.609 -15.603 -1.994 1.00 96.12 302 ASP A N 1
ATOM 2255 C CA . ASP A 1 302 ? 0.389 -14.708 -2.576 1.00 96.12 302 ASP A CA 1
ATOM 2256 C C . ASP A 1 302 ? 0.212 -14.574 -4.095 1.00 96.12 302 ASP A C 1
ATOM 2258 O O . ASP A 1 302 ? -0.187 -15.526 -4.772 1.00 96.12 302 ASP A O 1
ATOM 2262 N N . PHE A 1 303 ? 0.528 -13.393 -4.632 1.00 96.88 303 PHE A N 1
ATOM 2263 C CA . PHE A 1 303 ? 0.472 -13.100 -6.062 1.00 96.88 303 PHE A CA 1
ATOM 2264 C C . PHE A 1 303 ? 1.780 -12.479 -6.562 1.00 96.88 303 PHE A C 1
ATOM 2266 O O . PHE A 1 303 ? 2.114 -11.337 -6.247 1.00 96.88 303 PHE A O 1
ATOM 2273 N N . GLY A 1 304 ? 2.502 -13.238 -7.382 1.00 94.94 304 GLY A N 1
ATOM 2274 C CA . GLY A 1 304 ? 3.689 -12.775 -8.094 1.00 94.94 304 GLY A CA 1
ATOM 2275 C C . GLY A 1 304 ? 3.345 -12.097 -9.418 1.00 94.94 304 GLY A C 1
ATOM 2276 O O . GLY A 1 304 ? 2.472 -12.568 -10.160 1.00 94.94 304 GLY A O 1
ATOM 2277 N N . TRP A 1 305 ? 4.059 -11.012 -9.715 1.00 92.44 305 TRP A N 1
ATOM 2278 C CA . TRP A 1 305 ? 3.951 -10.244 -10.953 1.00 92.44 305 TRP A CA 1
ATOM 2279 C C . TRP A 1 305 ? 5.316 -10.087 -11.611 1.00 92.44 305 TRP A C 1
ATOM 2281 O O . TRP A 1 305 ? 6.291 -9.748 -10.948 1.00 92.44 305 TRP A O 1
ATOM 2291 N N . THR A 1 306 ? 5.385 -10.261 -12.927 1.00 88.62 306 THR A N 1
ATOM 2292 C CA . THR A 1 306 ? 6.597 -9.994 -13.710 1.00 88.62 306 THR A CA 1
ATOM 2293 C C . THR A 1 306 ? 6.302 -8.995 -14.816 1.00 88.62 306 THR A C 1
ATOM 2295 O O . THR A 1 306 ? 5.193 -8.951 -15.347 1.00 88.62 306 THR A O 1
ATOM 2298 N N . ASN A 1 307 ? 7.289 -8.192 -15.199 1.00 78.19 307 ASN A N 1
ATOM 2299 C CA . ASN A 1 307 ? 7.147 -7.317 -16.354 1.00 78.19 307 ASN A CA 1
ATOM 2300 C C . ASN A 1 307 ? 7.276 -8.144 -17.649 1.00 78.19 307 ASN A C 1
ATOM 2302 O O . ASN A 1 307 ? 8.248 -8.888 -17.832 1.00 78.19 307 ASN A O 1
ATOM 2306 N N . SER A 1 308 ? 6.295 -8.025 -18.547 1.00 64.19 308 SER A N 1
ATOM 2307 C CA . SER A 1 308 ? 6.318 -8.673 -19.869 1.00 64.19 308 SER A CA 1
ATOM 2308 C C . SER A 1 308 ? 7.317 -8.006 -20.824 1.00 64.19 308 SER A C 1
ATOM 2310 O O . SER A 1 308 ? 7.886 -8.670 -21.693 1.00 64.19 308 SER A O 1
ATOM 2312 N N . LEU A 1 309 ? 7.604 -6.714 -20.618 1.00 62.47 309 LEU A N 1
ATOM 2313 C CA . LEU A 1 309 ? 8.668 -5.969 -21.287 1.00 62.47 309 LEU A CA 1
ATOM 2314 C C . LEU A 1 309 ? 9.930 -6.013 -20.423 1.00 62.47 309 LEU A C 1
ATOM 2316 O O . LEU A 1 309 ? 10.010 -5.360 -19.385 1.00 62.47 309 LEU A O 1
ATOM 2320 N N . GLN A 1 310 ? 10.946 -6.755 -20.862 1.00 64.56 310 GLN A N 1
ATOM 2321 C CA . GLN A 1 310 ? 12.268 -6.686 -20.244 1.00 64.56 310 GLN A CA 1
ATOM 2322 C C . GLN A 1 310 ? 12.967 -5.406 -20.717 1.00 64.56 310 GLN A C 1
ATOM 2324 O O . GLN A 1 310 ? 13.719 -5.413 -21.690 1.00 64.56 310 GLN A O 1
ATOM 2329 N N . LEU A 1 311 ? 12.649 -4.288 -20.064 1.00 71.69 311 LEU A N 1
ATOM 2330 C CA . LEU A 1 311 ? 13.336 -3.023 -20.290 1.00 71.69 311 LEU A CA 1
ATOM 2331 C C . LEU A 1 311 ? 14.748 -3.108 -19.690 1.00 71.69 311 LEU A C 1
ATOM 2333 O O . LEU A 1 311 ? 14.898 -3.599 -18.567 1.00 71.69 311 LEU A O 1
ATOM 2337 N N . PRO A 1 312 ? 15.791 -2.660 -20.408 1.00 74.00 312 PRO A N 1
ATOM 2338 C CA . PRO A 1 312 ? 17.108 -2.480 -19.819 1.00 74.00 312 PRO A CA 1
ATOM 2339 C C . PRO A 1 312 ? 17.028 -1.584 -18.568 1.00 74.00 312 PRO A C 1
ATOM 2341 O O . PRO A 1 312 ? 16.302 -0.582 -18.585 1.00 74.00 312 PRO A O 1
ATOM 2344 N N . PRO A 1 313 ? 17.751 -1.924 -17.486 1.00 74.31 313 PRO A N 1
ATOM 2345 C CA . PRO A 1 313 ? 17.785 -1.097 -16.288 1.00 74.31 313 PRO A CA 1
ATOM 2346 C C . PRO A 1 313 ? 18.584 0.189 -16.529 1.00 74.31 313 PRO A C 1
ATOM 2348 O O . PRO A 1 313 ? 19.405 0.266 -17.445 1.00 74.31 313 PRO A O 1
ATOM 2351 N N . VAL A 1 314 ? 18.393 1.174 -15.650 1.00 88.12 314 VAL A N 1
ATOM 2352 C CA . VAL A 1 314 ? 19.345 2.280 -15.481 1.00 88.12 314 VAL A CA 1
ATOM 2353 C C . VAL A 1 314 ? 20.482 1.829 -14.568 1.00 88.12 314 VAL A C 1
ATOM 2355 O O . VAL A 1 314 ? 20.244 1.275 -13.494 1.00 88.12 314 VAL A O 1
ATOM 2358 N N . TYR A 1 315 ? 21.719 2.084 -14.981 1.00 88.88 315 TYR A N 1
ATOM 2359 C CA . TYR A 1 315 ? 22.916 1.803 -14.190 1.00 88.88 315 TYR A CA 1
ATOM 2360 C C . TYR A 1 315 ? 23.347 3.033 -13.384 1.00 88.88 315 TYR A C 1
ATOM 2362 O O . TYR A 1 315 ? 23.160 4.160 -13.825 1.00 88.88 315 TYR A O 1
ATOM 2370 N N . PHE A 1 316 ? 23.971 2.834 -12.223 1.00 91.94 316 PHE A N 1
ATOM 2371 C CA . PHE A 1 316 ? 24.427 3.925 -11.354 1.00 91.94 316 PHE A CA 1
ATOM 2372 C C . PHE A 1 316 ? 25.953 3.980 -11.331 1.00 91.94 316 PHE A C 1
ATOM 2374 O O . PHE A 1 316 ? 26.604 2.971 -11.053 1.00 91.94 316 PHE A O 1
ATOM 2381 N N . ILE A 1 317 ? 26.516 5.151 -11.619 1.00 92.19 317 ILE A N 1
ATOM 2382 C CA . ILE A 1 317 ? 27.962 5.394 -11.643 1.00 92.19 317 ILE A CA 1
ATOM 2383 C C . ILE A 1 317 ? 28.302 6.735 -10.989 1.00 92.19 317 ILE A C 1
ATOM 2385 O O . ILE A 1 317 ? 27.502 7.667 -10.979 1.00 92.19 317 ILE A O 1
ATOM 2389 N N . GLU A 1 318 ? 29.518 6.848 -10.463 1.00 91.62 318 GLU A N 1
ATOM 2390 C CA . GLU A 1 318 ? 29.997 8.075 -9.810 1.00 91.62 318 GLU A CA 1
ATOM 2391 C C . GLU A 1 318 ? 30.508 9.117 -10.819 1.00 91.62 318 GLU A C 1
ATOM 2393 O O . GLU A 1 318 ? 30.313 10.317 -10.638 1.00 91.62 318 GLU A O 1
ATOM 2398 N N . SER A 1 319 ? 31.154 8.670 -11.902 1.00 92.81 319 SER A N 1
ATOM 2399 C CA . SER A 1 319 ? 31.722 9.536 -12.940 1.00 92.81 319 SER A CA 1
ATOM 2400 C C . SER A 1 319 ? 31.589 8.921 -14.333 1.00 92.81 319 SER A C 1
ATOM 2402 O O . SER A 1 319 ? 31.420 7.712 -14.490 1.00 92.81 319 SER A O 1
ATOM 2404 N N . THR A 1 320 ? 31.707 9.764 -15.359 1.00 92.75 320 THR A N 1
ATOM 2405 C CA . THR A 1 320 ? 31.608 9.376 -16.775 1.00 92.75 320 THR A CA 1
ATOM 2406 C C . THR A 1 320 ? 32.886 8.757 -17.337 1.00 92.75 320 THR A C 1
ATOM 2408 O O . THR A 1 320 ? 32.924 8.428 -18.515 1.00 92.75 320 THR A O 1
ATOM 2411 N N . ASP A 1 321 ? 33.941 8.599 -16.533 1.00 92.50 321 ASP A N 1
ATOM 2412 C CA . ASP A 1 321 ? 35.280 8.214 -17.014 1.00 92.50 321 ASP A CA 1
ATOM 2413 C C . ASP A 1 321 ? 35.332 6.808 -17.633 1.00 92.50 321 ASP A C 1
ATOM 2415 O O . ASP A 1 321 ? 36.284 6.467 -18.332 1.00 92.50 321 ASP A O 1
ATOM 2419 N N . SER A 1 322 ? 34.325 5.982 -17.342 1.00 88.62 322 SER A N 1
ATOM 2420 C CA . SER A 1 322 ? 34.199 4.607 -17.836 1.00 88.62 322 SER A CA 1
ATOM 2421 C C . SER A 1 322 ? 33.238 4.446 -19.016 1.00 88.62 322 SER A C 1
ATOM 2423 O O . SER A 1 322 ? 33.109 3.333 -19.518 1.00 88.62 322 SER A O 1
ATOM 2425 N N . LEU A 1 323 ? 32.572 5.524 -19.443 1.00 92.38 323 LEU A N 1
ATOM 2426 C CA . LEU A 1 323 ? 31.593 5.481 -20.527 1.00 92.38 323 LEU A CA 1
ATOM 2427 C C . LEU A 1 323 ? 32.274 5.606 -21.894 1.00 92.38 323 LEU A C 1
ATOM 2429 O O . LEU A 1 323 ? 33.186 6.421 -22.064 1.00 92.38 323 LEU A O 1
ATOM 2433 N N . SER A 1 324 ? 31.783 4.849 -22.872 1.00 91.75 324 SER A N 1
ATOM 2434 C CA . SER A 1 324 ? 32.013 5.128 -24.285 1.00 91.75 324 SER A CA 1
ATOM 2435 C C . SER A 1 324 ? 30.979 6.161 -24.729 1.00 91.75 324 SER A C 1
ATOM 2437 O O . SER A 1 324 ? 29.768 5.972 -24.609 1.00 91.75 324 SER A O 1
ATOM 2439 N N . LEU A 1 325 ? 31.459 7.321 -25.168 1.00 91.06 325 LEU A N 1
ATOM 2440 C CA . LEU A 1 325 ? 30.620 8.454 -25.566 1.00 91.06 325 LEU A CA 1
ATOM 2441 C C . LEU A 1 325 ? 30.768 8.708 -27.066 1.00 91.06 325 LEU A C 1
ATOM 2443 O O . LEU A 1 325 ? 30.998 9.844 -27.498 1.00 91.06 325 LEU A O 1
ATOM 2447 N N . ASP A 1 326 ? 30.671 7.637 -27.853 1.00 94.12 326 ASP A N 1
ATOM 2448 C CA . ASP A 1 326 ? 30.706 7.725 -29.305 1.00 94.12 326 ASP A CA 1
ATOM 2449 C C . ASP A 1 326 ? 29.441 8.413 -29.825 1.00 94.12 326 ASP A C 1
ATOM 2451 O O . ASP A 1 326 ? 28.377 8.401 -29.200 1.00 94.12 326 ASP A O 1
ATOM 2455 N N . GLN A 1 327 ? 29.553 9.058 -30.983 1.00 94.38 327 GLN A N 1
ATOM 2456 C CA . GLN A 1 327 ? 28.528 9.980 -31.460 1.00 94.38 327 GLN A CA 1
ATOM 2457 C C . GLN A 1 327 ? 27.180 9.293 -31.728 1.00 94.38 327 GLN A C 1
ATOM 2459 O O . GLN A 1 327 ? 27.096 8.324 -32.481 1.00 94.38 327 GLN A O 1
ATOM 2464 N N . TYR A 1 328 ? 26.110 9.875 -31.185 1.00 95.94 328 TYR A N 1
ATOM 2465 C CA . TYR A 1 328 ? 24.722 9.572 -31.534 1.00 95.94 328 TYR A CA 1
ATOM 2466 C C . TYR A 1 328 ? 23.891 10.862 -31.603 1.00 95.94 328 TYR A C 1
ATOM 2468 O O . TYR A 1 328 ? 24.284 11.913 -31.094 1.00 95.94 328 TYR A O 1
ATOM 2476 N N . ALA A 1 329 ? 22.731 10.780 -32.245 1.00 96.69 329 ALA A N 1
ATOM 2477 C CA . ALA A 1 329 ? 21.710 11.815 -32.300 1.00 96.69 329 ALA A CA 1
ATOM 2478 C C . ALA A 1 329 ? 20.446 11.332 -31.582 1.00 96.69 329 ALA A C 1
ATOM 2480 O O . ALA A 1 329 ? 20.128 10.145 -31.614 1.00 96.69 329 ALA A O 1
ATOM 2481 N N . VAL A 1 330 ? 19.724 12.252 -30.942 1.00 97.56 330 VAL A N 1
ATOM 2482 C CA . VAL A 1 330 ? 18.407 11.984 -30.350 1.00 97.56 330 VAL A CA 1
ATOM 2483 C C . VAL A 1 330 ? 17.350 12.572 -31.272 1.00 97.56 330 VAL A C 1
ATOM 2485 O O . VAL A 1 330 ? 17.232 13.791 -31.380 1.00 97.56 330 VAL A O 1
ATOM 2488 N N . ASP A 1 331 ? 16.578 11.710 -31.925 1.00 96.38 331 ASP A N 1
ATOM 2489 C CA . ASP A 1 331 ? 15.526 12.119 -32.861 1.00 96.38 331 ASP A CA 1
ATOM 2490 C C . ASP A 1 331 ? 14.195 12.364 -32.145 1.00 96.38 331 ASP A C 1
ATOM 2492 O O . ASP A 1 331 ? 13.408 13.228 -32.535 1.00 96.38 331 ASP A O 1
ATOM 2496 N N . ALA A 1 332 ? 13.931 11.593 -31.087 1.00 97.00 332 ALA A N 1
ATOM 2497 C CA . ALA A 1 332 ? 12.775 11.766 -30.220 1.00 97.00 332 ALA A CA 1
ATOM 2498 C C . ALA A 1 332 ? 13.086 11.287 -28.801 1.00 97.00 332 ALA A C 1
ATOM 2500 O O . ALA A 1 332 ? 13.805 10.310 -28.604 1.00 97.00 332 ALA A O 1
ATOM 2501 N N . ILE A 1 333 ? 12.495 11.951 -27.814 1.00 97.56 333 ILE A N 1
ATOM 2502 C CA . ILE A 1 333 ? 12.572 11.563 -26.409 1.00 97.56 333 ILE A CA 1
ATOM 2503 C C . ILE A 1 333 ? 11.241 11.887 -25.735 1.00 97.56 333 ILE A C 1
ATOM 2505 O O . ILE A 1 333 ? 10.662 12.947 -25.974 1.00 97.56 333 ILE A O 1
ATOM 2509 N N . ASP A 1 334 ? 10.735 10.955 -24.937 1.00 95.94 334 ASP A N 1
ATOM 2510 C CA . ASP A 1 334 ? 9.460 11.087 -24.231 1.00 95.94 334 ASP A CA 1
ATOM 2511 C C . ASP A 1 334 ? 9.548 10.391 -22.871 1.00 95.94 334 ASP A C 1
ATOM 2513 O O . ASP A 1 334 ? 10.151 9.319 -22.753 1.00 95.94 334 ASP A O 1
ATOM 2517 N N . LEU A 1 335 ? 8.926 10.984 -21.852 1.00 93.44 335 LEU A N 1
ATOM 2518 C CA . LEU A 1 335 ? 8.752 10.361 -20.543 1.00 93.44 335 LEU A CA 1
ATOM 2519 C C . LEU A 1 335 ? 7.270 10.062 -20.346 1.00 93.44 335 LEU A C 1
ATOM 2521 O O . LEU A 1 335 ? 6.440 10.971 -20.300 1.00 93.44 335 LEU A O 1
ATOM 2525 N N . ARG A 1 336 ? 6.940 8.780 -20.176 1.00 86.12 336 ARG A N 1
ATOM 2526 C CA . ARG A 1 336 ? 5.583 8.349 -19.831 1.00 86.12 336 ARG A CA 1
ATOM 2527 C C . ARG A 1 336 ? 5.614 7.529 -18.560 1.00 86.12 336 ARG A C 1
ATOM 2529 O O . ARG A 1 336 ? 6.211 6.455 -18.531 1.00 86.12 336 ARG A O 1
ATOM 2536 N N . ALA A 1 337 ? 4.943 8.042 -17.530 1.00 83.62 337 ALA A N 1
ATOM 2537 C CA . ALA A 1 337 ? 5.056 7.527 -16.171 1.00 83.62 337 ALA A CA 1
ATOM 2538 C C . ALA A 1 337 ? 6.540 7.405 -15.780 1.00 83.62 337 ALA A C 1
ATOM 2540 O O . ALA A 1 337 ? 7.219 8.421 -15.667 1.00 83.62 337 ALA A O 1
ATOM 2541 N N . GLN A 1 338 ? 7.045 6.179 -15.650 1.00 85.19 338 GLN A N 1
ATOM 2542 C CA . GLN A 1 338 ? 8.396 5.892 -15.173 1.00 85.19 338 GLN A CA 1
ATOM 2543 C C . GLN A 1 338 ? 9.318 5.348 -16.267 1.00 85.19 338 GLN A C 1
ATOM 2545 O O . GLN A 1 338 ? 10.389 4.841 -15.961 1.00 85.19 338 GLN A O 1
ATOM 2550 N N . VAL A 1 339 ? 8.926 5.435 -17.543 1.00 88.12 339 VAL A N 1
ATOM 2551 C CA . VAL A 1 339 ? 9.730 4.915 -18.655 1.00 88.12 339 VAL A CA 1
ATOM 2552 C C . VAL A 1 339 ? 10.199 6.032 -19.571 1.00 88.12 339 VAL A C 1
ATOM 2554 O O . VAL A 1 339 ? 9.386 6.744 -20.170 1.00 88.12 339 VAL A O 1
ATOM 2557 N N . LEU A 1 340 ? 11.523 6.141 -19.716 1.00 93.81 340 LEU A N 1
ATOM 2558 C CA . LEU A 1 340 ? 12.153 7.015 -20.700 1.00 93.81 340 LEU A CA 1
ATOM 2559 C C . LEU A 1 340 ? 12.230 6.290 -22.037 1.00 93.81 340 LEU A C 1
ATOM 2561 O O . LEU A 1 340 ? 12.909 5.269 -22.144 1.00 93.81 340 LEU A O 1
ATOM 2565 N N . SER A 1 341 ? 11.554 6.822 -23.050 1.00 94.25 341 SER A N 1
ATOM 2566 C CA . SER A 1 341 ? 11.633 6.323 -24.423 1.00 94.25 341 SER A CA 1
ATOM 2567 C C . SER A 1 341 ? 12.509 7.248 -25.258 1.00 94.25 341 SER A C 1
ATOM 2569 O O . SER A 1 341 ? 12.334 8.464 -25.216 1.00 94.25 341 SER A O 1
ATOM 2571 N N . LEU A 1 342 ? 13.433 6.676 -26.026 1.00 96.19 342 LEU A N 1
ATOM 2572 C CA . LEU A 1 342 ? 14.362 7.397 -26.894 1.00 96.19 342 LEU A CA 1
ATOM 2573 C C . LEU A 1 342 ? 14.306 6.796 -28.297 1.00 96.19 342 LEU A C 1
ATOM 2575 O O . LEU A 1 342 ? 14.361 5.579 -28.445 1.00 96.19 342 LEU A O 1
ATOM 2579 N N . ARG A 1 343 ? 14.268 7.640 -29.325 1.00 97.06 343 ARG A N 1
ATOM 2580 C CA . ARG A 1 343 ? 14.676 7.267 -30.678 1.00 97.06 343 ARG A CA 1
ATOM 2581 C C . ARG A 1 343 ? 16.031 7.891 -30.937 1.00 97.06 343 ARG A C 1
ATOM 2583 O O . ARG A 1 343 ? 16.151 9.115 -30.876 1.00 97.06 343 ARG A O 1
ATOM 2590 N N . VAL A 1 344 ? 17.028 7.052 -31.185 1.00 97.12 344 VAL A N 1
ATOM 2591 C CA . VAL A 1 344 ? 18.401 7.492 -31.423 1.00 97.12 344 VAL A CA 1
ATOM 2592 C C . VAL A 1 344 ? 18.894 7.051 -32.786 1.00 97.12 344 VAL A C 1
ATOM 2594 O O . VAL A 1 344 ? 18.602 5.935 -33.220 1.00 97.12 344 VAL A O 1
ATOM 2597 N N . GLY A 1 345 ? 19.684 7.913 -33.414 1.00 96.44 345 GLY A N 1
ATOM 2598 C CA . GLY A 1 345 ? 20.378 7.639 -34.659 1.00 96.44 345 GLY A CA 1
ATOM 2599 C C . GLY A 1 345 ? 21.891 7.640 -34.463 1.00 96.44 345 GLY A C 1
ATOM 2600 O O . GLY A 1 345 ? 22.428 8.515 -33.787 1.00 96.44 345 GLY A O 1
ATOM 2601 N N . PHE A 1 346 ? 22.598 6.677 -35.041 1.00 95.19 346 PHE A N 1
ATOM 2602 C CA . PHE A 1 346 ? 24.053 6.555 -34.910 1.00 95.19 346 PHE A CA 1
ATOM 2603 C C . PHE A 1 346 ? 24.674 5.921 -36.158 1.00 95.19 346 PHE A C 1
ATOM 2605 O O . PHE A 1 346 ? 23.988 5.263 -36.944 1.00 95.19 346 PHE A O 1
ATOM 2612 N N . SER A 1 347 ? 25.976 6.141 -36.344 1.00 92.38 347 SER A N 1
ATOM 2613 C CA . SER A 1 347 ? 26.740 5.559 -37.451 1.00 92.38 347 SER A CA 1
ATOM 2614 C C . SER A 1 347 ? 27.530 4.331 -36.996 1.00 92.38 347 SER A C 1
ATOM 2616 O O . SER A 1 347 ? 27.986 4.284 -35.856 1.00 92.38 347 SER A O 1
ATOM 2618 N N . GLY A 1 348 ? 27.706 3.346 -37.877 1.00 90.62 348 GLY A N 1
ATOM 2619 C CA . GLY A 1 348 ? 28.484 2.139 -37.581 1.00 90.62 348 GLY A CA 1
ATOM 2620 C C . GLY A 1 348 ? 28.457 1.110 -38.705 1.00 90.62 348 GLY A C 1
ATOM 2621 O O . GLY A 1 348 ? 27.933 1.368 -39.793 1.00 90.62 348 GLY A O 1
ATOM 2622 N N . CYS A 1 349 ? 29.022 -0.079 -38.477 1.00 91.62 349 CYS A N 1
ATOM 2623 C CA . CYS A 1 349 ? 28.917 -1.195 -39.422 1.00 91.62 349 CYS A CA 1
ATOM 2624 C C . CYS A 1 349 ? 27.689 -2.083 -39.142 1.00 91.62 349 CYS A C 1
ATOM 2626 O O . CYS A 1 349 ? 27.312 -2.876 -40.010 1.00 91.62 349 CYS A O 1
ATOM 2628 N N . SER A 1 350 ? 27.055 -1.964 -37.967 1.00 89.88 350 SER A N 1
ATOM 2629 C CA . SER A 1 350 ? 25.901 -2.773 -37.550 1.00 89.88 350 SER A CA 1
ATOM 2630 C C . SER A 1 350 ? 24.927 -1.994 -36.648 1.00 89.88 350 SER A C 1
ATOM 2632 O O . SER A 1 350 ? 25.363 -1.143 -35.880 1.00 89.88 350 SER A O 1
ATOM 2634 N N . PRO A 1 351 ? 23.616 -2.312 -36.643 1.00 89.75 351 PRO A N 1
ATOM 2635 C CA . PRO A 1 351 ? 22.675 -1.747 -35.669 1.00 89.75 351 PRO A CA 1
ATOM 2636 C C . PRO A 1 351 ? 22.880 -2.257 -34.224 1.00 89.75 351 PRO A C 1
ATOM 2638 O O . PRO A 1 351 ? 22.273 -1.732 -33.288 1.00 89.75 351 PRO A O 1
ATOM 2641 N N . ASP A 1 352 ? 23.715 -3.277 -34.009 1.00 89.50 352 ASP A N 1
ATOM 2642 C CA . ASP A 1 352 ? 23.862 -3.972 -32.719 1.00 89.50 352 ASP A CA 1
ATOM 2643 C C . ASP A 1 352 ? 24.868 -3.309 -31.755 1.00 89.50 352 ASP A C 1
ATOM 2645 O O . ASP A 1 352 ? 25.518 -3.996 -30.955 1.00 89.50 352 ASP A O 1
ATOM 2649 N N . HIS A 1 353 ? 25.028 -1.986 -31.833 1.00 90.38 353 HIS A N 1
ATOM 2650 C CA . HIS A 1 353 ? 25.872 -1.228 -30.910 1.00 90.38 353 HIS A CA 1
ATOM 2651 C C . HIS A 1 353 ? 25.304 -1.289 -29.474 1.00 90.38 353 HIS A C 1
ATOM 2653 O O . HIS A 1 353 ? 24.076 -1.232 -29.292 1.00 90.38 353 HIS A O 1
ATOM 2659 N N . PRO A 1 354 ? 26.157 -1.446 -28.441 1.00 91.50 354 PRO A N 1
ATOM 2660 C CA . PRO A 1 354 ? 25.750 -1.301 -27.048 1.00 91.50 354 PRO A CA 1
ATOM 2661 C C . PRO A 1 354 ? 25.256 0.123 -26.772 1.00 91.50 354 PRO A C 1
ATOM 2663 O O . PRO A 1 354 ? 25.933 1.094 -27.095 1.00 91.50 354 PRO A O 1
ATOM 2666 N N . LEU A 1 355 ? 24.065 0.221 -26.179 1.00 94.12 355 LEU A N 1
ATOM 2667 C CA . LEU A 1 355 ? 23.433 1.474 -25.770 1.00 94.12 355 LEU A CA 1
ATOM 2668 C C . LEU A 1 355 ? 22.865 1.273 -24.366 1.00 94.12 355 LEU A C 1
ATOM 2670 O O . LEU A 1 355 ? 21.941 0.476 -24.188 1.00 94.12 355 LEU A O 1
ATOM 2674 N N . ASN A 1 356 ? 23.430 1.958 -23.376 1.00 94.56 356 ASN A N 1
ATOM 2675 C CA . ASN A 1 356 ? 23.082 1.783 -21.965 1.00 94.56 356 ASN A CA 1
ATOM 2676 C C . ASN A 1 356 ? 22.803 3.136 -21.309 1.00 94.56 356 ASN A C 1
ATOM 2678 O O . ASN A 1 356 ? 23.503 4.112 -21.565 1.00 94.56 356 ASN A O 1
ATOM 2682 N N . LEU A 1 357 ? 21.790 3.202 -20.445 1.00 96.75 357 LEU A N 1
ATOM 2683 C CA . LEU A 1 357 ? 21.432 4.430 -19.741 1.00 96.75 357 LEU A CA 1
ATOM 2684 C C . LEU A 1 357 ? 22.038 4.433 -18.337 1.00 96.75 357 LEU A C 1
ATOM 2686 O O . LEU A 1 357 ? 21.851 3.488 -17.568 1.00 96.75 357 LEU A O 1
ATOM 2690 N N . TYR A 1 358 ? 22.732 5.515 -17.999 1.00 96.38 358 TYR A N 1
ATOM 2691 C CA . TYR A 1 358 ? 23.418 5.686 -16.725 1.00 96.38 358 TYR A CA 1
ATOM 2692 C C . TYR A 1 358 ? 22.898 6.901 -15.968 1.00 96.38 358 TYR A C 1
ATOM 2694 O O . TYR A 1 358 ? 22.752 7.971 -16.549 1.00 96.38 358 TYR A O 1
ATOM 2702 N N . MET A 1 359 ? 22.700 6.754 -14.660 1.00 96.75 359 MET A N 1
ATOM 2703 C CA . MET A 1 359 ? 22.606 7.850 -13.705 1.00 96.75 359 MET A CA 1
ATOM 2704 C C . MET A 1 359 ? 23.987 8.149 -13.125 1.00 96.75 359 MET A C 1
ATOM 2706 O O . MET A 1 359 ? 24.656 7.250 -12.609 1.00 96.75 359 MET A O 1
ATOM 2710 N N . VAL A 1 360 ? 24.402 9.414 -13.199 1.00 95.50 360 VAL A N 1
ATOM 2711 C CA . VAL A 1 360 ? 25.761 9.843 -12.851 1.00 95.50 360 VAL A CA 1
ATOM 2712 C C . VAL A 1 360 ? 25.762 10.728 -11.607 1.00 95.50 360 VAL A C 1
ATOM 2714 O O . VAL A 1 360 ? 25.096 11.760 -11.586 1.00 95.50 360 VAL A O 1
ATOM 2717 N N . GLY A 1 361 ? 26.565 10.362 -10.606 1.00 92.06 361 GLY A N 1
ATOM 2718 C CA . GLY A 1 361 ? 26.862 11.202 -9.439 1.00 92.06 361 GLY A CA 1
ATOM 2719 C C . GLY A 1 361 ? 25.780 11.237 -8.353 1.00 92.06 361 GLY A C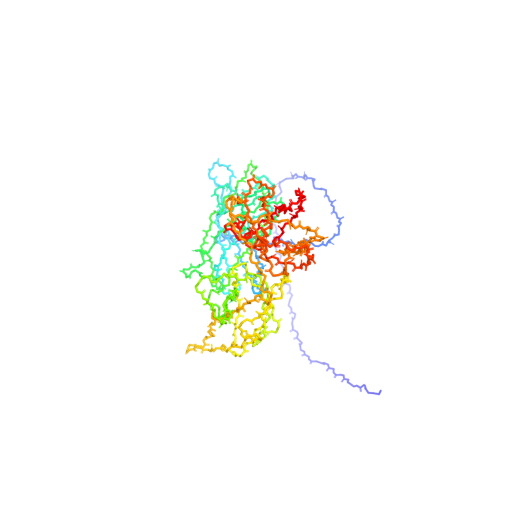 1
ATOM 2720 O O . GLY A 1 361 ? 25.797 12.134 -7.513 1.00 92.06 361 GLY A O 1
ATOM 2721 N N . GLY A 1 362 ? 24.844 10.283 -8.357 1.00 91.81 362 GLY A N 1
ATOM 2722 C CA . GLY A 1 362 ? 23.789 10.189 -7.343 1.00 91.81 362 GLY A CA 1
ATOM 2723 C C . GLY A 1 362 ? 22.689 11.253 -7.471 1.00 91.81 362 GLY A C 1
ATOM 2724 O O . GLY A 1 362 ? 22.575 11.943 -8.485 1.00 91.81 362 GLY A O 1
ATOM 2725 N N . LEU A 1 363 ? 21.820 11.330 -6.454 1.00 94.69 363 LEU A N 1
ATOM 2726 C CA . LEU A 1 363 ? 20.796 12.375 -6.361 1.00 94.69 363 LEU A CA 1
ATOM 2727 C C . LEU A 1 363 ? 21.429 13.682 -5.880 1.00 94.69 363 LEU A C 1
ATOM 2729 O O . LEU A 1 363 ? 22.155 13.704 -4.887 1.00 94.69 363 LEU A O 1
ATOM 2733 N N . MET A 1 364 ? 21.108 14.783 -6.550 1.00 93.38 364 MET A N 1
ATOM 2734 C CA . MET A 1 364 ? 21.537 16.113 -6.133 1.00 93.38 364 MET A CA 1
ATOM 2735 C C . MET A 1 364 ? 20.669 16.609 -4.970 1.00 93.38 364 MET A C 1
ATOM 2737 O O . MET A 1 364 ? 19.451 16.408 -4.963 1.00 93.38 364 MET A O 1
ATOM 2741 N N . GLU A 1 365 ? 21.292 17.300 -4.011 1.00 89.12 365 GLU A N 1
ATOM 2742 C CA . GLU A 1 365 ? 20.615 17.903 -2.856 1.00 89.12 365 GLU A CA 1
ATOM 2743 C C . GLU A 1 365 ? 19.734 19.095 -3.284 1.00 89.12 365 GLU A C 1
ATOM 2745 O O . GLU A 1 365 ? 20.135 20.259 -3.233 1.00 89.12 365 GLU A O 1
ATOM 2750 N N . SER A 1 366 ? 18.512 18.800 -3.728 1.00 91.38 366 SER A N 1
ATOM 2751 C CA . SER A 1 366 ? 17.477 19.774 -4.083 1.00 91.38 366 SER A CA 1
ATOM 2752 C C . SER A 1 366 ? 16.083 19.285 -3.689 1.00 91.38 366 SER A C 1
ATOM 2754 O O . SER A 1 366 ? 15.907 18.146 -3.260 1.00 91.38 366 SER A O 1
ATOM 2756 N N . PHE A 1 367 ? 15.077 20.150 -3.838 1.00 87.56 367 PHE A N 1
ATOM 2757 C CA . PHE A 1 367 ? 13.681 19.801 -3.586 1.00 87.56 367 PHE A CA 1
ATOM 2758 C C . PHE A 1 367 ? 12.788 20.284 -4.750 1.00 87.56 367 PHE A C 1
ATOM 2760 O O . PHE A 1 367 ? 12.578 21.496 -4.860 1.00 87.56 367 PHE A O 1
ATOM 2767 N N . PRO A 1 368 ? 12.284 19.388 -5.629 1.00 93.31 368 PRO A N 1
ATOM 2768 C CA . PRO A 1 368 ? 12.511 17.934 -5.643 1.00 93.31 368 PRO A CA 1
ATOM 2769 C C . PRO A 1 368 ? 13.983 17.549 -5.914 1.00 93.31 368 PRO A C 1
ATOM 2771 O O . PRO A 1 368 ? 14.717 18.362 -6.490 1.00 93.31 368 PRO A O 1
ATOM 2774 N N . PRO A 1 369 ? 14.449 16.349 -5.508 1.00 96.12 369 PRO A N 1
ATOM 2775 C CA . PRO A 1 369 ? 15.780 15.850 -5.856 1.00 96.12 369 PRO A CA 1
ATOM 2776 C C . PRO A 1 369 ? 15.988 15.801 -7.371 1.00 96.12 369 PRO A C 1
ATOM 2778 O O . PRO A 1 369 ? 15.043 15.571 -8.127 1.00 96.12 369 PRO A O 1
ATOM 2781 N N . GLN A 1 370 ? 17.225 16.009 -7.812 1.00 97.69 370 GLN A N 1
ATOM 2782 C CA . GLN A 1 370 ? 17.588 15.985 -9.231 1.00 97.69 370 GLN A CA 1
ATOM 2783 C C . GLN A 1 370 ? 18.491 14.790 -9.551 1.00 97.69 370 GLN A C 1
ATOM 2785 O O . GLN A 1 370 ? 19.353 14.433 -8.750 1.00 97.69 370 GLN A O 1
ATOM 2790 N N . ALA A 1 371 ? 18.317 14.194 -10.729 1.00 97.19 371 ALA A N 1
ATOM 2791 C CA . ALA A 1 371 ? 19.155 13.117 -11.248 1.00 97.19 371 ALA A CA 1
ATOM 2792 C C . ALA A 1 371 ? 19.660 13.456 -12.655 1.00 97.19 371 ALA A C 1
ATOM 2794 O O . ALA A 1 371 ? 18.908 13.952 -13.496 1.00 97.19 371 ALA A O 1
ATOM 2795 N N . ARG A 1 372 ? 20.932 13.155 -12.922 1.00 97.88 372 ARG A N 1
ATOM 2796 C CA . ARG A 1 372 ? 21.567 13.349 -14.230 1.00 97.88 372 ARG A CA 1
ATOM 2797 C C . ARG A 1 372 ? 21.701 12.012 -14.948 1.00 97.88 372 ARG A C 1
ATOM 2799 O O . ARG A 1 372 ? 22.286 11.085 -14.390 1.00 97.88 372 ARG A O 1
ATOM 2806 N N . LEU A 1 373 ? 21.184 11.933 -16.171 1.00 98.19 373 LEU A N 1
ATOM 2807 C CA . LEU A 1 373 ? 21.202 10.750 -17.024 1.00 98.19 373 LEU A CA 1
ATOM 2808 C C . LEU A 1 373 ? 22.042 10.966 -18.279 1.00 98.19 373 LEU A C 1
ATOM 2810 O O . LEU A 1 373 ? 21.962 12.020 -18.907 1.00 98.19 373 LEU A O 1
ATOM 2814 N N . ILE A 1 374 ? 22.794 9.939 -18.664 1.00 97.44 374 ILE A N 1
ATOM 2815 C CA . ILE A 1 374 ? 23.610 9.908 -19.881 1.00 97.44 374 ILE A CA 1
ATOM 2816 C C . ILE A 1 374 ? 23.402 8.567 -20.580 1.00 97.44 374 ILE A C 1
ATOM 2818 O O . ILE A 1 374 ? 23.423 7.518 -19.933 1.00 97.44 374 ILE A O 1
ATOM 2822 N N . LEU A 1 375 ? 23.210 8.604 -21.899 1.00 97.44 375 LEU A N 1
ATOM 2823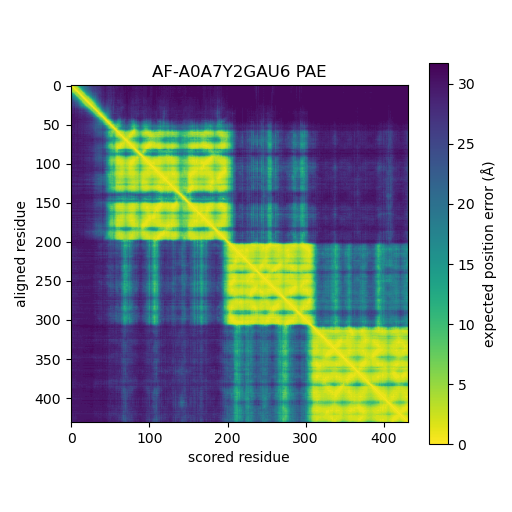 C CA . LEU A 1 375 ? 23.253 7.411 -22.739 1.00 97.44 375 LEU A CA 1
ATOM 2824 C C . LEU A 1 375 ? 24.696 7.167 -23.194 1.00 97.44 375 LEU A C 1
ATOM 2826 O O . LEU A 1 375 ? 25.294 8.009 -23.863 1.00 97.44 375 LEU A O 1
ATOM 2830 N N . ASP A 1 376 ? 25.224 6.018 -22.804 1.00 96.00 376 ASP A N 1
ATOM 2831 C CA . ASP A 1 376 ? 26.475 5.440 -23.283 1.00 96.00 376 ASP A CA 1
ATOM 2832 C C . ASP A 1 376 ? 26.249 4.800 -24.652 1.00 96.00 376 ASP A C 1
ATOM 2834 O O . ASP A 1 376 ? 25.230 4.135 -24.868 1.00 96.00 376 ASP A O 1
ATOM 2838 N N . HIS A 1 377 ? 27.196 5.012 -25.558 1.00 95.50 377 HIS A N 1
ATOM 2839 C CA . HIS A 1 377 ? 27.204 4.446 -26.896 1.00 95.50 377 HIS A CA 1
ATOM 2840 C C . HIS A 1 377 ? 28.635 4.039 -27.246 1.00 95.50 377 HIS A C 1
ATOM 2842 O O . HIS A 1 377 ? 29.519 4.891 -27.316 1.00 95.50 377 HIS A O 1
ATOM 2848 N N . ASP A 1 378 ? 28.834 2.740 -27.462 1.00 93.81 378 ASP A N 1
ATOM 2849 C CA . ASP A 1 378 ? 30.105 2.144 -27.885 1.00 93.81 378 ASP A CA 1
ATOM 2850 C C . ASP A 1 378 ? 30.014 1.745 -29.363 1.00 93.81 378 ASP A C 1
ATOM 2852 O O . ASP A 1 378 ? 29.276 0.820 -29.722 1.00 93.81 378 ASP A O 1
ATOM 2856 N N . ASP A 1 379 ? 30.765 2.428 -30.229 1.00 91.12 379 ASP A N 1
ATOM 2857 C CA . ASP A 1 379 ? 30.818 2.118 -31.663 1.00 91.12 379 ASP A CA 1
ATOM 2858 C C . ASP A 1 379 ? 31.720 0.917 -32.005 1.00 91.12 379 ASP A C 1
ATOM 2860 O O . ASP A 1 379 ? 31.867 0.545 -33.171 1.00 91.12 379 ASP A O 1
ATOM 2864 N N . ARG A 1 380 ? 32.327 0.291 -30.987 1.00 90.25 380 ARG A N 1
ATOM 2865 C CA . ARG A 1 380 ? 33.286 -0.821 -31.075 1.00 90.25 380 ARG A CA 1
ATOM 2866 C C . ARG A 1 380 ? 34.537 -0.504 -31.901 1.00 90.25 380 ARG A C 1
ATOM 2868 O O . ARG A 1 380 ? 35.250 -1.424 -32.319 1.00 90.25 380 ARG A O 1
ATOM 2875 N N . GLY A 1 381 ? 34.831 0.773 -32.135 1.00 87.69 381 GLY A N 1
ATOM 2876 C CA . GLY A 1 381 ? 35.900 1.246 -33.009 1.00 87.69 381 GLY A CA 1
ATOM 2877 C C . GLY A 1 381 ? 35.651 0.952 -34.491 1.00 87.69 381 GLY A C 1
ATOM 2878 O O . GLY A 1 381 ? 36.608 0.771 -35.254 1.00 87.69 381 GLY A O 1
ATOM 2879 N N . GLU A 1 382 ? 34.389 0.826 -34.901 1.00 88.75 382 GLU A N 1
ATOM 2880 C CA . GLU A 1 382 ? 34.004 0.557 -36.284 1.00 88.75 382 GLU A CA 1
ATOM 2881 C C . GLU A 1 382 ? 34.164 1.808 -37.176 1.00 88.75 382 GLU A C 1
ATOM 2883 O O . GLU A 1 382 ? 33.901 2.931 -36.771 1.00 88.75 382 GLU A O 1
ATOM 2888 N N . LEU A 1 383 ? 34.609 1.629 -38.429 1.00 87.25 383 LEU A N 1
ATOM 2889 C CA . LEU A 1 383 ? 34.922 2.740 -39.355 1.00 87.25 383 LEU A CA 1
ATOM 2890 C C . LEU A 1 383 ? 33.878 2.932 -40.472 1.00 87.25 383 LEU A C 1
ATOM 2892 O O . LEU A 1 383 ? 34.174 3.561 -41.488 1.00 87.25 383 LEU A O 1
ATOM 2896 N N . CYS A 1 384 ? 32.705 2.310 -40.361 1.00 89.19 384 CYS A N 1
ATOM 2897 C CA . CYS A 1 384 ? 31.671 2.401 -41.392 1.00 89.19 384 CYS A CA 1
ATOM 2898 C C . CYS A 1 384 ? 30.775 3.633 -41.195 1.00 89.19 384 CYS A C 1
ATOM 2900 O O . CYS A 1 384 ? 30.416 3.972 -40.074 1.00 89.19 384 CYS A O 1
ATOM 2902 N N . ASP A 1 385 ? 30.315 4.215 -42.306 1.00 88.25 385 ASP A N 1
ATOM 2903 C CA . ASP A 1 385 ? 29.441 5.400 -42.312 1.00 88.25 385 ASP A CA 1
ATOM 2904 C C . ASP A 1 385 ? 27.946 5.058 -42.501 1.00 88.25 385 ASP A C 1
ATOM 2906 O O . ASP A 1 385 ? 27.157 5.908 -42.921 1.00 88.25 385 ASP A O 1
ATOM 2910 N N . ALA A 1 386 ? 27.535 3.800 -42.288 1.00 92.50 386 ALA A N 1
ATOM 2911 C CA . ALA A 1 386 ? 26.119 3.448 -42.396 1.00 92.50 386 ALA A CA 1
ATOM 2912 C C . ALA A 1 386 ? 25.353 4.026 -41.202 1.00 92.50 386 ALA A C 1
ATOM 2914 O O . ALA A 1 386 ? 25.851 3.982 -40.083 1.00 92.50 386 ALA A O 1
ATOM 2915 N N . TYR A 1 387 ? 24.152 4.550 -41.448 1.00 93.75 387 TYR A N 1
ATOM 2916 C CA . TYR A 1 387 ? 23.321 5.189 -40.431 1.00 93.75 387 TYR A CA 1
ATOM 2917 C C . TYR A 1 387 ? 22.182 4.263 -40.003 1.00 93.75 387 TYR A C 1
ATOM 2919 O O . TYR A 1 387 ? 21.454 3.739 -40.853 1.00 93.75 387 TYR A O 1
ATOM 2927 N N . PHE A 1 388 ? 22.027 4.082 -38.695 1.00 95.94 388 PHE A N 1
ATOM 2928 C CA . PHE A 1 388 ? 21.003 3.244 -38.083 1.00 95.94 388 PHE A CA 1
ATOM 2929 C C . PHE A 1 388 ? 20.169 4.049 -37.094 1.00 95.94 388 PHE A C 1
ATOM 2931 O O . PHE A 1 388 ? 20.676 4.959 -36.448 1.00 95.94 388 PHE A O 1
ATOM 2938 N N . GLU A 1 389 ? 18.904 3.660 -36.950 1.00 96.25 389 GLU A N 1
ATOM 2939 C CA . GLU A 1 389 ? 17.980 4.202 -35.955 1.00 96.25 389 GLU A CA 1
ATOM 2940 C C . GLU A 1 389 ? 17.534 3.083 -35.010 1.00 96.25 389 GLU A C 1
ATOM 2942 O O . GLU A 1 389 ? 17.295 1.948 -35.443 1.00 96.25 389 GLU A O 1
ATOM 2947 N N . ARG A 1 390 ? 17.392 3.396 -33.720 1.00 94.06 390 ARG A N 1
ATOM 2948 C CA . ARG A 1 390 ? 16.854 2.475 -32.714 1.00 94.06 390 ARG A CA 1
ATOM 2949 C C . ARG A 1 390 ? 15.897 3.173 -31.766 1.00 94.06 390 ARG A C 1
ATOM 2951 O O . ARG A 1 390 ? 16.193 4.239 -31.236 1.00 94.06 390 ARG A O 1
ATOM 2958 N N . ASP A 1 391 ? 14.784 2.497 -31.507 1.00 92.81 391 ASP A N 1
ATOM 2959 C CA . ASP A 1 391 ? 13.902 2.808 -30.391 1.00 92.81 391 ASP A CA 1
ATOM 2960 C C . ASP A 1 391 ? 14.424 2.085 -29.133 1.00 92.81 391 ASP A C 1
ATOM 2962 O O . ASP A 1 391 ? 14.648 0.870 -29.141 1.00 92.81 391 ASP A O 1
ATOM 2966 N N . LEU A 1 392 ? 14.638 2.839 -28.057 1.00 92.56 392 LEU A N 1
ATOM 2967 C CA . LEU A 1 392 ? 15.065 2.373 -26.740 1.00 92.56 392 LEU A CA 1
ATOM 2968 C C . LEU A 1 392 ? 14.011 2.761 -25.701 1.00 92.56 392 LEU A C 1
ATOM 2970 O O . LEU A 1 392 ? 13.359 3.798 -25.821 1.00 92.56 392 LEU A O 1
ATOM 2974 N N . ALA A 1 393 ? 13.880 1.951 -24.656 1.00 91.12 393 ALA A N 1
ATOM 2975 C CA . ALA A 1 393 ? 13.024 2.248 -23.518 1.00 91.12 393 ALA A CA 1
ATOM 2976 C C . ALA A 1 393 ? 13.697 1.766 -22.232 1.00 91.12 393 ALA A C 1
ATOM 2978 O O . ALA A 1 393 ? 14.190 0.642 -22.194 1.00 91.12 393 ALA A O 1
ATOM 2979 N N . PHE A 1 394 ? 13.711 2.602 -21.196 1.00 90.06 394 PHE A N 1
ATOM 2980 C CA . PHE A 1 394 ? 14.382 2.320 -19.925 1.00 90.06 394 PHE A CA 1
ATOM 2981 C C . PHE A 1 394 ? 13.432 2.522 -18.749 1.00 90.06 394 PHE A C 1
ATOM 2983 O O . PHE A 1 394 ? 12.717 3.523 -18.704 1.00 90.06 394 PHE A O 1
ATOM 2990 N N . ASP A 1 395 ? 13.454 1.590 -17.796 1.00 83.19 395 ASP A N 1
ATOM 2991 C CA . ASP A 1 395 ? 12.711 1.709 -16.541 1.00 83.19 395 ASP A CA 1
ATOM 2992 C C . ASP A 1 395 ? 13.463 2.615 -15.555 1.00 83.19 395 ASP A C 1
ATOM 2994 O O . ASP A 1 395 ? 14.583 2.309 -15.140 1.00 83.19 395 ASP A O 1
ATOM 2998 N N . LEU A 1 396 ? 12.843 3.738 -15.188 1.00 89.56 396 LEU A N 1
ATOM 2999 C CA . LEU A 1 396 ? 13.383 4.715 -14.245 1.00 89.56 396 LEU A CA 1
ATOM 3000 C C . LEU A 1 396 ? 12.892 4.495 -12.807 1.00 89.56 396 LEU A C 1
ATOM 3002 O O . LEU A 1 396 ? 13.304 5.240 -11.915 1.00 89.56 396 LEU A O 1
ATOM 3006 N N . TRP A 1 397 ? 12.059 3.483 -12.537 1.00 83.12 397 TRP A N 1
ATOM 3007 C CA . TRP A 1 397 ? 11.629 3.149 -11.175 1.00 83.12 397 TRP A CA 1
ATOM 3008 C C . TRP A 1 397 ? 12.791 2.979 -10.178 1.00 83.12 397 TRP A C 1
ATOM 3010 O O . TRP A 1 397 ? 12.671 3.461 -9.047 1.00 83.12 397 TRP A O 1
ATOM 3020 N N . PRO A 1 398 ? 13.953 2.392 -10.546 1.00 83.62 398 PRO A N 1
ATOM 3021 C CA . PRO A 1 398 ? 15.108 2.333 -9.651 1.00 83.62 398 PRO A CA 1
ATOM 3022 C C . PRO A 1 398 ? 15.583 3.699 -9.132 1.00 83.62 398 PRO A C 1
ATOM 3024 O O . PRO A 1 398 ? 16.114 3.761 -8.028 1.00 83.62 398 PRO A O 1
ATOM 3027 N N . ILE A 1 399 ? 15.376 4.787 -9.885 1.00 86.88 399 ILE A N 1
ATOM 3028 C CA . ILE A 1 399 ? 15.738 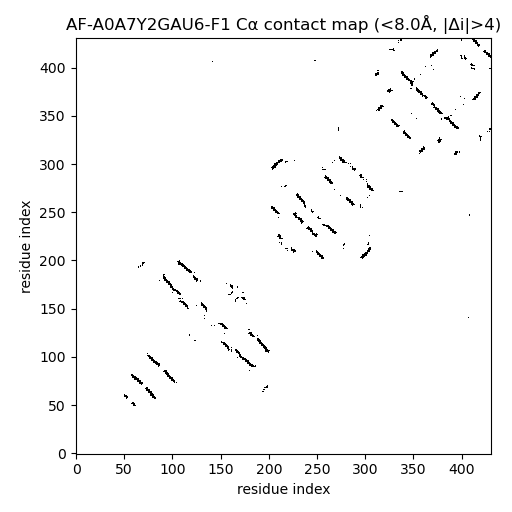6.152 -9.470 1.00 86.88 399 ILE A CA 1
ATOM 3029 C C . ILE A 1 399 ? 14.740 6.678 -8.433 1.00 86.88 399 ILE A C 1
ATOM 3031 O O . ILE A 1 399 ? 15.152 7.230 -7.417 1.00 86.88 399 ILE A O 1
ATOM 3035 N N . LEU A 1 400 ? 13.437 6.466 -8.644 1.00 85.31 400 LEU A N 1
ATOM 3036 C CA . LEU A 1 400 ? 12.395 6.840 -7.677 1.00 85.31 400 LEU A CA 1
ATOM 3037 C C . LEU A 1 400 ? 12.544 6.097 -6.347 1.00 85.31 400 LEU A C 1
ATOM 3039 O O . LEU A 1 400 ? 12.329 6.672 -5.286 1.00 85.31 400 LEU A O 1
ATOM 3043 N N . ARG A 1 401 ? 12.994 4.837 -6.361 1.00 83.25 401 ARG A N 1
ATOM 3044 C CA . ARG A 1 401 ? 13.266 4.103 -5.112 1.00 83.25 401 ARG A CA 1
ATOM 3045 C C . ARG A 1 401 ? 14.318 4.780 -4.231 1.00 83.25 401 ARG A C 1
ATOM 3047 O O . ARG A 1 401 ? 14.284 4.608 -3.016 1.00 83.25 401 ARG A O 1
ATOM 3054 N N . LEU A 1 402 ? 15.220 5.580 -4.806 1.00 83.88 402 LEU A N 1
ATOM 3055 C CA . LEU A 1 402 ? 16.205 6.342 -4.032 1.00 83.88 402 LEU A CA 1
ATOM 3056 C C . LEU A 1 402 ? 15.572 7.480 -3.215 1.00 83.88 402 LEU A C 1
ATOM 3058 O O . LEU A 1 402 ? 16.214 7.986 -2.298 1.00 83.88 402 LEU A O 1
ATOM 3062 N N . THR A 1 403 ? 14.332 7.877 -3.522 1.00 85.25 403 THR A N 1
ATOM 3063 C CA . THR A 1 403 ? 13.587 8.913 -2.789 1.00 85.25 403 THR A CA 1
ATOM 3064 C C . THR A 1 403 ? 12.524 8.352 -1.850 1.00 85.25 403 THR A C 1
ATOM 3066 O O . THR A 1 403 ? 11.758 9.130 -1.283 1.00 85.25 403 THR A O 1
ATOM 3069 N N . THR A 1 404 ? 12.461 7.027 -1.673 1.00 81.38 404 THR A N 1
ATOM 3070 C CA . THR A 1 404 ? 11.472 6.401 -0.786 1.00 81.38 404 THR A CA 1
ATOM 3071 C C . THR A 1 404 ? 11.793 6.720 0.674 1.00 81.38 404 THR A C 1
ATOM 3073 O O . THR A 1 404 ? 12.850 6.352 1.189 1.00 81.38 404 THR A O 1
ATOM 3076 N N . GLY A 1 405 ? 10.879 7.432 1.330 1.00 74.81 405 GLY A N 1
ATOM 3077 C CA . GLY A 1 405 ? 10.961 7.786 2.739 1.00 74.81 405 GLY A CA 1
ATOM 3078 C C . GLY A 1 405 ? 10.729 6.589 3.672 1.00 74.81 405 GLY A C 1
ATOM 3079 O O . GLY A 1 405 ? 10.273 5.529 3.238 1.00 74.81 405 GLY A O 1
ATOM 3080 N N . PRO A 1 406 ? 11.003 6.740 4.981 1.00 58.97 406 PRO A N 1
ATOM 3081 C CA . PRO A 1 406 ? 10.766 5.690 5.979 1.00 58.97 406 PRO A CA 1
ATOM 3082 C C . PRO A 1 406 ? 9.294 5.265 6.111 1.00 58.97 406 PRO A C 1
ATOM 3084 O O . PRO A 1 406 ? 9.005 4.217 6.675 1.00 58.97 406 PRO A O 1
ATOM 3087 N N . ASP A 1 407 ? 8.377 6.104 5.636 1.00 65.81 407 ASP A N 1
ATOM 3088 C CA . ASP A 1 407 ? 6.929 5.907 5.588 1.00 65.81 407 ASP A CA 1
ATOM 3089 C C . ASP A 1 407 ? 6.446 5.301 4.257 1.00 65.81 407 ASP A C 1
ATOM 3091 O O . ASP A 1 407 ? 5.242 5.196 4.030 1.00 65.81 407 ASP A O 1
ATOM 3095 N N . GLY A 1 408 ? 7.372 4.932 3.366 1.00 67.50 408 GLY A N 1
ATOM 3096 C CA . GLY A 1 408 ? 7.068 4.389 2.044 1.00 67.50 408 GLY A CA 1
ATOM 3097 C C . GLY A 1 408 ? 6.641 5.442 1.017 1.00 67.50 408 GLY A C 1
ATOM 3098 O O . GLY A 1 408 ? 6.345 5.081 -0.122 1.00 67.50 408 GLY A O 1
ATOM 3099 N N . GLN A 1 409 ? 6.617 6.736 1.366 1.00 74.56 409 GLN A N 1
ATOM 3100 C CA . GLN A 1 409 ? 6.311 7.781 0.391 1.00 74.56 409 GLN A CA 1
ATOM 3101 C C . GLN A 1 409 ? 7.462 7.958 -0.594 1.00 74.56 409 GLN A C 1
ATOM 3103 O O . GLN A 1 409 ? 8.619 8.108 -0.210 1.00 74.56 409 GLN A O 1
ATOM 3108 N N . VAL A 1 410 ? 7.128 7.990 -1.879 1.00 80.19 410 VAL A N 1
ATOM 3109 C CA . VAL A 1 410 ? 8.073 8.241 -2.967 1.00 80.19 410 VAL A CA 1
ATOM 3110 C C . VAL A 1 410 ? 7.922 9.698 -3.392 1.00 80.19 410 VAL A C 1
ATOM 3112 O O . VAL A 1 410 ? 6.815 10.148 -3.684 1.00 80.19 410 VAL A O 1
ATOM 3115 N N . MET A 1 411 ? 9.021 10.451 -3.423 1.00 85.50 411 MET A N 1
ATOM 3116 C CA . MET A 1 411 ? 9.006 11.837 -3.902 1.00 85.50 411 MET A CA 1
ATOM 3117 C C . MET A 1 411 ? 9.308 11.900 -5.404 1.00 85.50 411 MET A C 1
ATOM 3119 O O . MET A 1 411 ? 10.130 11.108 -5.878 1.00 85.50 411 MET A O 1
ATOM 3123 N N . PRO A 1 412 ? 8.725 12.863 -6.145 1.00 92.88 412 PRO A N 1
ATOM 3124 C CA . PRO A 1 412 ? 9.093 13.086 -7.537 1.00 92.88 412 PRO A CA 1
ATOM 3125 C C . PRO A 1 412 ? 10.576 13.461 -7.666 1.00 92.88 412 PRO A C 1
ATOM 3127 O O . PRO A 1 412 ? 11.170 14.043 -6.755 1.00 92.88 412 PRO A O 1
ATOM 3130 N N . VAL A 1 413 ? 11.170 13.138 -8.814 1.00 95.75 413 VAL A N 1
ATOM 3131 C CA . VAL A 1 413 ? 12.570 13.440 -9.151 1.00 95.75 413 VAL A CA 1
ATOM 3132 C C . VAL A 1 413 ? 12.605 14.246 -10.440 1.00 95.75 413 VAL A C 1
ATOM 3134 O O . VAL A 1 413 ? 11.974 13.879 -11.429 1.00 95.75 413 VAL A O 1
ATOM 3137 N N . ILE A 1 414 ? 13.374 15.329 -10.465 1.00 97.94 414 ILE A N 1
ATOM 3138 C CA . ILE A 1 414 ? 13.659 16.042 -11.710 1.00 97.94 414 ILE A CA 1
ATOM 3139 C C . ILE A 1 414 ? 14.820 15.340 -12.413 1.00 97.94 414 ILE A C 1
ATOM 3141 O O . ILE A 1 414 ? 15.912 15.209 -11.865 1.00 97.94 414 ILE A O 1
ATOM 3145 N N . ILE A 1 415 ? 14.590 14.872 -13.632 1.00 97.81 415 ILE A N 1
ATOM 3146 C CA . ILE A 1 415 ? 15.577 14.139 -14.417 1.00 97.81 415 ILE A CA 1
ATOM 3147 C C . ILE A 1 415 ? 16.106 15.017 -15.539 1.00 97.81 415 ILE A C 1
ATOM 3149 O O . ILE A 1 415 ? 15.328 15.563 -16.319 1.00 97.81 415 ILE A O 1
ATOM 3153 N N . HIS A 1 416 ? 17.430 15.087 -15.653 1.00 98.12 416 HIS A N 1
ATOM 3154 C CA . HIS A 1 416 ? 18.142 15.740 -16.744 1.00 98.12 416 HIS A CA 1
ATOM 3155 C C . HIS A 1 416 ? 18.837 14.690 -17.603 1.00 98.12 416 HIS A C 1
ATOM 3157 O O . HIS A 1 416 ? 19.840 14.121 -17.187 1.00 98.12 416 HIS A O 1
ATOM 3163 N N . PHE A 1 417 ? 18.316 14.434 -18.799 1.00 98.19 417 PHE A N 1
ATOM 3164 C CA . PHE A 1 417 ? 18.996 13.619 -19.800 1.00 98.19 417 PHE A CA 1
ATOM 3165 C C . PHE A 1 417 ? 19.925 14.501 -20.637 1.00 98.19 417 PHE A C 1
ATOM 3167 O O . PHE A 1 417 ? 19.458 15.427 -21.301 1.00 98.19 417 PHE A O 1
ATOM 3174 N N . GLU A 1 418 ? 21.224 14.217 -20.610 1.00 97.75 418 GLU A N 1
ATOM 3175 C CA . GLU A 1 418 ? 22.240 14.893 -21.417 1.00 97.75 418 GLU A CA 1
ATOM 3176 C C . GLU A 1 418 ? 22.568 14.061 -22.660 1.00 97.75 418 GLU A C 1
ATOM 3178 O O . GLU A 1 418 ? 23.111 12.959 -22.567 1.00 97.75 418 GLU A O 1
ATOM 3183 N N . ALA A 1 419 ? 22.229 14.603 -23.829 1.00 96.19 419 ALA A N 1
ATOM 3184 C CA . ALA A 1 419 ? 22.565 14.023 -25.118 1.00 96.19 419 ALA A CA 1
ATOM 3185 C C . ALA A 1 419 ? 24.029 14.302 -25.493 1.00 96.19 419 ALA A C 1
ATOM 3187 O O . ALA A 1 419 ? 24.654 15.244 -25.000 1.00 96.19 419 ALA A O 1
ATOM 3188 N N . TRP A 1 420 ? 24.559 13.514 -26.430 1.00 94.94 420 TRP A N 1
ATOM 3189 C CA . TRP A 1 420 ? 25.940 13.635 -26.904 1.00 94.94 420 TRP A CA 1
ATOM 3190 C C . TRP A 1 420 ? 26.298 15.029 -27.445 1.00 94.94 420 TRP A C 1
ATOM 3192 O O . TRP A 1 420 ? 27.409 15.513 -27.242 1.00 94.94 420 TRP A O 1
ATOM 3202 N N . ASP A 1 421 ? 25.355 15.706 -28.104 1.00 93.62 421 ASP A N 1
ATOM 3203 C CA . ASP A 1 421 ? 25.552 17.045 -28.676 1.00 93.62 421 ASP A CA 1
ATOM 3204 C C . ASP A 1 421 ? 25.502 18.181 -27.632 1.00 93.62 421 ASP A C 1
ATOM 3206 O O . ASP A 1 421 ? 25.601 19.360 -27.981 1.00 93.62 421 ASP A O 1
ATOM 3210 N N . GLY A 1 422 ? 25.357 17.832 -26.351 1.00 93.06 422 GLY A N 1
ATOM 3211 C CA . GLY A 1 422 ? 25.246 18.763 -25.235 1.00 93.06 422 GLY A CA 1
ATOM 3212 C C . GLY A 1 422 ? 23.835 19.306 -25.011 1.00 93.06 422 GLY A C 1
ATOM 3213 O O . GLY A 1 422 ? 23.657 20.150 -24.132 1.00 93.06 422 GLY A O 1
ATOM 3214 N N . GLN A 1 423 ? 22.826 18.856 -25.766 1.00 96.56 423 GLN A N 1
ATOM 3215 C CA . GLN A 1 423 ? 21.438 19.178 -25.446 1.00 96.56 423 GLN A CA 1
ATOM 3216 C C . GLN A 1 423 ? 20.996 18.471 -24.165 1.00 96.56 423 GLN A C 1
ATOM 3218 O O . GLN A 1 423 ? 21.307 17.303 -23.934 1.00 96.56 423 GLN A O 1
ATOM 3223 N N . THR A 1 424 ? 20.219 19.176 -23.344 1.00 97.81 424 THR A N 1
ATOM 3224 C CA . THR A 1 424 ? 19.653 18.629 -22.109 1.00 97.81 424 THR A CA 1
ATOM 3225 C C . THR A 1 424 ? 18.135 18.625 -22.181 1.00 97.81 424 THR A C 1
ATOM 3227 O O . THR A 1 424 ? 17.510 19.658 -22.428 1.00 97.81 424 THR A O 1
ATOM 3230 N N . TYR A 1 425 ? 17.540 17.473 -21.895 1.00 98.00 425 TYR A N 1
ATOM 3231 C CA . TYR A 1 425 ? 16.099 17.281 -21.803 1.00 98.00 425 TYR A CA 1
ATOM 3232 C C . TYR A 1 425 ? 15.726 17.095 -20.337 1.00 98.00 425 TYR A C 1
ATOM 3234 O O . TYR A 1 425 ? 16.314 16.265 -19.647 1.00 98.00 425 TYR A O 1
ATOM 3242 N N . THR A 1 426 ? 14.778 17.895 -19.850 1.00 98.00 426 THR A N 1
ATOM 3243 C CA . THR A 1 426 ? 14.375 17.879 -18.439 1.00 98.00 426 THR A CA 1
ATOM 3244 C C . THR A 1 426 ? 12.955 17.360 -18.300 1.00 98.00 426 THR A C 1
ATOM 3246 O O . THR A 1 426 ? 12.057 17.844 -18.990 1.00 98.00 426 THR A O 1
ATOM 3249 N N . PHE A 1 427 ? 12.753 16.422 -17.379 1.00 97.56 427 PHE A N 1
ATOM 3250 C CA . PHE A 1 427 ? 11.451 15.841 -17.080 1.00 97.56 427 PHE A CA 1
ATOM 3251 C C . PHE A 1 427 ? 11.209 15.775 -15.575 1.00 97.56 427 PHE A C 1
ATOM 3253 O O . PHE A 1 427 ? 12.146 15.651 -14.792 1.00 97.56 427 PHE A O 1
ATOM 3260 N N . GLU A 1 428 ? 9.942 15.810 -15.179 1.00 96.56 428 GLU A N 1
ATOM 3261 C CA . GLU A 1 428 ? 9.524 15.478 -13.820 1.00 96.56 428 GLU A CA 1
ATOM 3262 C C . GLU A 1 428 ? 9.066 14.017 -13.792 1.00 96.56 428 GLU A C 1
ATOM 3264 O O . GLU A 1 428 ? 8.043 13.658 -14.381 1.00 96.56 428 GLU A O 1
ATOM 3269 N N . LEU A 1 429 ? 9.859 13.167 -13.142 1.00 92.75 429 LEU A N 1
ATOM 3270 C CA . LEU A 1 429 ? 9.544 11.767 -12.908 1.00 92.75 429 LEU A CA 1
ATOM 3271 C C . LEU A 1 429 ? 8.682 11.661 -11.651 1.00 92.75 429 LEU A C 1
ATOM 3273 O O . LEU A 1 429 ? 9.145 11.945 -10.547 1.00 92.75 429 LEU A O 1
ATOM 3277 N N . ASN A 1 430 ? 7.431 11.250 -11.838 1.00 87.31 430 ASN A N 1
ATOM 3278 C CA . ASN A 1 430 ? 6.448 11.123 -10.769 1.00 87.31 430 ASN A CA 1
ATOM 3279 C C . ASN A 1 430 ? 6.300 9.657 -10.309 1.00 87.31 430 ASN A C 1
ATOM 3281 O O . ASN A 1 430 ? 6.469 8.763 -11.147 1.00 87.31 430 ASN A O 1
ATOM 3285 N N . PRO A 1 431 ? 5.991 9.421 -9.015 1.00 79.75 431 PRO A N 1
ATOM 3286 C CA . PRO A 1 431 ? 5.663 8.103 -8.468 1.00 79.75 431 PRO A CA 1
ATOM 3287 C C . PRO A 1 431 ? 4.547 7.373 -9.210 1.00 79.75 431 PRO A C 1
ATOM 3289 O O . PRO A 1 431 ? 3.616 8.040 -9.722 1.00 79.75 431 PRO A O 1
#

Solvent-accessible surface area (backbone atoms only — not comparable to full-atom values): 25630 Å² total; per-residue (Å²): 135,80,90,88,79,90,87,89,88,87,87,82,89,87,89,89,82,90,83,88,91,89,84,89,84,90,87,88,87,81,88,84,90,80,88,75,86,87,78,89,77,80,92,85,83,84,80,78,80,82,66,61,67,44,91,87,68,62,40,34,54,73,43,80,44,78,34,71,35,94,83,71,53,74,42,42,36,32,37,37,32,31,66,82,38,68,41,88,94,68,54,20,42,30,31,36,38,23,48,29,30,73,32,91,60,67,40,22,46,61,24,37,42,33,39,30,69,44,36,55,78,73,39,45,68,36,91,83,57,47,79,41,74,51,46,69,88,65,89,83,73,93,78,72,99,57,85,89,48,99,46,50,40,37,30,39,77,43,35,87,26,16,43,97,79,44,41,28,40,55,70,34,62,31,55,65,48,71,47,39,34,38,30,91,76,74,68,87,72,50,66,41,78,48,68,48,51,28,63,63,91,79,57,20,26,46,22,27,42,26,29,42,26,84,84,61,78,45,60,95,53,96,87,52,49,58,37,43,40,28,38,36,40,34,37,36,64,98,38,82,72,42,77,44,67,29,38,78,72,7,41,40,78,44,82,51,86,55,58,41,62,30,44,34,40,75,42,75,46,96,60,90,60,61,67,41,73,44,32,72,74,63,36,80,45,76,35,47,61,44,100,84,67,46,58,44,62,45,71,76,63,55,42,27,33,28,67,72,6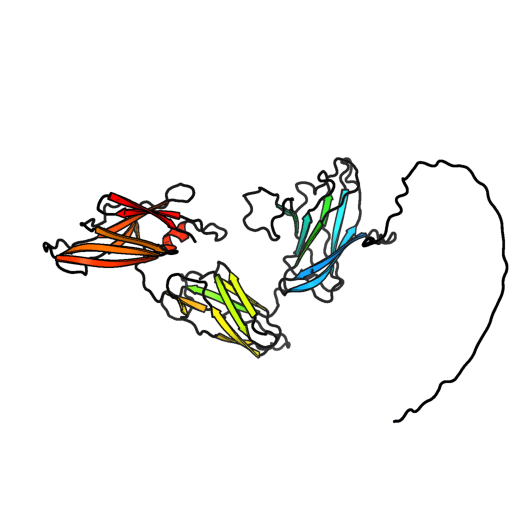1,84,52,53,66,63,42,81,41,73,65,71,89,83,56,43,78,48,76,50,43,80,80,43,76,47,76,54,72,48,35,46,36,36,31,35,36,39,58,21,80,61,84,83,54,58,73,49,45,32,37,45,57,58,72,44,99,51,90,63,32,33,38,40,33,38,71,33,26,44,57,85,85,52,89,39,86,45,78,38,75,47,82,48,54,32,46,43,56,74,62,43,61,76,43,46,44,99,83,68,49,55,48,47,35,38,36,36,39,45,46,81,86,69,51,73,48,76,45,79,40,53,118

Mean predicted aligned error: 19.49 Å

Nearest PDB structures (foldseek):
  4jdz-assembly2_A  TM=3.548E-01  e=3.054E-07  Staphylococcus aureus subsp. aureus TCH60
  8vdk-assembly1_A  TM=3.621E-01  e=2.549E-06  Staphylococcus aureus subsp. aureus JH1
  3qwn-assembly16_G  TM=4.036E-01  e=7.003E-06  Bacteroides caccae ATCC 43185
  3qwn-assembly10_J  TM=3.902E-01  e=9.016E-06  Bacteroides caccae ATCC 43185
  3zqx-assembly1_A  TM=4.073E-01  e=7.468E-03  Acetivibrio thermocellus

Foldseek 3Di:
DDDDDDDDDDDDDDDDDDDDDDDDDDDDDDDDDDDDDDDDDDDDDDPDDPFDDPVVPQKTFPDWDFAQAPVRDTFIKTWIWGDFDQDPPQLKTKIWIKIAGQGQDKFAPQKKKKKKAKPPPLKDWDPPQAPDKDAPPPPPDDDDPDDHDNIMIGMHGQQVFQPPVSMVHHGRITGIGMTIMRDNPSDDMDIDMDIYTHDDPPQAKEKAFEWAPAVLQQDDDPPTAGQAWFWKFKDDVVDDGDIWIGHLRRITIGGDFDFAKMWIATDHPDDPFDKDKSHDGRDIDTWDADPVRGIHHHHHNYIYIYGPDPAAEEAEEADCPPFALADKDWPDWDDDQQKIKTKIKDFAPDPPWDKHKYWYRAWDPDVVTEIEIEIGTDRVPGDGGDMDIDIHMYGRVVNQVVQQDPSRDTHWYWYWYQHSVRDTDIDTHDD

Secondary structure (DSSP, 8-state):
-----------------------------------PPP--------------EETTTTEEEEEEEEEE-TTS-EEEEEEEEEEEEEPTTT--EEEEEEEEE-SSS-EEEEEEEEEEEEESTT-EE-TTSSSEEE-TT----S--SS---SS-EEEEE-GGGSTTTTEE-TT-BPPPEEEEEE-SS----EEEEEEEEEPPTTS-EEEEEEEE-SS-SSS--TTPPB----EEEEEETTEEEEEEE--TTSEEEEE--S-EEEEEEEE----SSPEEESS-SSEEEEE-B-TTSPBPPB----EEEEESS-PPBPEEES-GGG--B--EEEEEEEEETTEEEEEEEEEES-S---EEEEEES--BSSSS-EEEEEEEE--TT----EEEEEEEEEE-HHHHGGGB-TTSPBPPEEEEEE-TTS-EEEEEE--